Protein AF-0000000084633452 (afdb_homodimer)

Sequence (558 aa):
MSTSMELSNILFKEYIKILESGEFSDIEILVGKEPNTKIFRLHTFVLKVCSPYFRIALTNSNWVKIENNIIKFKKPNISVKVFEIITRYIYGGELKLVNDNVKTNVELMIAADELCLDELCTYAEDFLLNNRESLKSNLVLLLHVTTEFDQFTRISQFYKETYRQNPSLIFKAKDFTDIKREFLLELLIKNNHSLKPIEIWDKLSAWVIVQSDELSSNITNWTDDNVKTFGKIVNPFLSYVNFDKISREDFFQKIKPFKNIFDDKFYIKILESCCFNDFMSTSMELSNILFKEYIKILESGEFSDIEILVGKEPNTKIFRLHTFVLKVCSPYFRIALTNSNWVKIENNIIKFKKPNISVKVFEIITRYIYGGELKLVNDNVKTNVELMIAADELCLDELCTYAEDFLLNNRESLKSNLVLLLHVTTEFDQFTRISQFYKETYRQNPSLIFKAKDFTDIKREFLLELLIKNNHSLKPIEIWDKLSAWVIVQSDELSSNITNWTDDNVKTFGKIVNPFLSYVNFDKISREDFFQKIKPFKNIFDDKFYIKILESCCFNDF

Radius of gyration: 40.81 Å; Cα contacts (8 Å, |Δi|>4): 647; chains: 2; bounding box: 55×130×84 Å

Structure (mmCIF, N/CA/C/O backbone):
data_AF-0000000084633452-model_v1
#
loop_
_entity.id
_entity.type
_entity.pdbx_description
1 polymer 'BTB domain-containing protein'
#
loop_
_atom_site.group_PDB
_atom_site.id
_atom_site.type_symbol
_atom_site.label_atom_id
_atom_site.label_alt_id
_atom_site.label_comp_id
_atom_site.label_asym_id
_atom_site.label_entity_id
_atom_site.label_seq_id
_atom_site.pdbx_PDB_ins_code
_atom_site.Cartn_x
_atom_site.Cartn_y
_atom_site.Cartn_z
_atom_site.occupancy
_atom_site.B_iso_or_equiv
_atom_site.auth_seq_id
_atom_site.auth_comp_id
_atom_site.auth_asym_id
_atom_site.auth_atom_id
_atom_site.pdbx_PDB_model_num
ATOM 1 N N . MET A 1 1 ? -14.32 -8.594 -3.807 1 43.97 1 MET A N 1
ATOM 2 C CA . MET A 1 1 ? -14.078 -7.207 -3.412 1 43.97 1 MET A CA 1
ATOM 3 C C . MET A 1 1 ? -13.422 -7.137 -2.039 1 43.97 1 MET A C 1
ATOM 5 O O . MET A 1 1 ? -12.438 -6.414 -1.851 1 43.97 1 MET A O 1
ATOM 9 N N . SER A 1 2 ? -13.977 -7.914 -1.063 1 53.56 2 SER A N 1
ATOM 10 C CA . SER A 1 2 ? -13.555 -7.941 0.333 1 53.56 2 SER A CA 1
ATOM 11 C C . SER A 1 2 ? -12.156 -8.523 0.475 1 53.56 2 SER A C 1
ATOM 13 O O . SER A 1 2 ? -11.32 -7.977 1.208 1 53.56 2 SER A O 1
ATOM 15 N N . THR A 1 3 ? -11.852 -9.367 -0.521 1 62.5 3 THR A N 1
ATOM 16 C CA . THR A 1 3 ? -10.609 -10.109 -0.351 1 62.5 3 THR A CA 1
ATOM 17 C C . THR A 1 3 ? -9.422 -9.281 -0.837 1 62.5 3 THR A C 1
ATOM 19 O O . THR A 1 3 ? -8.359 -9.281 -0.208 1 62.5 3 THR A O 1
ATOM 22 N N . SER A 1 4 ? -9.766 -8.453 -1.81 1 71.06 4 SER A N 1
ATOM 23 C CA . SER A 1 4 ? -8.703 -7.594 -2.32 1 71.06 4 SER A CA 1
ATOM 24 C C . SER A 1 4 ? -8.281 -6.559 -1.28 1 71.06 4 SER A C 1
ATOM 26 O O . SER A 1 4 ? -7.09 -6.285 -1.12 1 71.06 4 SER A O 1
ATOM 28 N N . MET A 1 5 ? -9.297 -6.207 -0.511 1 76.19 5 MET A N 1
ATOM 29 C CA . MET A 1 5 ? -9.023 -5.219 0.531 1 76.19 5 MET A CA 1
ATOM 30 C C . MET A 1 5 ? -8.195 -5.832 1.654 1 76.19 5 MET A C 1
ATOM 32 O O . MET A 1 5 ? -7.273 -5.191 2.172 1 76.19 5 MET A O 1
ATOM 36 N N . GLU A 1 6 ? -8.5 -7.051 1.938 1 81.62 6 GLU A N 1
ATOM 37 C CA . GLU A 1 6 ? -7.758 -7.738 2.988 1 81.62 6 GLU A CA 1
ATOM 38 C C . GLU A 1 6 ? -6.305 -7.965 2.58 1 81.62 6 GLU A C 1
ATOM 40 O O . GLU A 1 6 ? -5.391 -7.773 3.385 1 81.62 6 GLU A O 1
ATOM 45 N N . LEU A 1 7 ? -6.141 -8.297 1.365 1 86.19 7 LEU A N 1
ATOM 46 C CA . LEU A 1 7 ? -4.793 -8.547 0.863 1 86.19 7 LEU A CA 1
ATOM 47 C C . LEU A 1 7 ? -3.98 -7.254 0.827 1 86.19 7 LEU A C 1
ATOM 49 O O . LEU A 1 7 ? -2.799 -7.254 1.177 1 86.19 7 LEU A O 1
ATOM 53 N N . SER A 1 8 ? -4.621 -6.168 0.475 1 85.31 8 SER A N 1
ATOM 54 C CA . SER A 1 8 ? -3.961 -4.867 0.479 1 85.31 8 SER A CA 1
ATOM 55 C C . SER A 1 8 ? -3.527 -4.469 1.887 1 85.31 8 SER A C 1
ATOM 57 O O . SER A 1 8 ? -2.43 -3.943 2.078 1 85.31 8 SER A O 1
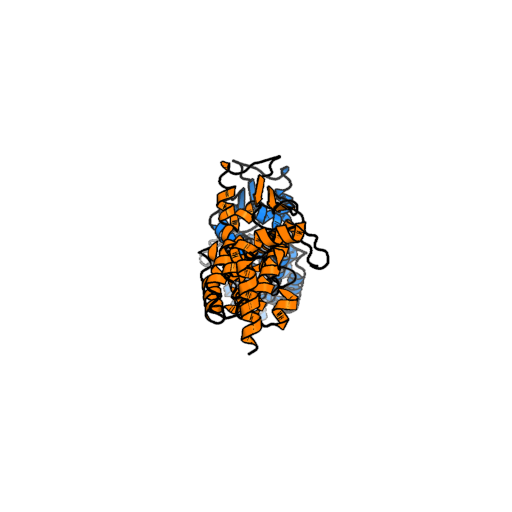ATOM 59 N N . ASN A 1 9 ? -4.418 -4.75 2.818 1 88.44 9 ASN A N 1
ATOM 60 C CA . ASN A 1 9 ? -4.117 -4.426 4.211 1 88.44 9 ASN A CA 1
ATOM 61 C C . ASN A 1 9 ? -2.902 -5.203 4.715 1 88.44 9 ASN A C 1
ATOM 63 O O . ASN A 1 9 ? -2.125 -4.691 5.523 1 88.44 9 ASN A O 1
ATOM 67 N N . ILE A 1 10 ? -2.783 -6.367 4.242 1 90.12 10 ILE A N 1
ATOM 68 C CA . ILE A 1 10 ? -1.656 -7.199 4.652 1 90.12 10 ILE A CA 1
ATOM 69 C C . ILE A 1 10 ? -0.355 -6.605 4.117 1 90.12 10 ILE A C 1
ATOM 71 O O . ILE A 1 10 ? 0.649 -6.551 4.832 1 90.12 10 ILE A O 1
ATOM 75 N N . LEU A 1 11 ? -0.404 -6.195 2.896 1 91.19 11 LEU A N 1
ATOM 76 C CA . LEU A 1 11 ? 0.775 -5.566 2.311 1 91.19 11 LEU A CA 1
ATOM 77 C C . LEU A 1 11 ? 1.163 -4.312 3.086 1 91.19 11 LEU A C 1
ATOM 79 O O . LEU A 1 11 ? 2.338 -4.113 3.404 1 91.19 11 LEU A O 1
ATOM 83 N N . PHE A 1 12 ? 0.224 -3.539 3.463 1 92.62 12 PHE A N 1
ATOM 84 C CA . PHE A 1 12 ? 0.472 -2.309 4.207 1 92.62 12 PHE A CA 1
ATOM 85 C C . PHE A 1 12 ? 1.034 -2.615 5.59 1 92.62 12 PHE A C 1
ATOM 87 O O . PHE A 1 12 ? 1.875 -1.872 6.102 1 92.62 12 PHE A O 1
ATOM 94 N N . LYS A 1 13 ? 0.545 -3.639 6.16 1 94.44 13 LYS A N 1
ATOM 95 C CA . LYS A 1 13 ? 1.059 -4.035 7.469 1 94.44 13 LYS A CA 1
ATOM 96 C C . LYS A 1 13 ? 2.551 -4.344 7.402 1 94.44 13 LYS A C 1
ATOM 98 O O . LYS A 1 13 ? 3.291 -4.062 8.352 1 94.44 13 LYS A O 1
ATOM 103 N N . GLU A 1 14 ? 2.961 -4.938 6.32 1 95.31 14 GLU A N 1
ATOM 104 C CA . GLU A 1 14 ? 4.383 -5.219 6.145 1 95.31 14 GLU A CA 1
ATOM 105 C C . GLU A 1 14 ? 5.191 -3.928 6.059 1 95.31 14 GLU A C 1
ATOM 107 O O . GLU A 1 14 ? 6.281 -3.832 6.633 1 95.31 14 GLU A O 1
ATOM 112 N N . TYR A 1 15 ? 4.648 -2.982 5.371 1 96.31 15 TYR A N 1
ATOM 113 C CA . TYR A 1 15 ? 5.336 -1.702 5.25 1 96.31 15 TYR A CA 1
ATOM 114 C C . TYR A 1 15 ? 5.434 -1.004 6.602 1 96.31 15 TYR A C 1
ATOM 116 O O . TYR A 1 15 ? 6.449 -0.377 6.914 1 96.31 15 TYR A O 1
ATOM 124 N N . ILE A 1 16 ? 4.387 -1.1 7.391 1 96.94 16 ILE A N 1
ATOM 125 C CA . ILE A 1 16 ? 4.391 -0.488 8.711 1 96.94 16 ILE A CA 1
ATOM 126 C C . ILE A 1 16 ? 5.445 -1.158 9.594 1 96.94 16 ILE A C 1
ATOM 128 O O . ILE A 1 16 ? 6.145 -0.487 10.352 1 96.94 16 ILE A O 1
ATOM 132 N N . LYS A 1 17 ? 5.531 -2.479 9.453 1 97.06 17 LYS A N 1
ATOM 133 C CA . LYS A 1 17 ? 6.551 -3.199 10.211 1 97.06 17 LYS A CA 1
ATOM 134 C C . LYS A 1 17 ? 7.949 -2.697 9.859 1 97.06 17 LYS A C 1
ATOM 136 O O . LYS A 1 17 ? 8.789 -2.525 10.75 1 97.06 17 LYS A O 1
ATOM 141 N N . ILE A 1 18 ? 8.148 -2.48 8.609 1 97.19 18 ILE A N 1
ATOM 142 C CA . ILE A 1 18 ? 9.445 -2.002 8.141 1 97.19 18 ILE A CA 1
ATOM 143 C C . ILE A 1 18 ? 9.688 -0.584 8.656 1 97.19 18 ILE A C 1
ATOM 145 O O . ILE A 1 18 ? 10.805 -0.246 9.055 1 97.19 18 ILE A O 1
ATOM 149 N N . LEU A 1 19 ? 8.672 0.256 8.617 1 97.69 19 LEU A N 1
ATOM 150 C CA . LEU A 1 19 ? 8.766 1.619 9.133 1 97.69 19 LEU A CA 1
ATOM 151 C C . LEU A 1 19 ? 9.148 1.619 10.609 1 97.69 19 LEU A C 1
ATOM 153 O O . LEU A 1 19 ? 10.047 2.355 11.023 1 97.69 19 LEU A O 1
ATOM 157 N N . GLU A 1 20 ? 8.531 0.787 11.359 1 97.5 20 GLU A N 1
ATOM 158 C CA . GLU A 1 20 ? 8.711 0.77 12.812 1 97.5 20 GLU A CA 1
ATOM 159 C C . GLU A 1 20 ? 10.062 0.161 13.195 1 97.5 20 GLU A C 1
ATOM 161 O O . GLU A 1 20 ? 10.688 0.592 14.164 1 97.5 20 GLU A O 1
ATOM 166 N N . SER A 1 21 ? 10.5 -0.828 12.438 1 96.31 21 SER A N 1
ATOM 167 C CA . SER A 1 21 ? 11.766 -1.477 12.742 1 96.31 21 SER A CA 1
ATOM 168 C C . SER A 1 21 ? 12.945 -0.643 12.25 1 96.31 21 SER A C 1
ATOM 170 O O . SER A 1 21 ? 14.047 -0.715 12.812 1 96.31 21 SER A O 1
ATOM 172 N N . GLY A 1 22 ? 12.766 0.112 11.219 1 95.88 22 GLY A N 1
ATOM 173 C CA . GLY A 1 22 ? 13.836 0.882 10.609 1 95.88 22 GLY A CA 1
ATOM 174 C C . GLY A 1 22 ? 14.766 0.039 9.758 1 95.88 22 GLY A C 1
ATOM 175 O O . GLY A 1 22 ? 15.812 0.514 9.312 1 95.88 22 GLY A O 1
ATOM 176 N N . GLU A 1 23 ? 14.281 -1.21 9.578 1 94.75 23 GLU A N 1
ATOM 177 C CA . GLU A 1 23 ? 15.102 -2.105 8.773 1 94.75 23 GLU A CA 1
ATOM 178 C C . GLU A 1 23 ? 15.242 -1.591 7.344 1 94.75 23 GLU A C 1
ATOM 180 O O . GLU A 1 23 ? 14.266 -1.123 6.75 1 94.75 23 GLU A O 1
ATOM 185 N N . PHE A 1 24 ? 16.438 -1.527 6.766 1 93.31 24 PHE A N 1
ATOM 186 C CA . PHE A 1 24 ? 16.797 -1.159 5.398 1 93.31 24 PHE A CA 1
ATOM 187 C C . PHE A 1 24 ? 16.656 0.344 5.191 1 93.31 24 PHE A C 1
ATOM 189 O O . PHE A 1 24 ? 16.547 0.812 4.059 1 93.31 24 PHE A O 1
ATOM 196 N N . SER A 1 25 ? 16.531 1.096 6.316 1 96.5 25 SER A N 1
ATOM 197 C CA . SER A 1 25 ? 16.453 2.545 6.176 1 96.5 25 SER A CA 1
ATOM 198 C C . SER A 1 25 ? 17.703 3.113 5.531 1 96.5 25 SER A C 1
ATOM 200 O O . SER A 1 25 ? 18.812 2.617 5.773 1 96.5 25 SER A O 1
ATOM 202 N N . ASP A 1 26 ? 17.531 4.102 4.691 1 95.5 26 ASP A N 1
ATOM 203 C CA . ASP A 1 26 ? 18.672 4.68 4 1 95.5 26 ASP A CA 1
ATOM 204 C C . ASP A 1 26 ? 18.641 6.207 4.051 1 95.5 26 ASP A C 1
ATOM 206 O O . ASP A 1 26 ? 19.422 6.875 3.377 1 95.5 26 ASP A O 1
ATOM 210 N N . ILE A 1 27 ? 17.766 6.742 4.84 1 96.44 27 ILE A N 1
ATOM 211 C CA . ILE A 1 27 ? 17.688 8.188 5.004 1 96.44 27 ILE A CA 1
ATOM 212 C C . ILE A 1 27 ? 17.234 8.523 6.422 1 96.44 27 ILE A C 1
ATOM 214 O O . ILE A 1 27 ? 16.391 7.828 6.988 1 96.44 27 ILE A O 1
ATOM 218 N N . GLU A 1 28 ? 17.781 9.516 6.977 1 97.31 28 GLU A N 1
ATOM 219 C CA . GLU A 1 28 ? 17.391 10.078 8.258 1 97.31 28 GLU A CA 1
ATOM 220 C C . GLU A 1 28 ? 16.891 11.508 8.102 1 97.31 28 GLU A C 1
ATOM 222 O O . GLU A 1 28 ? 17.594 12.367 7.586 1 97.31 28 GLU A O 1
ATOM 227 N N . ILE A 1 29 ? 15.703 11.773 8.562 1 96.81 29 ILE A N 1
ATOM 228 C CA . ILE A 1 29 ? 15.117 13.102 8.445 1 96.81 29 ILE A CA 1
ATOM 229 C C . ILE A 1 29 ? 14.922 13.703 9.836 1 96.81 29 ILE A C 1
ATOM 231 O O . ILE A 1 29 ? 14.195 13.141 10.664 1 96.81 29 ILE A O 1
ATOM 235 N N . LEU A 1 30 ? 15.586 14.781 10.086 1 97.31 30 LEU A N 1
ATOM 236 C CA . LEU A 1 30 ? 15.383 15.531 11.32 1 97.31 30 LEU A CA 1
ATOM 237 C C . LEU A 1 30 ? 14.164 16.438 11.219 1 97.31 30 LEU A C 1
ATOM 239 O O . LEU A 1 30 ? 14.133 17.344 10.398 1 97.31 30 LEU A O 1
ATOM 243 N N . VAL A 1 31 ? 13.172 16.125 12.055 1 98.12 31 VAL A N 1
ATOM 244 C CA . VAL A 1 31 ? 11.883 16.797 11.945 1 98.12 31 VAL A CA 1
ATOM 245 C C . VAL A 1 31 ? 11.641 17.656 13.188 1 98.12 31 VAL A C 1
ATOM 247 O O . VAL A 1 31 ? 12.016 17.266 14.297 1 98.12 31 VAL A O 1
ATOM 250 N N . GLY A 1 32 ? 10.984 18.828 12.977 1 97.19 32 GLY A N 1
ATOM 251 C CA . GLY A 1 32 ? 10.609 19.688 14.086 1 97.19 32 GLY A CA 1
ATOM 252 C C . GLY A 1 32 ? 11.641 20.766 14.375 1 97.19 32 GLY A C 1
ATOM 253 O O . GLY A 1 32 ? 12.672 20.844 13.703 1 97.19 32 GLY A O 1
ATOM 254 N N . LYS A 1 33 ? 11.344 21.578 15.352 1 94 33 LYS A N 1
ATOM 255 C CA . LYS A 1 33 ? 12.234 22.625 15.836 1 94 33 LYS A CA 1
ATOM 256 C C . LYS A 1 33 ? 12.688 22.359 17.266 1 94 33 LYS A C 1
ATOM 258 O O . LYS A 1 33 ? 11.938 21.797 18.062 1 94 33 LYS A O 1
ATOM 263 N N . GLU A 1 34 ? 13.883 22.734 17.5 1 91.69 34 GLU A N 1
ATOM 264 C CA . GLU A 1 34 ? 14.414 22.547 18.844 1 91.69 34 GLU A CA 1
ATOM 265 C C . GLU A 1 34 ? 13.516 23.203 19.891 1 91.69 34 GLU A C 1
ATOM 267 O O . GLU A 1 34 ? 12.984 24.297 19.656 1 91.69 34 GLU A O 1
ATOM 272 N N . PRO A 1 35 ? 13.148 22.734 20.984 1 92.94 35 PRO A N 1
ATOM 273 C CA . PRO A 1 35 ? 13.711 21.5 21.531 1 92.94 35 PRO A CA 1
ATOM 274 C C . PRO A 1 35 ? 12.906 20.266 21.141 1 92.94 35 PRO A C 1
ATOM 276 O O . PRO A 1 35 ? 13.273 19.141 21.516 1 92.94 35 PRO A O 1
ATOM 279 N N . ASN A 1 36 ? 11.859 20.422 20.422 1 95.31 36 ASN A N 1
ATOM 280 C CA . ASN A 1 36 ? 11 19.297 20.062 1 95.31 36 ASN A CA 1
ATOM 281 C C . ASN A 1 36 ? 11.359 18.734 18.688 1 95.31 36 ASN A C 1
ATOM 283 O O . ASN A 1 36 ? 10.68 19.031 17.703 1 95.31 36 ASN A O 1
ATOM 287 N N . THR A 1 37 ? 12.438 18.016 18.641 1 97.31 37 THR A N 1
ATOM 288 C CA . THR A 1 37 ? 12.891 17.438 17.391 1 97.31 37 THR A CA 1
ATOM 289 C C . THR A 1 37 ? 12.969 15.906 17.5 1 97.31 37 THR A C 1
ATOM 291 O O . THR A 1 37 ? 13.062 15.367 18.609 1 97.31 37 THR A O 1
ATOM 294 N N . LYS A 1 38 ? 12.844 15.234 16.391 1 98.06 38 LYS A N 1
ATOM 295 C CA . LYS A 1 38 ? 12.953 13.781 16.328 1 98.06 38 LYS A CA 1
ATOM 296 C C . LYS A 1 38 ? 13.562 13.344 14.992 1 98.06 38 LYS A C 1
ATOM 298 O O . LYS A 1 38 ? 13.312 13.953 13.953 1 98.06 38 LYS A O 1
ATOM 303 N N . ILE A 1 39 ? 14.414 12.422 15.031 1 97.88 39 ILE A N 1
ATOM 304 C CA . ILE A 1 39 ? 14.992 11.836 13.828 1 97.88 39 ILE A CA 1
ATOM 305 C C . ILE A 1 39 ? 14.125 10.664 13.367 1 97.88 39 ILE A C 1
ATOM 307 O O . ILE A 1 39 ? 13.844 9.75 14.141 1 97.88 39 ILE A O 1
ATOM 311 N N . PHE A 1 40 ? 13.688 10.711 12.117 1 98.44 40 PHE A N 1
ATOM 312 C CA . PHE A 1 40 ? 12.945 9.617 11.492 1 98.44 40 PHE A CA 1
ATOM 313 C C . PHE A 1 40 ? 13.836 8.828 10.555 1 98.44 40 PHE A C 1
ATOM 315 O O . PHE A 1 40 ? 14.438 9.391 9.633 1 98.44 40 PHE A O 1
ATOM 322 N N . ARG A 1 41 ? 14.055 7.594 10.828 1 98 41 ARG A N 1
ATOM 323 C CA . ARG A 1 41 ? 14.734 6.691 9.906 1 98 41 ARG A CA 1
ATOM 324 C C . ARG A 1 41 ? 13.758 6.121 8.875 1 98 41 ARG A C 1
ATOM 326 O O . ARG A 1 41 ? 12.859 5.355 9.227 1 98 41 ARG A O 1
ATOM 333 N N . LEU A 1 42 ? 13.914 6.465 7.578 1 98.44 42 LEU A N 1
ATOM 334 C CA . LEU A 1 42 ? 12.945 6.137 6.535 1 98.44 42 LEU A CA 1
ATOM 335 C C . LEU A 1 42 ? 13.641 5.52 5.324 1 98.44 42 LEU A C 1
ATOM 337 O O . LEU A 1 42 ? 14.805 5.141 5.402 1 98.44 42 LEU A O 1
ATOM 341 N N . HIS A 1 43 ? 12.961 5.281 4.293 1 97.69 43 HIS A N 1
ATOM 342 C CA . HIS A 1 43 ? 13.43 4.645 3.066 1 97.69 43 HIS A CA 1
ATOM 343 C C . HIS A 1 43 ? 13.219 5.551 1.858 1 97.69 43 HIS A C 1
ATOM 345 O O . HIS A 1 43 ? 12.086 5.93 1.553 1 97.69 43 HIS A O 1
ATOM 351 N N . THR A 1 44 ? 14.273 5.848 1.178 1 96.06 44 THR A N 1
ATOM 352 C CA . THR A 1 44 ? 14.219 6.789 0.063 1 96.06 44 THR A CA 1
ATOM 353 C C . THR A 1 44 ? 13.227 6.309 -0.999 1 96.06 44 THR A C 1
ATOM 355 O O . THR A 1 44 ? 12.547 7.121 -1.627 1 96.06 44 THR A O 1
ATOM 358 N N . PHE A 1 45 ? 13.164 5 -1.183 1 96.25 45 PHE A N 1
ATOM 359 C CA . PHE A 1 45 ? 12.266 4.453 -2.197 1 96.25 45 PHE A CA 1
ATOM 360 C C . PHE A 1 45 ? 10.828 4.855 -1.922 1 96.25 45 PHE A C 1
ATOM 362 O O . PHE A 1 45 ? 10.133 5.348 -2.812 1 96.25 45 PHE A O 1
ATOM 369 N N . VAL A 1 46 ? 10.32 4.66 -0.705 1 97.81 46 VAL A N 1
ATOM 370 C CA . VAL A 1 46 ? 8.945 4.965 -0.328 1 97.81 46 VAL A CA 1
ATOM 371 C C . VAL A 1 46 ? 8.688 6.461 -0.492 1 97.81 46 VAL A C 1
ATOM 373 O O . VAL A 1 46 ? 7.66 6.859 -1.051 1 97.81 46 VAL A O 1
ATOM 376 N N . LEU A 1 47 ? 9.648 7.273 -0.028 1 97.31 47 LEU A N 1
ATOM 377 C CA . LEU A 1 47 ? 9.508 8.727 -0.095 1 97.31 47 LEU A CA 1
ATOM 378 C C . LEU A 1 47 ? 9.414 9.195 -1.543 1 97.31 47 LEU A C 1
ATOM 380 O O . LEU A 1 47 ? 8.539 9.992 -1.886 1 97.31 47 LEU A O 1
ATOM 384 N N . LYS A 1 48 ? 10.273 8.656 -2.424 1 96.25 48 LYS A N 1
ATOM 385 C CA . LYS A 1 48 ? 10.297 9.062 -3.828 1 96.25 48 LYS A CA 1
ATOM 386 C C . LYS A 1 48 ? 9.016 8.625 -4.543 1 96.25 48 LYS A C 1
ATOM 388 O O . LYS A 1 48 ? 8.523 9.328 -5.426 1 96.25 48 LYS A O 1
ATOM 393 N N . VAL A 1 49 ? 8.531 7.484 -4.164 1 96.75 49 VAL A N 1
ATOM 394 C CA . VAL A 1 49 ? 7.355 6.926 -4.828 1 96.75 49 VAL A CA 1
ATOM 395 C C . VAL A 1 49 ? 6.113 7.719 -4.434 1 96.75 49 VAL A C 1
ATOM 397 O O . VAL A 1 49 ? 5.277 8.039 -5.281 1 96.75 49 VAL A O 1
ATOM 400 N N . CYS A 1 50 ? 5.992 8.07 -3.176 1 96.69 50 CYS A N 1
ATOM 401 C CA . CYS A 1 50 ? 4.73 8.578 -2.65 1 96.69 50 CYS A CA 1
ATOM 402 C C . CYS A 1 50 ? 4.715 10.102 -2.641 1 96.69 50 CYS A C 1
ATOM 404 O O . CYS A 1 50 ? 3.646 10.719 -2.654 1 96.69 50 CYS A O 1
ATOM 406 N N . SER A 1 51 ? 5.824 10.766 -2.566 1 97.19 51 SER A N 1
ATOM 407 C CA . SER A 1 51 ? 5.895 12.219 -2.443 1 97.19 51 SER A CA 1
ATOM 408 C C . SER A 1 51 ? 6.699 12.836 -3.584 1 97.19 51 SER A C 1
ATOM 410 O O . SER A 1 51 ? 7.926 12.711 -3.621 1 97.19 51 SER A O 1
ATOM 412 N N . PRO A 1 52 ? 6.055 13.547 -4.484 1 96.44 52 PRO A N 1
ATOM 413 C CA . PRO A 1 52 ? 6.789 14.227 -5.555 1 96.44 52 PRO A CA 1
ATOM 414 C C . PRO A 1 52 ? 7.848 15.188 -5.023 1 96.44 52 PRO A C 1
ATOM 416 O O . PRO A 1 52 ? 8.898 15.367 -5.652 1 96.44 52 PRO A O 1
ATOM 419 N N . TYR A 1 53 ? 7.559 15.828 -3.891 1 96.19 53 TYR A N 1
ATOM 420 C CA . TYR A 1 53 ? 8.539 16.703 -3.256 1 96.19 53 TYR A CA 1
ATOM 421 C C . TYR A 1 53 ? 9.828 15.945 -2.963 1 96.19 53 TYR A C 1
ATOM 423 O O . TYR A 1 53 ? 10.914 16.375 -3.365 1 96.19 53 TYR A O 1
ATOM 431 N N . PHE A 1 54 ? 9.734 14.836 -2.307 1 95.88 54 PHE A N 1
ATOM 432 C CA . PHE A 1 54 ? 10.906 14.047 -1.955 1 95.88 54 PHE A CA 1
ATOM 433 C C . PHE A 1 54 ? 11.531 13.43 -3.197 1 95.88 54 PHE A C 1
ATOM 435 O O . PHE A 1 54 ? 12.758 13.266 -3.271 1 95.88 54 PHE A O 1
ATOM 442 N N . ARG A 1 55 ? 10.68 13.062 -4.188 1 94.88 55 ARG A N 1
ATOM 443 C CA . ARG A 1 55 ? 11.211 12.531 -5.438 1 94.88 55 ARG A CA 1
ATOM 444 C C . ARG A 1 55 ? 12.211 13.492 -6.066 1 94.88 55 ARG A C 1
ATOM 446 O O . ARG A 1 55 ? 13.312 13.094 -6.449 1 94.88 55 ARG A O 1
ATOM 453 N N . ILE A 1 56 ? 11.852 14.742 -6.109 1 93.81 56 ILE A N 1
ATOM 454 C CA . ILE A 1 56 ? 12.703 15.766 -6.699 1 93.81 56 ILE A CA 1
ATOM 455 C C . ILE A 1 56 ? 13.891 16.047 -5.777 1 93.81 56 ILE A C 1
ATOM 457 O O . ILE A 1 56 ? 15.039 16.062 -6.223 1 93.81 56 ILE A O 1
ATOM 461 N N . ALA A 1 57 ? 13.664 16.141 -4.461 1 91.88 57 ALA A N 1
ATOM 462 C CA . ALA A 1 57 ? 14.68 16.516 -3.48 1 91.88 57 ALA A CA 1
ATOM 463 C C . ALA A 1 57 ? 15.766 15.445 -3.387 1 91.88 57 ALA A C 1
ATOM 465 O O . ALA A 1 57 ? 16.938 15.766 -3.205 1 91.88 57 ALA A O 1
ATOM 466 N N . LEU A 1 58 ? 15.414 14.156 -3.592 1 92.25 58 LEU A N 1
ATOM 467 C CA . LEU A 1 58 ? 16.344 13.07 -3.328 1 92.25 58 LEU A CA 1
ATOM 468 C C . LEU A 1 58 ? 17 12.586 -4.621 1 92.25 58 LEU A C 1
ATOM 470 O O . LEU A 1 58 ? 17.938 11.789 -4.59 1 92.25 58 LEU A O 1
ATOM 474 N N . THR A 1 59 ? 16.375 12.859 -5.723 1 87.19 59 THR A N 1
ATOM 475 C CA . THR A 1 59 ? 16.984 12.5 -6.996 1 87.19 59 THR A CA 1
ATOM 476 C C . THR A 1 59 ? 18.094 13.484 -7.359 1 87.19 59 THR A C 1
ATOM 478 O O . THR A 1 59 ? 19.078 13.109 -8.016 1 87.19 59 THR A O 1
ATOM 481 N N . ASN A 1 60 ? 17.984 14.664 -6.844 1 77.38 60 ASN A N 1
ATOM 482 C CA . ASN A 1 60 ? 19.016 15.656 -7.066 1 77.38 60 ASN A CA 1
ATOM 483 C C . ASN A 1 60 ? 20.125 15.57 -6.012 1 77.38 60 ASN A C 1
ATOM 485 O O . ASN A 1 60 ? 19.906 15.938 -4.855 1 77.38 60 ASN A O 1
ATOM 489 N N . SER A 1 61 ? 21.203 14.844 -6.258 1 65.31 61 SER A N 1
ATOM 490 C CA . SER A 1 61 ? 22.297 14.508 -5.348 1 65.31 61 SER A CA 1
ATOM 491 C C . SER A 1 61 ? 22.875 15.758 -4.703 1 65.31 61 SER A C 1
ATOM 493 O O . SER A 1 61 ? 23.344 15.711 -3.562 1 65.31 61 SER A O 1
ATOM 495 N N . ASN A 1 62 ? 22.812 16.781 -5.324 1 69.12 62 ASN A N 1
ATOM 496 C CA . ASN A 1 62 ? 23.469 18 -4.84 1 69.12 62 ASN A CA 1
ATOM 497 C C . ASN A 1 62 ? 22.797 18.531 -3.586 1 69.12 62 ASN A C 1
ATOM 499 O O . ASN A 1 62 ? 23.406 19.281 -2.814 1 69.12 62 ASN A O 1
ATOM 503 N N . TRP A 1 63 ? 21.781 18 -3.332 1 64.88 63 TRP A N 1
ATOM 504 C CA . TRP A 1 63 ? 21 18.609 -2.264 1 64.88 63 TRP A CA 1
ATOM 505 C C . TRP A 1 63 ? 21.031 17.75 -1.006 1 64.88 63 TRP A C 1
ATOM 507 O O . TRP A 1 63 ? 20.516 18.156 0.043 1 64.88 63 TRP A O 1
ATOM 517 N N . VAL A 1 64 ? 21.734 16.594 -1.205 1 74.38 64 VAL A N 1
ATOM 518 C CA . VAL A 1 64 ? 21.562 15.711 -0.053 1 74.38 64 VAL A CA 1
ATOM 519 C C . VAL A 1 64 ? 22.922 15.414 0.569 1 74.38 64 VAL A C 1
ATOM 521 O O . VAL A 1 64 ? 23.922 15.258 -0.144 1 74.38 64 VAL A O 1
ATOM 524 N N . LYS A 1 65 ? 23 15.625 1.856 1 83.25 65 LYS A N 1
ATOM 525 C CA . LYS A 1 65 ? 24.188 15.234 2.625 1 83.25 65 LYS A CA 1
ATOM 526 C C . LYS A 1 65 ? 24.172 13.742 2.924 1 83.25 65 LYS A C 1
ATOM 528 O O . LYS A 1 65 ? 23.156 13.188 3.336 1 83.25 65 LYS A O 1
ATOM 533 N N . ILE A 1 66 ? 25.219 13.094 2.574 1 84.44 66 ILE A N 1
ATOM 534 C CA . ILE A 1 66 ? 25.328 11.664 2.836 1 84.44 66 ILE A CA 1
ATOM 535 C C . ILE A 1 66 ? 26.406 11.422 3.893 1 84.44 66 ILE A C 1
ATOM 537 O O . ILE A 1 66 ? 27.531 11.93 3.773 1 84.44 66 ILE A O 1
ATOM 541 N N . GLU A 1 67 ? 26.016 10.906 5.02 1 85.94 67 GLU A N 1
ATOM 542 C CA . GLU A 1 67 ? 26.922 10.523 6.098 1 85.94 67 GLU A CA 1
ATOM 543 C C . GLU A 1 67 ? 26.828 9.023 6.383 1 85.94 67 GLU A C 1
ATOM 545 O O . GLU A 1 67 ? 25.766 8.516 6.742 1 85.94 67 GLU A O 1
ATOM 550 N N . ASN A 1 68 ? 27.922 8.266 6.285 1 89.56 68 ASN A N 1
ATOM 551 C CA . ASN A 1 68 ? 27.953 6.828 6.535 1 89.56 68 ASN A CA 1
ATOM 552 C C . ASN A 1 68 ? 26.922 6.086 5.68 1 89.56 68 ASN A C 1
ATOM 554 O O . ASN A 1 68 ? 26.156 5.266 6.188 1 89.56 68 ASN A O 1
ATOM 558 N N . ASN A 1 69 ? 26.703 6.496 4.465 1 87.5 69 ASN A N 1
ATOM 559 C CA . ASN A 1 69 ? 25.859 5.871 3.455 1 87.5 69 ASN A CA 1
ATOM 560 C C . ASN A 1 69 ? 24.375 6.086 3.758 1 87.5 69 ASN A C 1
ATOM 562 O O . ASN A 1 69 ? 23.531 5.316 3.303 1 87.5 69 ASN A O 1
ATOM 566 N N . ILE A 1 70 ? 24.203 7.039 4.637 1 93.88 70 ILE A N 1
ATOM 567 C CA . ILE A 1 70 ? 22.828 7.406 4.973 1 93.88 70 ILE A CA 1
ATOM 568 C C . ILE A 1 70 ? 22.578 8.859 4.594 1 93.88 70 ILE A C 1
ATOM 570 O O . ILE A 1 70 ? 23.391 9.734 4.887 1 93.88 70 ILE A O 1
ATOM 574 N N . ILE A 1 71 ? 21.547 9.078 3.922 1 94.44 71 ILE A N 1
ATOM 575 C CA . ILE A 1 71 ? 21.188 10.438 3.523 1 94.44 71 ILE A CA 1
ATOM 576 C C . ILE A 1 71 ? 20.641 11.195 4.73 1 94.44 71 ILE A C 1
ATOM 578 O O . ILE A 1 71 ? 19.812 10.672 5.488 1 94.44 71 ILE A O 1
ATOM 582 N N . LYS A 1 72 ? 21.125 12.383 4.941 1 94.44 72 LYS A N 1
ATOM 583 C CA . LYS A 1 72 ? 20.641 13.25 6.008 1 94.44 72 LYS A CA 1
ATOM 584 C C . LYS A 1 72 ? 19.766 14.375 5.449 1 94.44 72 LYS A C 1
ATOM 586 O O . LYS A 1 72 ? 20.156 15.055 4.496 1 94.44 72 LYS A O 1
ATOM 591 N N . PHE A 1 73 ? 18.594 14.555 5.934 1 93.44 73 PHE A N 1
ATOM 592 C CA . PHE A 1 73 ? 17.625 15.539 5.473 1 93.44 73 PHE A CA 1
ATOM 593 C C . PHE A 1 73 ? 16.969 16.25 6.652 1 93.44 73 PHE A C 1
ATOM 595 O O . PHE A 1 73 ? 16.922 15.711 7.758 1 93.44 73 PHE A O 1
ATOM 602 N N . LYS A 1 74 ? 16.547 17.531 6.461 1 94.06 74 LYS A N 1
ATOM 603 C CA . LYS A 1 74 ? 15.914 18.281 7.543 1 94.06 74 LYS A CA 1
ATOM 604 C C . LYS A 1 74 ? 14.555 18.828 7.117 1 94.06 74 LYS A C 1
ATOM 606 O O . LYS A 1 74 ? 14.391 19.281 5.977 1 94.06 74 LYS A O 1
ATOM 611 N N . LYS A 1 75 ? 13.641 18.734 7.984 1 95.69 75 LYS A N 1
ATOM 612 C CA . LYS A 1 75 ? 12.32 19.328 7.824 1 95.69 75 LYS A CA 1
ATOM 613 C C . LYS A 1 75 ? 11.867 20.016 9.109 1 95.69 75 LYS A C 1
ATOM 615 O O . LYS A 1 75 ? 10.93 19.578 9.766 1 95.69 75 LYS A O 1
ATOM 620 N N . PRO A 1 76 ? 12.453 21.141 9.398 1 95.56 76 PRO A N 1
ATOM 621 C CA . PRO A 1 76 ? 12.148 21.828 10.664 1 95.56 76 PRO A CA 1
ATOM 622 C C . PRO A 1 76 ? 10.75 22.438 10.68 1 95.56 76 PRO A C 1
ATOM 624 O O . PRO A 1 76 ? 10.203 22.703 11.758 1 95.56 76 PRO A O 1
ATOM 627 N N . ASN A 1 77 ? 10.148 22.703 9.578 1 94.88 77 ASN A N 1
ATOM 628 C CA . ASN A 1 7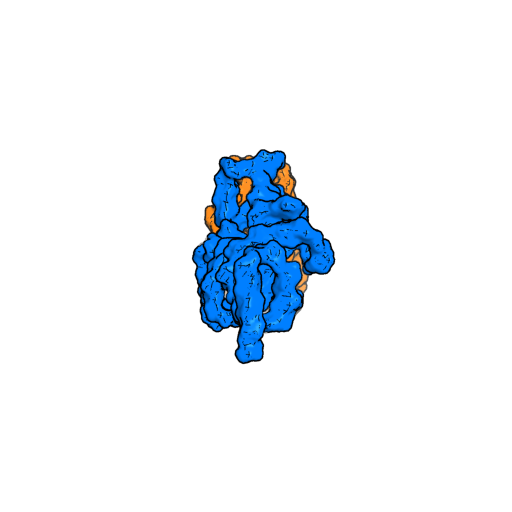7 ? 8.867 23.391 9.492 1 94.88 77 ASN A CA 1
ATOM 629 C C . ASN A 1 77 ? 7.691 22.453 9.711 1 94.88 77 ASN A C 1
ATOM 631 O O . ASN A 1 77 ? 6.535 22.875 9.719 1 94.88 77 ASN A O 1
ATOM 635 N N . ILE A 1 78 ? 7.953 21.172 9.82 1 97.88 78 ILE A N 1
ATOM 636 C CA . ILE A 1 78 ? 6.906 20.188 10.102 1 97.88 78 ILE A CA 1
ATOM 637 C C . ILE A 1 78 ? 7.09 19.625 11.508 1 97.88 78 ILE A C 1
ATOM 639 O O . ILE A 1 78 ? 8.203 19.25 11.891 1 97.88 78 ILE A O 1
ATOM 643 N N . SER A 1 79 ? 6.031 19.641 12.273 1 97.31 79 SER A N 1
ATOM 644 C CA . SER A 1 79 ? 6.121 19.125 13.633 1 97.31 79 SER A CA 1
ATOM 645 C C . SER A 1 79 ? 6.293 17.625 13.641 1 97.31 79 SER A C 1
ATOM 647 O O . SER A 1 79 ? 5.922 16.938 12.68 1 97.31 79 SER A O 1
ATOM 649 N N . VAL A 1 80 ? 6.793 17.078 14.695 1 98.06 80 VAL A N 1
ATOM 650 C CA . VAL A 1 80 ? 7.043 15.656 14.867 1 98.06 80 VAL A CA 1
ATOM 651 C C . VAL A 1 80 ? 5.73 14.883 14.766 1 98.06 80 VAL A C 1
ATOM 653 O O . VAL A 1 80 ? 5.648 13.875 14.062 1 98.06 80 VAL A O 1
ATOM 656 N N . LYS A 1 81 ? 4.707 15.422 15.406 1 97.31 81 LYS A N 1
ATOM 657 C CA . LYS A 1 81 ? 3.404 14.766 15.43 1 97.31 81 LYS A CA 1
ATOM 658 C C . LYS A 1 81 ? 2.818 14.656 14.023 1 97.31 81 LYS A C 1
ATOM 660 O O . LYS A 1 81 ? 2.338 13.594 13.625 1 97.31 81 LYS A O 1
ATOM 665 N N . VAL A 1 82 ? 2.873 15.672 13.305 1 98.12 82 VAL A N 1
ATOM 666 C CA . VAL A 1 82 ? 2.312 15.719 11.961 1 98.12 82 VAL A CA 1
ATOM 667 C C . VAL A 1 82 ? 3.111 14.805 11.031 1 98.12 82 VAL A C 1
ATOM 669 O O . VAL A 1 82 ? 2.535 14.078 10.219 1 98.12 82 VAL A O 1
ATOM 672 N N . PHE A 1 83 ? 4.422 14.82 11.188 1 98.62 83 PHE A N 1
ATOM 673 C CA . PHE A 1 83 ? 5.262 13.984 10.336 1 98.62 83 PHE A CA 1
ATOM 674 C C . PHE A 1 83 ? 5.027 12.508 10.617 1 98.62 83 PHE A C 1
ATOM 676 O O . PHE A 1 83 ? 5.086 11.672 9.711 1 98.62 83 PHE A O 1
ATOM 683 N N . GLU A 1 84 ? 4.77 12.234 11.82 1 97.88 84 GLU A N 1
ATOM 684 C CA . GLU A 1 84 ? 4.418 10.867 12.188 1 97.88 84 GLU A CA 1
ATOM 685 C C . GLU A 1 84 ? 3.141 10.422 11.477 1 97.88 84 GLU A C 1
ATOM 687 O O . GLU A 1 84 ? 3.062 9.297 10.977 1 97.88 84 GLU A O 1
ATOM 692 N N . ILE A 1 85 ? 2.137 11.234 11.445 1 97.75 85 ILE A N 1
ATOM 693 C CA . ILE A 1 85 ? 0.887 10.938 10.758 1 97.75 85 ILE A CA 1
ATOM 694 C C . ILE A 1 85 ? 1.161 10.703 9.273 1 97.75 85 ILE A C 1
ATOM 696 O O . ILE A 1 85 ? 0.663 9.734 8.688 1 97.75 85 ILE A O 1
ATOM 700 N N . ILE A 1 86 ? 2.002 11.547 8.727 1 98.19 86 ILE A N 1
ATOM 701 C CA . ILE A 1 86 ? 2.291 11.484 7.301 1 98.19 86 ILE A CA 1
ATOM 702 C C . ILE A 1 86 ? 3.035 10.188 6.977 1 98.19 86 ILE A C 1
ATOM 704 O O . ILE A 1 86 ? 2.703 9.5 6.012 1 98.19 86 ILE A O 1
ATOM 708 N N . THR A 1 87 ? 4.051 9.812 7.805 1 97.94 87 THR A N 1
ATOM 709 C CA . THR A 1 87 ? 4.84 8.617 7.539 1 97.94 87 THR A CA 1
ATOM 710 C C . THR A 1 87 ? 3.975 7.367 7.656 1 97.94 87 THR A C 1
ATOM 712 O O . THR A 1 87 ? 4.07 6.457 6.828 1 97.94 87 THR A O 1
ATOM 715 N N . ARG A 1 88 ? 3.115 7.371 8.586 1 96.62 88 ARG A N 1
ATOM 716 C CA . ARG A 1 88 ? 2.223 6.223 8.734 1 96.62 88 ARG A CA 1
ATOM 717 C C . ARG A 1 88 ? 1.236 6.145 7.578 1 96.62 88 ARG A C 1
ATOM 719 O O . ARG A 1 88 ? 0.878 5.051 7.133 1 96.62 88 ARG A O 1
ATOM 726 N N . TYR A 1 89 ? 0.85 7.227 7.07 1 96.69 89 TYR A N 1
ATOM 727 C CA . TYR A 1 89 ? -0.025 7.266 5.906 1 96.69 89 TYR A CA 1
ATOM 728 C C . TYR A 1 89 ? 0.69 6.738 4.668 1 96.69 89 TYR A C 1
ATOM 730 O O . TYR A 1 89 ? 0.185 5.844 3.984 1 96.69 89 TYR A O 1
ATOM 738 N N . ILE A 1 90 ? 1.87 7.219 4.383 1 97 90 ILE A N 1
ATOM 739 C CA . ILE A 1 90 ? 2.516 6.883 3.119 1 97 90 ILE A CA 1
ATOM 740 C C . ILE A 1 90 ? 3.021 5.445 3.162 1 97 90 ILE A C 1
ATOM 742 O O . ILE A 1 90 ? 3.096 4.773 2.129 1 97 90 ILE A O 1
ATOM 746 N N . TYR A 1 91 ? 3.289 4.875 4.395 1 96.25 91 TYR A N 1
ATOM 747 C CA . TYR A 1 91 ? 3.771 3.502 4.508 1 96.25 91 TYR A CA 1
ATOM 748 C C . TYR A 1 91 ? 2.609 2.521 4.59 1 96.25 91 TYR A C 1
ATOM 750 O O . TYR A 1 91 ? 2.676 1.423 4.031 1 96.25 91 TYR A O 1
ATOM 758 N N . GLY A 1 92 ? 1.655 2.902 5.227 1 93.12 92 GLY A N 1
ATOM 759 C CA . GLY A 1 92 ? 0.656 1.9 5.566 1 93.12 92 GLY A CA 1
ATOM 760 C C . GLY A 1 92 ? -0.758 2.328 5.219 1 93.12 92 GLY A C 1
ATOM 761 O O . GLY A 1 92 ? -1.713 1.585 5.457 1 93.12 92 GLY A O 1
ATOM 762 N N . GLY A 1 93 ? -0.902 3.504 4.758 1 91.69 93 GLY A N 1
ATOM 763 C CA . GLY A 1 93 ? -2.24 4 4.484 1 91.69 93 GLY A CA 1
ATOM 764 C C . GLY A 1 93 ? -3.033 4.305 5.742 1 91.69 93 GLY A C 1
ATOM 765 O O . GLY A 1 93 ? -4.262 4.402 5.699 1 91.69 93 GLY A O 1
ATOM 766 N N . GLU A 1 94 ? -2.342 4.422 6.828 1 90.69 94 GLU A N 1
ATOM 767 C CA . GLU A 1 94 ? -2.988 4.703 8.102 1 90.69 94 GLU A CA 1
ATOM 768 C C . GLU A 1 94 ? -3.18 6.203 8.312 1 90.69 94 GLU A C 1
ATOM 770 O O . GLU A 1 94 ? -2.236 6.98 8.156 1 90.69 94 GLU A O 1
ATOM 775 N N . LEU A 1 95 ? -4.383 6.613 8.539 1 92.38 95 LEU A N 1
ATOM 776 C CA . LEU A 1 95 ? -4.688 8.016 8.805 1 92.38 95 LEU A CA 1
ATOM 777 C C . LEU A 1 95 ? -5.668 8.148 9.969 1 92.38 95 LEU A C 1
ATOM 779 O O . LEU A 1 95 ? -6.801 7.66 9.891 1 92.38 95 LEU A O 1
ATOM 783 N N . LYS A 1 96 ? -5.215 8.617 11.086 1 88.44 96 LYS A N 1
ATOM 784 C CA . LYS A 1 96 ? -6.039 8.844 12.273 1 88.44 96 LYS A CA 1
ATOM 785 C C . LYS A 1 96 ? -6.062 10.32 12.656 1 88.44 96 LYS A C 1
ATOM 787 O O . LYS A 1 96 ? -5.098 10.828 13.227 1 88.44 96 LYS A O 1
ATOM 792 N N . LEU A 1 97 ? -7.141 10.953 12.352 1 92.69 97 LEU A N 1
ATOM 793 C CA . LEU A 1 97 ? -7.305 12.352 12.711 1 92.69 97 LEU A CA 1
ATOM 794 C C . LEU A 1 97 ? -8.312 12.508 13.852 1 92.69 97 LEU A C 1
ATOM 796 O O . LEU A 1 97 ? -9.219 11.688 14 1 92.69 97 LEU A O 1
ATOM 800 N N . VAL A 1 98 ? -8.047 13.391 14.641 1 89.06 98 VAL A N 1
ATOM 801 C CA . VAL A 1 98 ? -8.93 13.695 15.766 1 89.06 98 VAL A CA 1
ATOM 802 C C . VAL A 1 98 ? -9.633 15.023 15.531 1 89.06 98 VAL A C 1
ATOM 804 O O . VAL A 1 98 ? -8.992 16.047 15.289 1 89.06 98 VAL A O 1
ATOM 807 N N . ASN A 1 99 ? -10.906 15.07 15.672 1 86.62 99 ASN A N 1
ATOM 808 C CA . ASN A 1 99 ? -11.734 16.219 15.336 1 86.62 99 ASN A CA 1
ATOM 809 C C . ASN A 1 99 ? -11.359 17.438 16.188 1 86.62 99 ASN A C 1
ATOM 811 O O . ASN A 1 99 ? -11.297 18.562 15.672 1 86.62 99 ASN A O 1
ATOM 815 N N . ASP A 1 100 ? -11.078 17.188 17.359 1 86.12 100 ASP A N 1
ATOM 816 C CA . ASP A 1 100 ? -10.914 18.312 18.281 1 86.12 100 ASP A CA 1
ATOM 817 C C . ASP A 1 100 ? -9.492 18.875 18.219 1 86.12 100 ASP A C 1
ATOM 819 O O . ASP A 1 100 ? -9.195 19.891 18.844 1 86.12 100 ASP A O 1
ATOM 823 N N . ASN A 1 101 ? -8.742 18.328 17.422 1 92.94 101 ASN A N 1
ATOM 824 C CA . ASN A 1 101 ? -7.371 18.812 17.266 1 92.94 101 ASN A CA 1
ATOM 825 C C . ASN A 1 101 ? -7.191 19.594 15.969 1 92.94 101 ASN A C 1
ATOM 827 O O . ASN A 1 101 ? -6.43 19.188 15.094 1 92.94 101 ASN A O 1
ATOM 831 N N . VAL A 1 102 ? -7.738 20.734 15.938 1 95.38 102 VAL A N 1
ATOM 832 C CA . VAL A 1 102 ? -7.793 21.562 14.734 1 95.38 102 VAL A CA 1
ATOM 833 C C . VAL A 1 102 ? -6.383 21.969 14.328 1 95.38 102 VAL A C 1
ATOM 835 O O . VAL A 1 102 ? -6.035 21.953 13.141 1 95.38 102 VAL A O 1
ATOM 838 N N . LYS A 1 103 ? -5.59 22.328 15.297 1 95.06 103 LYS A N 1
ATOM 839 C CA . LYS A 1 103 ? -4.23 22.781 15.016 1 95.06 103 LYS A CA 1
ATOM 840 C C . LYS A 1 103 ? -3.438 21.703 14.266 1 95.06 103 LYS A C 1
ATOM 842 O O . LYS A 1 103 ? -2.848 21.984 13.219 1 95.06 103 LYS A O 1
ATOM 847 N N . THR A 1 104 ? -3.49 20.516 14.758 1 96.69 104 THR A N 1
ATOM 848 C CA . THR A 1 104 ? -2.764 19.406 14.141 1 96.69 104 THR A CA 1
ATOM 849 C C . THR A 1 104 ? -3.301 19.125 12.742 1 96.69 104 THR A C 1
ATOM 851 O O . THR A 1 104 ? -2.529 18.859 11.812 1 96.69 104 THR A O 1
ATOM 854 N N . ASN A 1 105 ? -4.629 19.156 12.617 1 97.5 105 ASN A N 1
ATOM 855 C CA . ASN A 1 105 ? -5.242 18.891 11.32 1 97.5 105 ASN A CA 1
ATOM 856 C C . ASN A 1 105 ? -4.867 19.953 10.289 1 97.5 105 ASN A C 1
ATOM 858 O O . ASN A 1 105 ? -4.652 19.641 9.117 1 97.5 105 ASN A O 1
ATOM 862 N N . VAL A 1 106 ? -4.742 21.172 10.742 1 97.5 106 VAL A N 1
ATOM 863 C CA . VAL A 1 106 ? -4.336 22.25 9.859 1 97.5 106 VAL A CA 1
ATOM 864 C C . VAL A 1 106 ? -2.867 22.094 9.477 1 97.5 106 VAL A C 1
ATOM 866 O O . VAL A 1 106 ? -2.504 22.234 8.305 1 97.5 106 VAL A O 1
ATOM 869 N N . GLU A 1 107 ? -2.084 21.766 10.453 1 97.69 107 GLU A N 1
ATOM 870 C CA . GLU A 1 107 ? -0.669 21.531 10.18 1 97.69 107 GLU A CA 1
ATOM 871 C C . GLU A 1 107 ? -0.478 20.391 9.195 1 97.69 107 GLU A C 1
ATOM 873 O O . GLU A 1 107 ? 0.42 20.422 8.352 1 97.69 107 GLU A O 1
ATOM 878 N N . LEU A 1 108 ? -1.271 19.391 9.328 1 98.19 108 LEU A N 1
ATOM 879 C CA . LEU A 1 108 ? -1.219 18.25 8.422 1 98.19 108 LEU A CA 1
ATOM 880 C C . LEU A 1 108 ? -1.537 18.688 6.992 1 98.19 108 LEU A C 1
ATOM 882 O O . LEU A 1 108 ? -0.853 18.281 6.047 1 98.19 108 LEU A O 1
ATOM 886 N N . MET A 1 109 ? -2.596 19.5 6.887 1 98.12 109 MET A N 1
ATOM 887 C CA . MET A 1 109 ? -2.982 20 5.574 1 98.12 109 MET A CA 1
ATOM 888 C C . MET A 1 109 ? -1.834 20.766 4.93 1 98.12 109 MET A C 1
ATOM 890 O O . MET A 1 109 ? -1.501 20.547 3.766 1 98.12 109 MET A O 1
ATOM 894 N N . ILE A 1 110 ? -1.178 21.578 5.68 1 98.44 110 ILE A N 1
ATOM 895 C CA . ILE A 1 110 ? -0.088 22.422 5.191 1 98.44 110 ILE A CA 1
ATOM 896 C C . ILE A 1 110 ? 1.101 21.547 4.797 1 98.44 110 ILE A C 1
ATOM 898 O O . ILE A 1 110 ? 1.676 21.719 3.721 1 98.44 110 ILE A O 1
ATOM 902 N N . ALA A 1 111 ? 1.426 20.656 5.648 1 98.56 111 ALA A N 1
ATOM 903 C CA . ALA A 1 111 ? 2.553 19.766 5.391 1 98.56 111 ALA A CA 1
ATOM 904 C C . ALA A 1 111 ? 2.299 18.891 4.164 1 98.56 111 ALA A C 1
ATOM 906 O O . ALA A 1 111 ? 3.205 18.672 3.359 1 98.56 111 ALA A O 1
ATOM 907 N N . ALA A 1 112 ? 1.089 18.359 4.066 1 98.31 112 ALA A N 1
ATOM 908 C CA . ALA A 1 112 ? 0.722 17.547 2.908 1 98.31 112 ALA A CA 1
ATOM 909 C C . ALA A 1 112 ? 0.891 18.344 1.613 1 98.31 112 ALA A C 1
ATOM 911 O O . ALA A 1 112 ? 1.389 17.812 0.616 1 98.31 112 ALA A O 1
ATOM 912 N N . ASP A 1 113 ? 0.458 19.594 1.68 1 98.31 113 ASP A N 1
ATOM 913 C CA . ASP A 1 113 ? 0.622 20.453 0.518 1 98.31 113 ASP A CA 1
ATOM 914 C C . ASP A 1 113 ? 2.1 20.656 0.189 1 98.31 113 ASP A C 1
ATOM 916 O O . ASP A 1 113 ? 2.498 20.578 -0.975 1 98.31 113 ASP A O 1
ATOM 920 N N . GLU A 1 114 ? 2.879 20.922 1.166 1 97.69 114 GLU A N 1
ATOM 921 C CA . GLU A 1 114 ? 4.312 21.141 0.988 1 97.69 114 GLU A CA 1
ATOM 922 C C . GLU A 1 114 ? 4.98 19.922 0.362 1 97.69 114 GLU A C 1
ATOM 924 O O . GLU A 1 114 ? 5.836 20.047 -0.516 1 97.69 114 GLU A O 1
ATOM 929 N N . LEU A 1 115 ? 4.609 18.75 0.81 1 98.12 115 LEU A N 1
ATOM 930 C CA . LEU A 1 115 ? 5.23 17.5 0.357 1 98.12 115 LEU A CA 1
ATOM 931 C C . LEU A 1 115 ? 4.555 16.984 -0.909 1 98.12 115 LEU A C 1
ATOM 933 O O . LEU A 1 115 ? 4.848 15.883 -1.368 1 98.12 115 LEU A O 1
ATOM 937 N N . CYS A 1 116 ? 3.609 17.75 -1.402 1 97.81 116 CYS A N 1
ATOM 938 C CA . CYS A 1 116 ? 2.898 17.469 -2.646 1 97.81 116 CYS A CA 1
ATOM 939 C C . CYS A 1 116 ? 2.1 16.188 -2.541 1 97.81 116 CYS A C 1
ATOM 941 O O . CYS A 1 116 ? 2.096 15.375 -3.473 1 97.81 116 CYS A O 1
ATOM 943 N N . LEU A 1 117 ? 1.569 15.898 -1.37 1 97.44 117 LEU A N 1
ATOM 944 C CA . LEU A 1 117 ? 0.612 14.82 -1.16 1 97.44 117 LEU A CA 1
ATOM 945 C C . LEU A 1 117 ? -0.816 15.312 -1.369 1 97.44 117 LEU A C 1
ATOM 947 O O . LEU A 1 117 ? -1.557 15.508 -0.403 1 97.44 117 LEU A O 1
ATOM 951 N N . ASP A 1 118 ? -1.255 15.375 -2.555 1 96.12 118 ASP A N 1
ATOM 952 C CA . ASP A 1 118 ? -2.467 16.078 -2.945 1 96.12 118 ASP A CA 1
ATOM 953 C C . ASP A 1 118 ? -3.707 15.438 -2.326 1 96.12 118 ASP A C 1
ATOM 955 O O . ASP A 1 118 ? -4.59 16.141 -1.824 1 96.12 118 ASP A O 1
ATOM 959 N N . GLU A 1 119 ? -3.76 14.188 -2.432 1 94.75 119 GLU A N 1
ATOM 960 C CA . GLU A 1 119 ? -4.945 13.508 -1.912 1 94.75 119 GLU A CA 1
ATOM 961 C C . GLU A 1 119 ? -5.039 13.641 -0.395 1 94.75 119 GLU A C 1
ATOM 963 O O . GLU A 1 119 ? -6.129 13.82 0.154 1 94.75 119 GLU A O 1
ATOM 968 N N . LEU A 1 120 ? -3.92 13.516 0.265 1 96.38 120 LEU A N 1
ATOM 969 C CA . LEU A 1 120 ? -3.902 13.695 1.713 1 96.38 120 LEU A CA 1
ATOM 970 C C . LEU A 1 120 ? -4.289 15.117 2.09 1 96.38 120 LEU A C 1
ATOM 972 O O . LEU A 1 120 ? -5.02 15.328 3.059 1 96.38 120 LEU A O 1
ATOM 976 N N . CYS A 1 121 ? -3.766 16.078 1.354 1 97.38 121 CYS A N 1
ATOM 977 C CA . CYS A 1 121 ? -4.098 17.484 1.584 1 97.38 121 CYS A CA 1
ATOM 978 C C . CYS A 1 121 ? -5.598 17.719 1.457 1 97.38 121 CYS A C 1
ATOM 980 O O . CYS A 1 121 ? -6.215 18.312 2.344 1 97.38 121 CYS A O 1
ATOM 982 N N . THR A 1 122 ? -6.156 17.219 0.406 1 96.25 122 THR A N 1
ATOM 983 C CA . THR A 1 122 ? -7.59 17.375 0.168 1 96.25 122 THR A CA 1
ATOM 984 C C . THR A 1 122 ? -8.391 16.703 1.278 1 96.25 122 THR A C 1
ATOM 986 O O . THR A 1 122 ? -9.391 17.25 1.747 1 96.25 122 THR A O 1
ATOM 989 N N . TYR A 1 123 ? -7.93 15.547 1.648 1 95.56 123 TYR A N 1
ATOM 990 C CA . TYR A 1 123 ? -8.609 14.828 2.721 1 95.56 123 TYR A CA 1
ATOM 991 C C . TYR A 1 123 ? -8.578 15.633 4.016 1 95.56 123 TYR A C 1
ATOM 993 O O . TYR A 1 123 ? -9.594 15.727 4.719 1 95.56 123 TYR A O 1
ATOM 1001 N N . ALA A 1 124 ? -7.418 16.141 4.367 1 96.62 124 ALA A N 1
ATOM 1002 C CA . ALA A 1 124 ? -7.281 16.922 5.586 1 96.62 124 ALA A CA 1
ATOM 1003 C C . ALA A 1 124 ? -8.18 18.156 5.543 1 96.62 124 ALA A C 1
ATOM 1005 O O . ALA A 1 124 ? -8.828 18.5 6.535 1 96.62 124 ALA A O 1
ATOM 1006 N N . GLU A 1 125 ? -8.227 18.781 4.406 1 96.75 125 GLU A N 1
ATOM 1007 C CA . GLU A 1 125 ? -9.07 19.953 4.238 1 96.75 125 GLU A CA 1
ATOM 1008 C C . GLU A 1 125 ? -10.547 19.594 4.398 1 96.75 125 GLU A C 1
ATOM 1010 O O . GLU A 1 125 ? -11.289 20.297 5.082 1 96.75 125 GLU A O 1
ATOM 1015 N N . ASP A 1 126 ? -10.93 18.516 3.729 1 96.12 126 ASP A N 1
ATOM 1016 C CA . ASP A 1 126 ? -12.305 18.047 3.859 1 96.12 126 ASP A CA 1
ATOM 1017 C C . ASP A 1 126 ? -12.641 17.734 5.316 1 96.12 126 ASP A C 1
ATOM 1019 O O . ASP A 1 126 ? -13.742 18.031 5.785 1 96.12 126 ASP A O 1
ATOM 1023 N N . PHE A 1 127 ? -11.719 17.125 5.938 1 95.81 127 PHE A N 1
ATOM 1024 C CA . PHE A 1 127 ? -11.898 16.766 7.336 1 95.81 127 PHE A CA 1
ATOM 1025 C C . PHE A 1 127 ? -12.148 18 8.195 1 95.81 127 PHE A C 1
ATOM 1027 O O . PHE A 1 127 ? -13.039 18 9.047 1 95.81 127 PHE A O 1
ATOM 1034 N N . LEU A 1 128 ? -11.422 19.016 7.988 1 96.62 128 LEU A N 1
ATOM 1035 C CA . LEU A 1 128 ? -11.555 20.281 8.711 1 96.62 128 LEU A CA 1
ATOM 1036 C C . LEU A 1 128 ? -12.906 20.922 8.422 1 96.62 128 LEU A C 1
ATOM 1038 O O . LEU A 1 128 ? -13.609 21.328 9.352 1 96.62 128 LEU A O 1
ATOM 1042 N N . LEU A 1 129 ? -13.336 20.922 7.191 1 96.81 129 LEU A N 1
ATOM 1043 C CA . LEU A 1 129 ? -14.539 21.625 6.77 1 96.81 129 LEU A CA 1
ATOM 1044 C C . LEU A 1 129 ? -15.789 20.859 7.184 1 96.81 129 LEU A C 1
ATOM 1046 O O . LEU A 1 129 ? -16.875 21.438 7.258 1 96.81 129 LEU A O 1
ATOM 1050 N N . ASN A 1 130 ? -15.539 19.609 7.434 1 95.44 130 ASN A N 1
ATOM 1051 C CA . ASN A 1 130 ? -16.672 18.812 7.918 1 95.44 130 ASN A CA 1
ATOM 1052 C C . ASN A 1 130 ? -16.906 19.031 9.414 1 95.44 130 ASN A C 1
ATOM 1054 O O . ASN A 1 130 ? -17.938 18.641 9.945 1 95.44 130 ASN A O 1
ATOM 1058 N N . ASN A 1 131 ? -16 19.672 10.062 1 92.5 131 ASN A N 1
ATOM 1059 C CA . ASN A 1 131 ? -16.109 20.031 11.469 1 92.5 131 ASN A CA 1
ATOM 1060 C C . ASN A 1 131 ? -16.109 21.547 11.664 1 92.5 131 ASN A C 1
ATOM 1062 O O . ASN A 1 131 ? -15.227 22.078 12.328 1 92.5 131 ASN A O 1
ATOM 1066 N N . ARG A 1 132 ? -17.172 22.188 11.312 1 92.25 132 ARG A N 1
ATOM 1067 C CA . ARG A 1 132 ? -17.219 23.641 11.211 1 92.25 132 ARG A CA 1
ATOM 1068 C C . ARG A 1 132 ? -17.188 24.297 12.594 1 92.25 132 ARG A C 1
ATOM 1070 O O . ARG A 1 132 ? -16.594 25.359 12.766 1 92.25 132 ARG A O 1
ATOM 1077 N N . GLU A 1 133 ? -17.828 23.625 13.547 1 92 133 GLU A N 1
ATOM 1078 C CA . GLU A 1 133 ? -17.875 24.203 14.883 1 92 133 GLU A CA 1
ATOM 1079 C C . GLU A 1 133 ? -16.484 24.312 15.484 1 92 133 GLU A C 1
ATOM 1081 O O . GLU A 1 133 ? -16.141 25.328 16.094 1 92 133 GLU A O 1
ATOM 1086 N N . SER A 1 134 ? -15.719 23.281 15.289 1 92.56 134 SER A N 1
ATOM 1087 C CA . SER A 1 134 ? -14.344 23.312 15.781 1 92.56 134 SER A CA 1
ATOM 1088 C C . SER A 1 134 ? -13.516 24.375 15.07 1 92.56 134 SER A C 1
ATOM 1090 O O . SER A 1 134 ? -12.656 25.016 15.68 1 92.56 134 SER A O 1
ATOM 1092 N N . LEU A 1 135 ? -13.797 24.625 13.828 1 94.12 135 LEU A N 1
ATOM 1093 C CA . LEU A 1 135 ? -13.086 25.625 13.047 1 94.12 135 LEU A CA 1
ATOM 1094 C C . LEU A 1 135 ? -13.438 27.031 13.531 1 94.12 135 LEU A C 1
ATOM 1096 O O . LEU A 1 135 ? -12.562 27.891 13.625 1 94.12 135 LEU A O 1
ATOM 1100 N N . LYS A 1 136 ? -14.672 27.172 13.828 1 93.44 136 LYS A N 1
ATOM 1101 C CA . LYS A 1 136 ? -15.133 28.484 14.297 1 93.44 136 LYS A CA 1
ATOM 1102 C C . LYS A 1 136 ? -14.469 28.859 15.617 1 93.44 136 LYS A C 1
ATOM 1104 O O . LYS A 1 136 ? -14.25 30.047 15.883 1 93.44 136 LYS A O 1
ATOM 1109 N N . SER A 1 137 ? -14.133 27.875 16.344 1 92.81 137 SER A N 1
ATOM 1110 C CA . SER A 1 137 ? -13.5 28.125 17.641 1 92.81 137 SER A CA 1
ATOM 1111 C C . SER A 1 137 ? -12.008 28.406 17.484 1 92.81 137 SER A C 1
ATOM 1113 O O . SER A 1 137 ? -11.328 28.734 18.453 1 92.81 137 SER A O 1
ATOM 1115 N N . ASN A 1 138 ? -11.477 28.281 16.25 1 94.81 138 ASN A N 1
ATOM 1116 C CA . ASN A 1 138 ? -10.062 28.5 15.961 1 94.81 138 ASN A CA 1
ATOM 1117 C C . ASN A 1 138 ? -9.867 29.453 14.797 1 94.81 138 ASN A C 1
ATOM 1119 O O . ASN A 1 138 ? -9.078 29.188 13.891 1 94.81 138 ASN A O 1
ATOM 1123 N N . LEU A 1 139 ? -10.539 30.531 14.852 1 94.38 139 LEU A N 1
ATOM 1124 C CA . LEU A 1 139 ? -10.602 31.453 13.727 1 94.38 139 LEU A CA 1
ATOM 1125 C C . LEU A 1 139 ? -9.273 32.188 13.547 1 94.38 139 LEU A C 1
ATOM 1127 O O . LEU A 1 139 ? -8.906 32.531 12.43 1 94.38 139 LEU A O 1
ATOM 1131 N N . VAL A 1 140 ? -8.539 32.375 14.672 1 94.75 140 VAL A N 1
ATOM 1132 C CA . VAL A 1 140 ? -7.258 33.094 14.562 1 94.75 140 VAL A CA 1
ATOM 1133 C C . VAL A 1 140 ? -6.27 32.219 13.773 1 94.75 140 VAL A C 1
ATOM 1135 O O . VAL A 1 140 ? -5.527 32.75 12.938 1 94.75 140 VAL A O 1
ATOM 1138 N N . LEU A 1 141 ? -6.309 30.969 14.062 1 96.06 141 LEU A N 1
ATOM 1139 C CA . LEU A 1 141 ? -5.477 30.031 13.305 1 96.06 141 LEU A CA 1
ATOM 1140 C C . LEU A 1 141 ? -5.809 30.109 11.812 1 96.06 141 LEU A C 1
ATOM 1142 O O . LEU A 1 141 ? -4.906 30.156 10.977 1 96.06 141 LEU A O 1
ATOM 1146 N N . LEU A 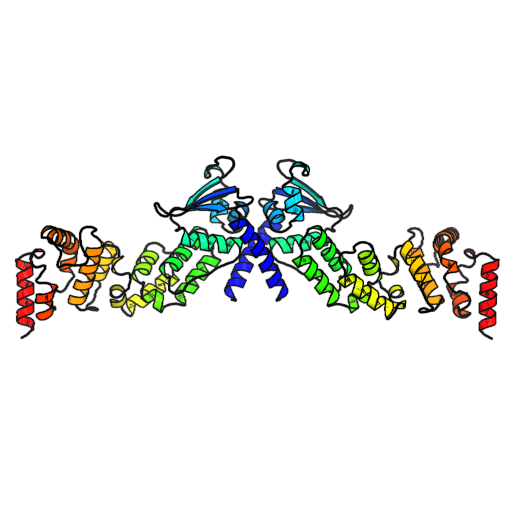1 142 ? -7.059 30.109 11.508 1 96.19 142 LEU A N 1
ATOM 1147 C CA . LEU A 1 142 ? -7.496 30.172 10.117 1 96.19 142 LEU A CA 1
ATOM 1148 C C . LEU A 1 142 ? -7.059 31.484 9.469 1 96.19 142 LEU A C 1
ATOM 1150 O O . LEU A 1 142 ? -6.645 31.5 8.305 1 96.19 142 LEU A O 1
ATOM 1154 N N . LEU A 1 143 ? -7.172 32.531 10.266 1 95 143 LEU A N 1
ATOM 1155 C CA . LEU A 1 143 ? -6.719 33.844 9.781 1 95 143 LEU A CA 1
ATOM 1156 C C . LEU A 1 143 ? -5.246 33.781 9.391 1 95 143 LEU A C 1
ATOM 1158 O O . LEU A 1 143 ? -4.875 34.219 8.297 1 95 143 LEU A O 1
ATOM 1162 N N . HIS A 1 144 ? -4.465 33.188 10.227 1 95.81 144 HIS A N 1
ATOM 1163 C CA . HIS A 1 144 ? -3.037 33.094 9.953 1 95.81 144 HIS A CA 1
ATOM 1164 C C . HIS A 1 144 ? -2.77 32.219 8.719 1 95.81 144 HIS A C 1
ATOM 1166 O O . HIS A 1 144 ? -1.973 32.594 7.859 1 95.81 144 HIS A O 1
ATOM 1172 N N . VAL A 1 145 ? -3.416 31.141 8.602 1 96 145 VAL A N 1
ATOM 1173 C CA . VAL A 1 145 ? -3.201 30.172 7.535 1 96 145 VAL A CA 1
ATOM 1174 C C . VAL A 1 145 ? -3.617 30.781 6.195 1 96 145 VAL A C 1
ATOM 1176 O O . VAL A 1 145 ? -2.891 30.672 5.207 1 96 145 VAL A O 1
ATOM 1179 N N . THR A 1 146 ? -4.77 31.438 6.141 1 94.81 146 THR A N 1
ATOM 1180 C CA . THR A 1 146 ? -5.309 31.953 4.887 1 94.81 146 THR A CA 1
ATOM 1181 C C . THR A 1 146 ? -4.52 33.156 4.418 1 94.81 146 THR A C 1
ATOM 1183 O O . THR A 1 146 ? -4.512 33.5 3.229 1 94.81 146 THR A O 1
ATOM 1186 N N . THR A 1 147 ? -3.84 33.844 5.324 1 94.31 147 THR A N 1
ATOM 1187 C CA . THR A 1 147 ? -3 34.969 4.957 1 94.31 147 THR A CA 1
ATOM 1188 C C . THR A 1 147 ? -1.646 34.5 4.438 1 94.31 147 THR A C 1
ATOM 1190 O O . THR A 1 147 ? -1.073 35.125 3.533 1 94.31 147 THR A O 1
ATOM 1193 N N . GLU A 1 148 ? -1.204 33.438 5.004 1 94.88 148 GLU A N 1
ATOM 1194 C CA . GLU A 1 148 ? 0.124 32.969 4.652 1 94.88 148 GLU A CA 1
ATOM 1195 C C . GLU A 1 148 ? 0.071 32.062 3.414 1 94.88 148 GLU A C 1
ATOM 1197 O O . GLU A 1 148 ? 1.021 32.031 2.629 1 94.88 148 GLU A O 1
ATOM 1202 N N . PHE A 1 149 ? -1.021 31.344 3.297 1 95.75 149 PHE A N 1
ATOM 1203 C CA . PHE A 1 149 ? -1.143 30.359 2.221 1 95.75 149 PHE A CA 1
ATOM 1204 C C . PHE A 1 149 ? -2.354 30.672 1.347 1 95.75 149 PHE A C 1
ATOM 1206 O O . PHE A 1 149 ? -3.49 30.375 1.729 1 95.75 149 PHE A O 1
ATOM 1213 N N . ASP A 1 150 ? -2.129 31.062 0.165 1 94.19 150 ASP A N 1
ATOM 1214 C CA . ASP A 1 150 ? -3.203 31.484 -0.735 1 94.19 150 ASP A CA 1
ATOM 1215 C C . ASP A 1 150 ? -3.855 30.266 -1.398 1 94.19 150 ASP A C 1
ATOM 1217 O O . ASP A 1 150 ? -4.973 30.359 -1.913 1 94.19 150 ASP A O 1
ATOM 1221 N N . GLN A 1 151 ? -3.191 29.141 -1.335 1 94.25 151 GLN A N 1
ATOM 1222 C CA . GLN A 1 151 ? -3.654 27.969 -2.084 1 94.25 151 GLN A CA 1
ATOM 1223 C C . GLN A 1 151 ? -4.852 27.312 -1.4 1 94.25 151 GLN A C 1
ATOM 1225 O O . GLN A 1 151 ? -5.594 26.562 -2.029 1 94.25 151 GLN A O 1
ATOM 1230 N N . PHE A 1 152 ? -5.043 27.547 -0.13 1 97.19 152 PHE A N 1
ATOM 1231 C CA . PHE A 1 152 ? -6.156 26.938 0.583 1 97.19 152 PHE A CA 1
ATOM 1232 C C . PHE A 1 152 ? -7.414 27.781 0.45 1 97.19 152 PHE A C 1
ATOM 1234 O O . PHE A 1 152 ? -7.918 28.312 1.441 1 97.19 152 PHE A O 1
ATOM 1241 N N . THR A 1 153 ? -8.016 27.797 -0.675 1 96.94 153 THR A N 1
ATOM 1242 C CA . THR A 1 153 ? -9.117 28.688 -1.042 1 96.94 153 THR A CA 1
ATOM 1243 C C . THR A 1 153 ? -10.391 28.297 -0.293 1 96.94 153 THR A C 1
ATOM 1245 O O . THR A 1 153 ? -11.18 29.172 0.091 1 96.94 153 THR A O 1
ATOM 1248 N N . ARG A 1 154 ? -10.594 27.078 -0.108 1 97.31 154 ARG A N 1
ATOM 1249 C CA . ARG A 1 154 ? -11.812 26.625 0.558 1 97.31 154 ARG A CA 1
ATOM 1250 C C . ARG A 1 154 ? -11.812 27.031 2.027 1 97.31 154 ARG A C 1
ATOM 1252 O O . ARG A 1 154 ? -12.844 27.453 2.557 1 97.31 154 ARG A O 1
ATOM 1259 N N . ILE A 1 155 ? -10.672 26.891 2.648 1 97.5 155 ILE A N 1
ATOM 1260 C CA . ILE A 1 155 ? -10.531 27.328 4.035 1 97.5 155 ILE A CA 1
ATOM 1261 C C . ILE A 1 155 ? -10.703 28.828 4.125 1 97.5 155 ILE A C 1
ATOM 1263 O O . ILE A 1 155 ? -11.352 29.344 5.043 1 97.5 155 ILE A O 1
ATOM 1267 N N . SER A 1 156 ? -10.133 29.5 3.17 1 97.12 156 SER A N 1
ATOM 1268 C CA . SER A 1 156 ? -10.242 30.953 3.104 1 97.12 156 SER A CA 1
ATOM 1269 C C . SER A 1 156 ? -11.695 31.391 2.953 1 97.12 156 SER A C 1
ATOM 1271 O O . SER A 1 156 ? -12.141 32.344 3.615 1 97.12 156 SER A O 1
ATOM 1273 N N . GLN A 1 157 ? -12.359 30.781 2.096 1 97.12 157 GLN A N 1
ATOM 1274 C CA . GLN A 1 157 ? -13.773 31.094 1.902 1 97.12 157 GLN A CA 1
ATOM 1275 C C . GLN A 1 157 ? -14.562 30.859 3.186 1 97.12 157 GLN A C 1
ATOM 1277 O O . GLN A 1 157 ? -15.414 31.672 3.549 1 97.12 157 GLN A O 1
ATOM 1282 N N . PHE A 1 158 ? -14.32 29.781 3.805 1 97.31 158 PHE A N 1
ATOM 1283 C CA . PHE A 1 158 ? -14.984 29.5 5.066 1 97.31 158 PHE A CA 1
ATOM 1284 C C . PHE A 1 158 ? -14.719 30.594 6.09 1 97.31 158 PHE A C 1
ATOM 1286 O O . PHE A 1 158 ? -15.641 31.062 6.758 1 97.31 158 PHE A O 1
ATOM 1293 N N . TYR A 1 159 ? -13.469 30.922 6.246 1 95.75 159 TYR A N 1
ATOM 1294 C CA . TYR A 1 159 ? -13.094 31.969 7.191 1 95.75 159 TYR A CA 1
ATOM 1295 C C . TYR A 1 159 ? -13.82 33.281 6.887 1 95.75 159 TYR A C 1
ATOM 1297 O O . TYR A 1 159 ? -14.414 33.875 7.777 1 95.75 159 TYR A O 1
ATOM 1305 N N . LYS A 1 160 ? -13.812 33.688 5.629 1 94.06 160 LYS A N 1
ATOM 1306 C CA . LYS A 1 160 ? -14.414 34.938 5.211 1 94.06 160 LYS A CA 1
ATOM 1307 C C . LYS A 1 160 ? -15.922 34.938 5.453 1 94.06 160 LYS A C 1
ATOM 1309 O O . LYS A 1 160 ? -16.484 35.938 5.922 1 94.06 160 LYS A O 1
ATOM 1314 N N . GLU A 1 161 ? -16.453 33.906 5.129 1 95.19 161 GLU A N 1
ATOM 1315 C CA . GLU A 1 161 ? -17.906 33.781 5.336 1 95.19 161 GLU A CA 1
ATOM 1316 C C . GLU A 1 161 ? -18.25 33.812 6.82 1 95.19 161 GLU A C 1
ATOM 1318 O O . GLU A 1 161 ? -19.203 34.5 7.223 1 95.19 161 GLU A O 1
ATOM 1323 N N . THR A 1 162 ? -17.547 33.094 7.586 1 94.19 162 THR A N 1
ATOM 1324 C CA . THR A 1 162 ? -17.781 33.062 9.023 1 94.19 162 THR A CA 1
ATOM 1325 C C . THR A 1 162 ? -17.578 34.438 9.648 1 94.19 162 THR A C 1
ATOM 1327 O O . THR A 1 162 ? -18.359 34.875 10.484 1 94.19 162 THR A O 1
ATOM 1330 N N . TYR A 1 163 ? -16.531 35.031 9.234 1 89.38 163 TYR A N 1
ATOM 1331 C CA . TYR A 1 163 ? -16.203 36.344 9.758 1 89.38 163 TYR A CA 1
ATOM 1332 C C . TYR A 1 163 ? -17.25 37.375 9.352 1 89.38 163 TYR A C 1
ATOM 1334 O O . TYR A 1 163 ? -17.594 38.281 10.125 1 89.38 163 TYR A O 1
ATOM 1342 N N . ARG A 1 164 ? -17.719 37.344 8.133 1 88.62 164 ARG A N 1
ATOM 1343 C CA . ARG A 1 164 ? -18.75 38.25 7.641 1 88.62 164 ARG A CA 1
ATOM 1344 C C . ARG A 1 164 ? -20.062 38.062 8.406 1 88.62 164 ARG A C 1
ATOM 1346 O O . ARG A 1 164 ? -20.734 39.062 8.719 1 88.62 164 ARG A O 1
ATOM 1353 N N . GLN A 1 165 ? -20.391 36.938 8.695 1 89.94 165 GLN A N 1
ATOM 1354 C CA . GLN A 1 165 ? -21.641 36.625 9.383 1 89.94 165 GLN A CA 1
ATOM 1355 C C . GLN A 1 165 ? -21.594 37.062 10.844 1 89.94 165 GLN A C 1
ATOM 1357 O O . GLN A 1 165 ? -22.562 37.562 11.383 1 89.94 165 GLN A O 1
ATOM 1362 N N . ASN A 1 166 ? -20.484 36.812 11.461 1 88.31 166 ASN A N 1
ATOM 1363 C CA . ASN A 1 166 ? -20.328 37.125 12.875 1 88.31 166 ASN A CA 1
ATOM 1364 C C . ASN A 1 166 ? -18.906 37.594 13.188 1 88.31 166 ASN A C 1
ATOM 1366 O O . ASN A 1 166 ? -18.125 36.844 13.773 1 88.31 166 ASN A O 1
ATOM 1370 N N . PRO A 1 167 ? -18.656 38.812 13.023 1 84.5 167 PRO A N 1
ATOM 1371 C CA . PRO A 1 167 ? -17.297 39.312 13.211 1 84.5 167 PRO A CA 1
ATOM 1372 C C . PRO A 1 167 ? -16.812 39.188 14.648 1 84.5 167 PRO A C 1
ATOM 1374 O O . PRO A 1 167 ? -15.609 39.125 14.898 1 84.5 167 PRO A O 1
ATOM 1377 N N . SER A 1 168 ? -17.719 39.125 15.625 1 86.5 168 SER A N 1
ATOM 1378 C CA . SER A 1 168 ? -17.344 39.031 17.031 1 86.5 168 SER A CA 1
ATOM 1379 C C . SER A 1 168 ? -16.766 37.656 17.375 1 86.5 168 SER A C 1
ATOM 1381 O O . SER A 1 168 ? -16.094 37.5 18.406 1 86.5 168 SER A O 1
ATOM 1383 N N . LEU A 1 169 ? -16.922 36.781 16.484 1 89.81 169 LEU A N 1
ATOM 1384 C CA . LEU A 1 169 ? -16.516 35.406 16.75 1 89.81 169 LEU A CA 1
ATOM 1385 C C . LEU A 1 169 ? -15 35.281 16.844 1 89.81 169 LEU A C 1
ATOM 1387 O O . LEU A 1 169 ? -14.477 34.469 17.594 1 89.81 169 LEU A O 1
ATOM 1391 N N . ILE A 1 170 ? -14.328 36.094 16.094 1 91.44 170 ILE A N 1
ATOM 1392 C CA . ILE A 1 170 ? -12.867 36.031 16.094 1 91.44 170 ILE A CA 1
ATOM 1393 C C . ILE A 1 170 ? -12.336 36.438 17.469 1 91.44 170 ILE A C 1
ATOM 1395 O O . ILE A 1 170 ? -11.336 35.906 17.938 1 91.44 170 ILE A O 1
ATOM 1399 N N . PHE A 1 171 ? -13.055 37.312 18.203 1 89.75 171 PHE A N 1
ATOM 1400 C CA . PHE A 1 171 ? -12.664 37.719 19.547 1 89.75 171 PHE A CA 1
ATOM 1401 C C . PHE A 1 171 ? -12.992 36.656 20.578 1 89.75 171 PHE A C 1
ATOM 1403 O O . PHE A 1 171 ? -12.359 36.594 21.641 1 89.75 171 PHE A O 1
ATOM 1410 N N . LYS A 1 172 ? -13.938 35.844 20.234 1 88.94 172 LYS A N 1
ATOM 1411 C CA . LYS A 1 172 ? -14.391 34.812 21.156 1 88.94 172 LYS A CA 1
ATOM 1412 C C . LYS A 1 172 ? -13.664 33.5 20.906 1 88.94 172 LYS A C 1
ATOM 1414 O O . LYS A 1 172 ? -13.875 32.531 21.625 1 88.94 172 LYS A O 1
ATOM 1419 N N . ALA A 1 173 ? -12.836 33.5 19.922 1 91.31 173 ALA A N 1
ATOM 1420 C CA . ALA A 1 173 ? -12.094 32.312 19.562 1 91.31 173 ALA A CA 1
ATOM 1421 C C . ALA A 1 173 ? -11.188 31.859 20.703 1 91.31 173 ALA A C 1
ATOM 1423 O O . ALA A 1 173 ? -10.648 32.688 21.438 1 91.31 173 ALA A O 1
ATOM 1424 N N . LYS A 1 174 ? -10.992 30.594 20.828 1 90.31 174 LYS A N 1
ATOM 1425 C CA . LYS A 1 174 ? -10.156 30 21.875 1 90.31 174 LYS A CA 1
ATOM 1426 C C . LYS A 1 174 ? -8.695 30.422 21.703 1 90.31 174 LYS A C 1
ATOM 1428 O O . LYS A 1 174 ? -7.965 30.531 22.688 1 90.31 174 LYS A O 1
ATOM 1433 N N . ASP A 1 175 ? -8.344 30.672 20.484 1 91.75 175 ASP A N 1
ATOM 1434 C CA . ASP A 1 175 ? -6.945 30.953 20.188 1 91.75 175 ASP A CA 1
ATOM 1435 C C . ASP A 1 175 ? -6.719 32.438 19.953 1 91.75 175 ASP A C 1
ATOM 1437 O O . ASP A 1 175 ? -5.77 32.812 19.266 1 91.75 175 ASP A O 1
ATOM 1441 N N . PHE A 1 176 ? -7.523 33.312 20.516 1 94.06 176 PHE A N 1
ATOM 1442 C CA . PHE A 1 176 ? -7.453 34.75 20.25 1 94.06 176 PHE A CA 1
ATOM 1443 C C . PHE A 1 176 ? -6.098 35.312 20.656 1 94.06 176 PHE A C 1
ATOM 1445 O O . PHE A 1 176 ? -5.539 36.156 19.953 1 94.06 176 PHE A O 1
ATOM 1452 N N . THR A 1 177 ? -5.59 34.812 21.734 1 93.38 177 THR A N 1
ATOM 1453 C CA . THR A 1 177 ? -4.367 35.406 22.281 1 93.38 177 THR A CA 1
ATOM 1454 C C . THR A 1 177 ? -3.17 35.094 21.391 1 93.38 177 THR A C 1
ATOM 1456 O O . THR A 1 177 ? -2.102 35.688 21.547 1 93.38 177 THR A O 1
ATOM 1459 N N . ASP A 1 178 ? -3.408 34.25 20.406 1 93.38 178 ASP A N 1
ATOM 1460 C CA . ASP A 1 178 ? -2.32 33.875 19.516 1 93.38 178 ASP A CA 1
ATOM 1461 C C . ASP A 1 178 ? -2.26 34.812 18.297 1 93.38 178 ASP A C 1
ATOM 1463 O O . ASP A 1 178 ? -1.364 34.688 17.469 1 93.38 178 ASP A O 1
ATOM 1467 N N . ILE A 1 179 ? -3.125 35.75 18.25 1 94.5 179 ILE A N 1
ATOM 1468 C CA . ILE A 1 179 ? -3.225 36.594 17.078 1 94.5 179 ILE A CA 1
ATOM 1469 C C . ILE A 1 179 ? -1.967 37.438 16.953 1 94.5 179 ILE A C 1
ATOM 1471 O O . ILE A 1 179 ? -1.44 37.938 17.953 1 94.5 179 ILE A O 1
ATOM 1475 N N . LYS A 1 180 ? -1.498 37.531 15.75 1 93.69 180 LYS A N 1
ATOM 1476 C CA . LYS A 1 180 ? -0.342 38.375 15.492 1 93.69 180 LYS A CA 1
ATOM 1477 C C . LYS A 1 180 ? -0.716 39.844 15.594 1 93.69 180 LYS A C 1
ATOM 1479 O O . LYS A 1 180 ? -1.851 40.219 15.289 1 93.69 180 LYS A O 1
ATOM 1484 N N . ARG A 1 181 ? 0.222 40.625 15.953 1 91 181 ARG A N 1
ATOM 1485 C CA . ARG A 1 181 ? 0.037 42.062 16.234 1 91 181 ARG A CA 1
ATOM 1486 C C . ARG A 1 181 ? -0.571 42.781 15.031 1 91 181 ARG A C 1
ATOM 1488 O O . ARG A 1 181 ? -1.476 43.594 15.188 1 91 181 ARG A O 1
ATOM 1495 N N . GLU A 1 182 ? -0.127 42.406 13.844 1 89.69 182 GLU A N 1
ATOM 1496 C CA . GLU A 1 182 ? -0.585 43.094 12.633 1 89.69 182 GLU A CA 1
ATOM 1497 C C . GLU A 1 182 ? -2.07 42.844 12.391 1 89.69 182 GLU A C 1
ATOM 1499 O O . GLU A 1 182 ? -2.795 43.75 11.961 1 89.69 182 GLU A O 1
ATOM 1504 N N . PHE A 1 183 ? -2.475 41.719 12.781 1 91.62 183 PHE A N 1
ATOM 1505 C CA . PHE A 1 183 ? -3.869 41.375 12.539 1 91.62 183 PHE A CA 1
ATOM 1506 C C . PHE A 1 183 ? -4.766 41.938 13.641 1 91.62 183 PHE A C 1
ATOM 1508 O O . PHE A 1 183 ? -5.918 42.281 13.391 1 91.62 183 PHE A O 1
ATOM 1515 N N . LEU A 1 184 ? -4.184 41.969 14.812 1 91.25 184 LEU A N 1
ATOM 1516 C CA . LEU A 1 184 ? -4.953 42.5 15.93 1 91.25 184 LEU A CA 1
ATOM 1517 C C . LEU A 1 184 ? -5.383 43.938 15.664 1 91.25 184 LEU A C 1
ATOM 1519 O O . LEU A 1 184 ? -6.539 44.312 15.891 1 91.25 184 LEU A O 1
ATOM 1523 N N . LEU A 1 185 ? -4.48 44.75 15.195 1 88.19 185 LEU A N 1
ATOM 1524 C CA . LEU A 1 185 ? -4.785 46.125 14.891 1 88.19 185 LEU A CA 1
ATOM 1525 C C . LEU A 1 185 ? -5.887 46.219 13.844 1 88.19 185 LEU A C 1
ATOM 1527 O O . LEU A 1 185 ? -6.828 47 14 1 88.19 185 LEU A O 1
ATOM 1531 N N . GLU A 1 186 ? -5.762 45.438 12.859 1 87.69 186 GLU A N 1
ATOM 1532 C CA . GLU A 1 186 ? -6.75 45.438 11.781 1 87.69 186 GLU A CA 1
ATOM 1533 C C . GLU A 1 186 ? -8.125 45.031 12.297 1 87.69 186 GLU A C 1
ATOM 1535 O O . GLU A 1 186 ? -9.141 45.594 11.883 1 87.69 186 GLU A O 1
ATOM 1540 N N . LEU A 1 187 ? -8.133 44.094 13.141 1 88.62 187 LEU A N 1
ATOM 1541 C CA . LEU A 1 187 ? -9.383 43.594 13.703 1 88.62 187 LEU A CA 1
ATOM 1542 C C . LEU A 1 187 ? -10.062 44.656 14.555 1 88.62 187 LEU A C 1
ATOM 1544 O O . LEU A 1 187 ? -11.281 44.781 14.523 1 88.62 187 LEU A O 1
ATOM 1548 N N . LEU A 1 188 ? -9.305 45.375 15.352 1 87.69 188 LEU A N 1
ATOM 1549 C CA . LEU A 1 188 ? -9.844 46.406 16.234 1 87.69 188 LEU A CA 1
ATOM 1550 C C . LEU A 1 188 ? -10.398 47.562 15.438 1 87.69 188 LEU A C 1
ATOM 1552 O O . LEU A 1 188 ? -11.422 48.156 15.805 1 87.69 188 LEU A O 1
ATOM 1556 N N . ILE A 1 189 ? -9.766 47.812 14.367 1 83.25 189 ILE A N 1
ATOM 1557 C CA . ILE A 1 189 ? -10.203 48.906 13.508 1 83.25 189 ILE A CA 1
ATOM 1558 C C . ILE A 1 189 ? -11.523 48.531 12.844 1 83.25 189 ILE A C 1
ATOM 1560 O O . ILE A 1 189 ? -12.43 49.375 12.742 1 83.25 189 ILE A O 1
ATOM 1564 N N . LYS A 1 190 ? -11.578 47.281 12.484 1 77.31 190 LYS A N 1
ATOM 1565 C CA . LYS A 1 190 ? -12.75 46.812 11.734 1 77.31 190 LYS A CA 1
ATOM 1566 C C . LYS A 1 190 ? -13.898 46.469 12.68 1 77.31 190 LYS A C 1
ATOM 1568 O O . LYS A 1 190 ? -15.023 46.25 12.234 1 77.31 190 LYS A O 1
ATOM 1573 N N . ASN A 1 191 ? -13.445 46.469 13.945 1 70.81 191 ASN A N 1
ATOM 1574 C CA . ASN A 1 191 ? -14.484 46.062 14.891 1 70.81 191 ASN A CA 1
ATOM 1575 C C . ASN A 1 191 ? -15.656 47.062 14.883 1 70.81 191 ASN A C 1
ATOM 1577 O O . ASN A 1 191 ? -15.523 48.188 15.344 1 70.81 191 ASN A O 1
ATOM 1581 N N . ASN A 1 192 ? -16.578 46.875 14.117 1 61.75 192 ASN A N 1
ATOM 1582 C CA . ASN A 1 192 ? -17.734 47.75 13.922 1 61.75 192 ASN A CA 1
ATOM 1583 C C . ASN A 1 192 ? -18.75 47.562 15.055 1 61.75 192 ASN A C 1
ATOM 1585 O O . ASN A 1 192 ? -19.938 47.344 14.797 1 61.75 192 ASN A O 1
ATOM 1589 N N . HIS A 1 193 ? -18.359 47.594 16.25 1 64 193 HIS A N 1
ATOM 1590 C CA . HIS A 1 193 ? -19.234 47.625 17.406 1 64 193 HIS A CA 1
ATOM 1591 C C . HIS A 1 193 ? -19.859 46.281 17.656 1 64 193 HIS A C 1
ATOM 1593 O O . HIS A 1 193 ? -20.984 46.188 18.172 1 64 193 HIS A O 1
ATOM 1599 N N . SER A 1 194 ? -19.234 45.25 17.25 1 73.88 194 SER A N 1
ATOM 1600 C CA . SER A 1 194 ? -19.766 43.938 17.453 1 73.88 194 SER A CA 1
ATOM 1601 C C . SER A 1 194 ? -19.578 43.469 18.906 1 73.88 194 SER A C 1
ATOM 1603 O O . SER A 1 194 ? -20.391 42.688 19.438 1 73.88 194 SER A O 1
ATOM 1605 N N . LEU A 1 195 ? -18.625 43.969 19.578 1 84.12 195 LEU A N 1
ATOM 1606 C CA . LEU A 1 195 ? -18.344 43.625 20.969 1 84.12 195 LEU A CA 1
ATOM 1607 C C . LEU A 1 195 ? -18.391 44.875 21.844 1 84.12 195 LEU A C 1
ATOM 1609 O O . LEU A 1 195 ? -18.047 45.969 21.375 1 84.12 195 LEU A O 1
ATOM 1613 N N . LYS A 1 196 ? -18.828 44.656 23.078 1 88.25 196 LYS A N 1
ATOM 1614 C CA . LYS A 1 196 ? -18.781 45.75 24.047 1 88.25 196 LYS A CA 1
ATOM 1615 C C . LYS A 1 196 ? -17.328 46.156 24.328 1 88.25 196 LYS A C 1
ATOM 1617 O O . LYS A 1 196 ? -16.438 45.312 24.344 1 88.25 196 LYS A O 1
ATOM 1622 N N . PRO A 1 197 ? -17.156 47.438 24.453 1 88.56 197 PRO A N 1
ATOM 1623 C CA . PRO A 1 197 ? -15.805 47.938 24.672 1 88.56 197 PRO A CA 1
ATOM 1624 C C . PRO A 1 197 ? -15.102 47.25 25.828 1 88.56 197 PRO A C 1
ATOM 1626 O O . PRO A 1 197 ? -13.891 47.031 25.766 1 88.56 197 PRO A O 1
ATOM 1629 N N . ILE A 1 198 ? -15.859 46.875 26.828 1 89.69 198 ILE A N 1
ATOM 1630 C CA . ILE A 1 198 ? -15.25 46.25 28 1 89.69 198 ILE A CA 1
ATOM 1631 C C . ILE A 1 198 ? -14.758 44.844 27.625 1 89.69 198 ILE A C 1
ATOM 1633 O O . ILE A 1 198 ? -13.742 44.406 28.141 1 89.69 198 ILE A O 1
ATOM 1637 N N . GLU A 1 199 ? -15.492 44.188 26.766 1 90.88 199 GLU A N 1
ATOM 1638 C CA . GLU A 1 199 ? -15.094 42.875 26.281 1 90.88 199 GLU A CA 1
ATOM 1639 C C . GLU A 1 199 ? -13.812 42.969 25.453 1 90.88 199 GLU A C 1
ATOM 1641 O O . GLU A 1 199 ? -12.945 42.094 25.562 1 90.88 199 GLU A O 1
ATOM 1646 N N . ILE A 1 200 ? -13.773 44 24.688 1 91.12 200 ILE A N 1
ATOM 1647 C CA . ILE A 1 200 ? -12.578 44.219 23.875 1 91.12 200 ILE A CA 1
ATOM 1648 C C . ILE A 1 200 ? -11.375 44.469 24.781 1 91.12 200 ILE A C 1
ATOM 1650 O O . ILE A 1 200 ? -10.297 43.906 24.547 1 91.12 200 ILE A O 1
ATOM 1654 N N . TRP A 1 201 ? -11.586 45.25 25.828 1 91.25 201 TRP A N 1
ATOM 1655 C CA . TRP A 1 201 ? -10.523 45.531 26.781 1 91.25 201 TRP A CA 1
ATOM 1656 C C . TRP A 1 201 ? -10.039 44.25 27.438 1 91.25 201 TRP A C 1
ATOM 1658 O O . TRP A 1 201 ? -8.828 44.031 27.578 1 91.25 201 TRP A O 1
ATOM 1668 N N . ASP A 1 202 ? -10.961 43.406 27.766 1 92.38 202 ASP A N 1
ATOM 1669 C CA . ASP A 1 202 ? -10.617 42.125 28.406 1 92.38 202 ASP A CA 1
ATOM 1670 C C . ASP A 1 202 ? -9.766 41.281 27.484 1 92.38 202 ASP A C 1
ATOM 1672 O O . ASP A 1 202 ? -8.773 40.688 27.922 1 92.38 202 ASP A O 1
ATOM 1676 N N . LYS A 1 203 ? -10.172 41.219 26.234 1 92.44 203 LYS A N 1
ATOM 1677 C CA . LYS A 1 203 ? -9.453 40.406 25.25 1 92.44 203 LYS A CA 1
ATOM 1678 C C . LYS A 1 203 ? -8.07 41 24.969 1 92.44 203 LYS A C 1
ATOM 1680 O O . LYS A 1 203 ? -7.086 40.25 24.875 1 92.44 203 LYS A O 1
ATOM 1685 N N . LEU A 1 204 ? -8.047 42.281 24.875 1 92.25 204 LEU A N 1
ATOM 1686 C CA . LEU A 1 204 ? -6.785 42.969 24.641 1 92.25 204 LEU A CA 1
ATOM 1687 C C . LEU A 1 204 ? -5.824 42.781 25.797 1 92.25 204 LEU A C 1
ATOM 1689 O O . LEU A 1 204 ? -4.633 42.531 25.594 1 92.25 204 LEU A O 1
ATOM 1693 N N . SER A 1 205 ? -6.332 42.906 26.953 1 91.88 205 SER A N 1
ATOM 1694 C CA . SER A 1 205 ? -5.508 42.719 28.141 1 91.88 205 SER A CA 1
ATOM 1695 C C . SER A 1 205 ? -4.949 41.312 28.203 1 91.88 205 SER A C 1
ATOM 1697 O O . SER A 1 205 ? -3.771 41.125 28.516 1 91.88 205 SER A O 1
ATOM 1699 N N . ALA A 1 206 ? -5.84 40.375 27.938 1 92.75 206 ALA A N 1
ATOM 1700 C CA . ALA A 1 206 ? -5.406 39 27.922 1 92.75 206 ALA A CA 1
ATOM 1701 C C . ALA A 1 206 ? -4.32 38.781 26.859 1 92.75 206 ALA A C 1
ATOM 1703 O O . ALA A 1 206 ? -3.369 38.031 27.094 1 92.75 206 ALA A O 1
ATOM 1704 N N . TRP A 1 207 ? -4.48 39.312 25.719 1 94.44 207 TRP A N 1
ATOM 1705 C CA . TRP A 1 207 ? -3.51 39.188 24.641 1 94.44 207 TRP A CA 1
ATOM 1706 C C . TRP A 1 207 ? -2.16 39.781 25.047 1 94.44 207 TRP A C 1
ATOM 1708 O O . TRP A 1 207 ? -1.115 39.188 24.797 1 94.44 207 TRP A O 1
ATOM 1718 N N . VAL A 1 208 ? -2.119 40.906 25.75 1 93.44 208 VAL A N 1
ATOM 1719 C CA . VAL A 1 208 ? -0.893 41.594 26.172 1 93.44 208 VAL A CA 1
ATOM 1720 C C . VAL A 1 208 ? -0.157 40.719 27.203 1 93.44 208 VAL A C 1
ATOM 1722 O O . VAL A 1 208 ? 1.071 40.625 27.172 1 93.44 208 VAL A O 1
ATOM 1725 N N . ILE A 1 209 ? -0.9 40.094 28.031 1 92.38 209 ILE A N 1
ATOM 1726 C CA . ILE A 1 209 ? -0.325 39.281 29.094 1 92.38 209 ILE A CA 1
ATOM 1727 C C . ILE A 1 209 ? 0.44 38.125 28.484 1 92.38 209 ILE A C 1
ATOM 1729 O O . ILE A 1 209 ? 1.522 37.75 28.969 1 92.38 209 ILE A O 1
ATOM 1733 N N . VAL A 1 210 ? -0.138 37.562 27.406 1 91.94 210 VAL A N 1
ATOM 1734 C CA . VAL A 1 210 ? 0.459 36.406 26.781 1 91.94 210 VAL A CA 1
ATOM 1735 C C . VAL A 1 210 ? 1.684 36.812 25.969 1 91.94 210 VAL A C 1
ATOM 1737 O O . VAL A 1 210 ? 2.635 36.031 25.828 1 91.94 210 VAL A O 1
ATOM 1740 N N . GLN A 1 211 ? 1.729 38.031 25.484 1 89.38 211 GLN A N 1
ATOM 1741 C CA . GLN A 1 211 ? 2.83 38.5 24.656 1 89.38 211 GLN A CA 1
ATOM 1742 C C . GLN A 1 211 ? 4.086 38.75 25.5 1 89.38 211 GLN A C 1
ATOM 1744 O O . GLN A 1 211 ? 5.195 38.781 24.953 1 89.38 211 GLN A O 1
ATOM 1749 N N . SER A 1 212 ? 3.871 38.906 26.781 1 88.06 212 SER A N 1
ATOM 1750 C CA . SER A 1 212 ? 5.016 39.219 27.641 1 88.06 212 SER A CA 1
ATOM 1751 C C . SER A 1 212 ? 5.258 38.094 28.641 1 88.06 212 SER A C 1
ATOM 1753 O O . SER A 1 212 ? 4.312 37.594 29.25 1 88.06 212 SER A O 1
ATOM 1755 N N . ASP A 1 213 ? 6.5 37.656 28.766 1 86.06 213 ASP A N 1
ATOM 1756 C CA . ASP A 1 213 ? 6.875 36.625 29.734 1 86.06 213 ASP A CA 1
ATOM 1757 C C . ASP A 1 213 ? 6.938 37.219 31.141 1 86.06 213 ASP A C 1
ATOM 1759 O O . ASP A 1 213 ? 6.93 36.469 32.125 1 86.06 213 ASP A O 1
ATOM 1763 N N . GLU A 1 214 ? 6.848 38.531 31.281 1 86.88 214 GLU A N 1
ATOM 1764 C CA . GLU A 1 214 ? 7.035 39.188 32.562 1 86.88 214 GLU A CA 1
ATOM 1765 C C . GLU A 1 214 ? 5.703 39.375 33.281 1 86.88 214 GLU A C 1
ATOM 1767 O O . GLU A 1 214 ? 5.676 39.562 34.5 1 86.88 214 GLU A O 1
ATOM 1772 N N . LEU A 1 215 ? 4.699 39.25 32.531 1 88.19 215 LEU A N 1
ATOM 1773 C CA . LEU A 1 215 ? 3.393 39.531 33.125 1 88.19 215 LEU A CA 1
ATOM 1774 C C . LEU A 1 215 ? 2.699 38.25 33.562 1 88.19 215 LEU A C 1
ATOM 1776 O O . LEU A 1 215 ? 2.623 37.281 32.812 1 88.19 215 LEU A O 1
ATOM 1780 N N . SER A 1 216 ? 2.359 38.312 34.844 1 86.69 216 SER A N 1
ATOM 1781 C CA . SER A 1 216 ? 1.595 37.188 35.375 1 86.69 216 SER A CA 1
ATOM 1782 C C . SER A 1 216 ? 0.131 37.281 34.938 1 86.69 216 SER A C 1
ATOM 1784 O O . SER A 1 216 ? -0.377 38.344 34.656 1 86.69 216 SER A O 1
ATOM 1786 N N . SER A 1 217 ? -0.559 36.125 34.938 1 84.12 217 SER A N 1
ATOM 1787 C CA . SER A 1 217 ? -1.98 36.094 34.594 1 84.12 217 SER A CA 1
ATOM 1788 C C . SER A 1 217 ? -2.814 36.75 35.719 1 84.12 217 SER A C 1
ATOM 1790 O O . SER A 1 217 ? -3.928 37.219 35.469 1 84.12 217 SER A O 1
ATOM 1792 N N . ASN A 1 218 ? -2.139 36.812 36.812 1 83.94 218 ASN A N 1
ATOM 1793 C CA . ASN A 1 218 ? -2.811 37.438 37.969 1 83.94 218 ASN A CA 1
ATOM 1794 C C . ASN A 1 218 ? -2.363 38.906 38.156 1 83.94 218 ASN A C 1
ATOM 1796 O O . ASN A 1 218 ? -1.277 39.15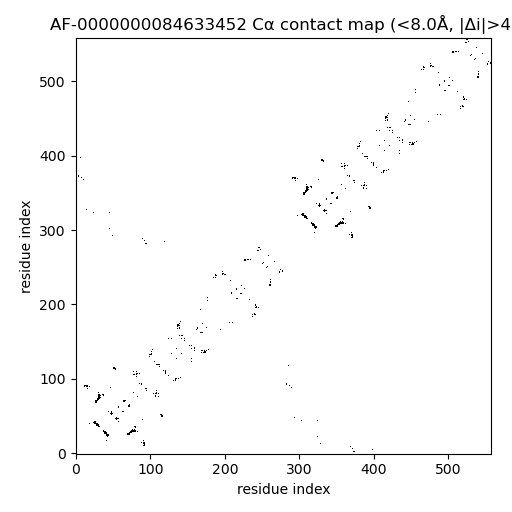6 38.656 1 83.94 218 ASN A O 1
ATOM 1800 N N . ILE A 1 219 ? -3.27 39.75 37.969 1 81.75 219 ILE A N 1
ATOM 1801 C CA . ILE A 1 219 ? -2.99 41.188 37.938 1 81.75 219 ILE A CA 1
ATOM 1802 C C . ILE A 1 219 ? -2.646 41.656 39.344 1 81.75 219 ILE A C 1
ATOM 1804 O O . ILE A 1 219 ? -1.874 42.594 39.531 1 81.75 219 ILE A O 1
ATOM 1808 N N . THR A 1 220 ? -3.184 40.938 40.344 1 82.75 220 THR A N 1
ATOM 1809 C CA . THR A 1 220 ? -2.975 41.344 41.75 1 82.75 220 THR A CA 1
ATOM 1810 C C . THR A 1 220 ? -1.499 41.25 42.125 1 82.75 220 THR A C 1
ATOM 1812 O O . THR A 1 220 ? -1.048 41.875 43.062 1 82.75 220 THR A O 1
ATOM 1815 N N . ASN A 1 221 ? -0.727 40.562 41.344 1 86.38 221 ASN A N 1
ATOM 1816 C CA . ASN A 1 221 ? 0.687 40.344 41.625 1 86.38 221 ASN A CA 1
ATOM 1817 C C . ASN A 1 221 ? 1.574 41.312 40.844 1 86.38 221 ASN A C 1
ATOM 1819 O O . ASN A 1 221 ? 2.801 41.219 40.906 1 86.38 221 ASN A O 1
ATOM 1823 N N . TRP A 1 222 ? 0.948 42.219 40.219 1 89 222 TRP A N 1
ATOM 1824 C CA . TRP A 1 222 ? 1.718 43.062 39.312 1 89 222 TRP A CA 1
ATOM 1825 C C . TRP A 1 222 ? 2.445 44.156 40.094 1 89 222 TRP A C 1
ATOM 1827 O O . TRP A 1 222 ? 1.885 44.75 41.031 1 89 222 TRP A O 1
ATOM 1837 N N . THR A 1 223 ? 3.664 44.344 39.781 1 87.75 223 THR A N 1
ATOM 1838 C CA . THR A 1 223 ? 4.438 45.469 40.281 1 87.75 223 THR A CA 1
ATOM 1839 C C . THR A 1 223 ? 4.27 46.688 39.375 1 87.75 223 THR A C 1
ATOM 1841 O O . THR A 1 223 ? 3.635 46.594 38.312 1 87.75 223 THR A O 1
ATOM 1844 N N . ASP A 1 224 ? 4.793 47.812 39.781 1 86.69 224 ASP A N 1
ATOM 1845 C CA . ASP A 1 224 ? 4.746 49.031 38.969 1 86.69 224 ASP A CA 1
ATOM 1846 C C . ASP A 1 224 ? 5.453 48.812 37.625 1 86.69 224 ASP A C 1
ATOM 1848 O O . ASP A 1 224 ? 5.047 49.375 36.625 1 86.69 224 ASP A O 1
ATOM 1852 N N . ASP A 1 225 ? 6.395 48 37.688 1 89.81 225 ASP A N 1
ATOM 1853 C CA . ASP A 1 225 ? 7.137 47.719 36.469 1 89.81 225 ASP A CA 1
ATOM 1854 C C . ASP A 1 225 ? 6.301 46.906 35.5 1 89.81 225 ASP A C 1
ATOM 1856 O O . ASP A 1 225 ? 6.383 47.062 34.281 1 89.81 225 ASP A O 1
ATOM 1860 N N . ASN A 1 226 ? 5.531 46 36.031 1 91.31 226 ASN A N 1
ATOM 1861 C CA . ASN A 1 226 ? 4.641 45.188 35.219 1 91.31 226 ASN A CA 1
ATOM 1862 C C . ASN A 1 226 ? 3.59 46.031 34.5 1 91.31 226 ASN A C 1
ATOM 1864 O O . ASN A 1 226 ? 3.281 45.812 33.344 1 91.31 226 ASN A O 1
ATOM 1868 N N . VAL A 1 227 ? 3.139 47 35.281 1 88.88 227 VAL A N 1
ATOM 1869 C CA . VAL A 1 227 ? 2.115 47.875 34.719 1 88.88 227 VAL A CA 1
ATOM 1870 C C . VAL A 1 227 ? 2.707 48.75 33.594 1 88.88 227 VAL A C 1
ATOM 1872 O O . VAL A 1 227 ? 2.057 48.969 32.594 1 88.88 227 VAL A O 1
ATOM 1875 N N . LYS A 1 228 ? 3.904 49.125 33.781 1 89.25 228 LYS A N 1
ATOM 1876 C CA . LYS A 1 228 ? 4.586 49.938 32.75 1 89.25 228 LYS A CA 1
ATOM 1877 C C . LYS A 1 228 ? 4.805 49.094 31.5 1 89.25 228 LYS A C 1
ATOM 1879 O O . LYS A 1 228 ? 4.625 49.625 30.391 1 89.25 228 LYS A O 1
ATOM 1884 N N . THR A 1 229 ? 5.176 47.906 31.75 1 91.94 229 THR A N 1
ATOM 1885 C CA . THR A 1 229 ? 5.383 47 30.609 1 91.94 229 THR A CA 1
ATOM 1886 C C . THR A 1 229 ? 4.078 46.781 29.859 1 91.94 229 THR A C 1
ATOM 1888 O O . THR A 1 229 ? 4.051 46.844 28.625 1 91.94 229 THR A O 1
ATOM 1891 N N . PHE A 1 230 ? 3.076 46.469 30.609 1 93.25 230 PHE A N 1
ATOM 1892 C CA . PHE A 1 230 ? 1.748 46.312 30.047 1 93.25 230 PHE A CA 1
ATOM 1893 C C . PHE A 1 230 ? 1.354 47.531 29.234 1 93.25 230 PHE A C 1
ATOM 1895 O O . PHE A 1 230 ? 0.868 47.406 28.094 1 93.25 230 PHE A O 1
ATOM 1902 N N . GLY A 1 231 ? 1.56 48.719 29.781 1 91.44 231 GLY A N 1
ATOM 1903 C CA . GLY A 1 231 ? 1.217 49.969 29.125 1 91.44 231 GLY A CA 1
ATOM 1904 C C . GLY A 1 231 ? 1.958 50.188 27.828 1 91.44 231 GLY A C 1
ATOM 1905 O O . GLY A 1 231 ? 1.376 50.656 26.844 1 91.44 231 GLY A O 1
ATOM 1906 N N . LYS A 1 232 ? 3.164 49.812 27.781 1 92.25 232 LYS A N 1
ATOM 1907 C CA . LYS A 1 232 ? 3.982 49.969 26.578 1 92.25 232 LYS A CA 1
ATOM 1908 C C . LYS A 1 232 ? 3.447 49.125 25.438 1 92.25 232 LYS A C 1
ATOM 1910 O O . LYS A 1 232 ? 3.467 49.562 24.281 1 92.25 232 LYS A O 1
ATOM 1915 N N . ILE A 1 233 ? 2.953 47.906 25.766 1 92.44 233 ILE A N 1
ATOM 1916 C CA . ILE A 1 233 ? 2.494 46.969 24.75 1 92.44 233 ILE A CA 1
ATOM 1917 C C . ILE A 1 233 ? 1.094 47.375 24.281 1 92.44 233 ILE A C 1
ATOM 1919 O O . ILE A 1 233 ? 0.786 47.281 23.094 1 92.44 233 ILE A O 1
ATOM 1923 N N . VAL A 1 234 ? 0.265 47.844 25.25 1 92.81 234 VAL A N 1
ATOM 1924 C CA . VAL A 1 234 ? -1.148 48.031 24.938 1 92.81 234 VAL A CA 1
ATOM 1925 C C . VAL A 1 234 ? -1.368 49.406 24.344 1 92.81 234 VAL A C 1
ATOM 1927 O O . VAL A 1 234 ? -2.357 49.656 23.641 1 92.81 234 VAL A O 1
ATOM 1930 N N . ASN A 1 235 ? -0.487 50.344 24.516 1 91.88 235 ASN A N 1
ATOM 1931 C CA . ASN A 1 235 ? -0.649 51.75 24.188 1 91.88 235 ASN A CA 1
ATOM 1932 C C . ASN A 1 235 ? -1.071 51.969 22.734 1 91.88 235 ASN A C 1
ATOM 1934 O O . ASN A 1 235 ? -1.988 52.75 22.453 1 91.88 235 ASN A O 1
ATOM 1938 N N . PRO A 1 236 ? -0.455 51.25 21.844 1 90.62 236 PRO A N 1
ATOM 1939 C CA . PRO A 1 236 ? -0.806 51.469 20.438 1 90.62 236 PRO A CA 1
ATOM 1940 C C . PRO A 1 236 ? -2.246 51.062 20.125 1 90.62 236 PRO A C 1
ATOM 1942 O O . PRO A 1 236 ? -2.793 51.469 19.094 1 90.62 236 PRO A O 1
ATOM 1945 N N . PHE A 1 237 ? -2.846 50.312 20.969 1 91.5 237 PHE A N 1
ATOM 1946 C CA . PHE A 1 237 ? -4.164 49.781 20.672 1 91.5 237 PHE A CA 1
ATOM 1947 C C . PHE A 1 237 ? -5.254 50.531 21.391 1 91.5 237 PHE A C 1
ATOM 1949 O O . PHE A 1 237 ? -6.438 50.375 21.109 1 91.5 237 PHE A O 1
ATOM 1956 N N . LEU A 1 238 ? -4.961 51.406 22.281 1 88.62 238 LEU A N 1
ATOM 1957 C CA . LEU A 1 238 ? -5.906 52.062 23.188 1 88.62 238 LEU A CA 1
ATOM 1958 C C . LEU A 1 238 ? -6.879 52.938 22.406 1 88.62 238 LEU A C 1
ATOM 1960 O O . LEU A 1 238 ? -8.047 53.062 22.766 1 88.62 238 LEU A O 1
ATOM 1964 N N . SER A 1 239 ? -6.41 53.469 21.359 1 85.62 239 SER A N 1
ATOM 1965 C CA . SER A 1 239 ? -7.223 54.406 20.578 1 85.62 239 SER A CA 1
ATOM 1966 C C . SER A 1 239 ? -8.359 53.688 19.859 1 85.62 239 SER A C 1
ATOM 1968 O O . SER A 1 239 ? -9.328 54.312 19.422 1 85.62 239 SER A O 1
ATOM 1970 N N . TYR A 1 240 ? -8.25 52.406 19.875 1 87.38 240 TYR A N 1
ATOM 1971 C CA . TYR A 1 240 ? -9.234 51.656 19.109 1 87.38 240 TYR A CA 1
ATOM 1972 C C . TYR A 1 240 ? -10.273 51.031 20.031 1 87.38 240 TYR A C 1
ATOM 1974 O O . TYR A 1 240 ? -11.203 50.375 19.562 1 87.38 240 TYR A O 1
ATOM 1982 N N . VAL A 1 241 ? -10.086 51.25 21.25 1 88.38 241 VAL A N 1
ATOM 1983 C CA . VAL A 1 241 ? -11.078 50.812 22.219 1 88.38 241 VAL A CA 1
ATOM 1984 C C . VAL A 1 241 ? -11.977 52 22.609 1 88.38 241 VAL A C 1
ATOM 1986 O O . VAL A 1 241 ? -11.484 53.062 23 1 88.38 241 VAL A O 1
ATOM 1989 N N . ASN A 1 242 ? -13.227 51.875 22.391 1 86.44 242 ASN A N 1
ATOM 1990 C CA . ASN A 1 242 ? -14.164 52.938 22.766 1 86.44 242 ASN A CA 1
ATOM 1991 C C . ASN A 1 242 ? -14.43 52.938 24.266 1 86.44 242 ASN A C 1
ATOM 1993 O O . ASN A 1 242 ? -15.5 52.531 24.703 1 86.44 242 ASN A O 1
ATOM 1997 N N . PHE A 1 243 ? -13.602 53.594 24.969 1 86.5 243 PHE A N 1
ATOM 1998 C CA . PHE A 1 243 ? -13.672 53.594 26.438 1 86.5 243 PHE A CA 1
ATOM 1999 C C . PHE A 1 243 ? -14.852 54.438 26.922 1 86.5 243 PHE A C 1
ATOM 2001 O O . PHE A 1 243 ? -15.297 54.281 28.062 1 86.5 243 PHE A O 1
ATOM 2008 N N . ASP A 1 244 ? -15.406 55.25 26.062 1 82.19 244 ASP A N 1
ATOM 2009 C CA . ASP A 1 244 ? -16.484 56.156 26.438 1 82.19 244 ASP A CA 1
ATOM 2010 C C . ASP A 1 244 ? -17.797 55.406 26.656 1 82.19 244 ASP A C 1
ATOM 2012 O O . ASP A 1 244 ? -18.703 55.906 27.328 1 82.19 244 ASP A O 1
ATOM 2016 N N . LYS A 1 245 ? -17.828 54.25 26.219 1 83.94 245 LYS A N 1
ATOM 2017 C CA . LYS A 1 245 ? -19.078 53.469 26.281 1 83.94 245 LYS A CA 1
ATOM 2018 C C . LYS A 1 245 ? -19 52.406 27.359 1 83.94 245 LYS A C 1
ATOM 2020 O O . LYS A 1 245 ? -19.859 51.531 27.438 1 83.94 245 LYS A O 1
ATOM 2025 N N . ILE A 1 246 ? -18.031 52.562 28.203 1 87.69 246 ILE A N 1
ATOM 2026 C CA . ILE A 1 246 ? -17.875 51.562 29.281 1 87.69 246 ILE A CA 1
ATOM 2027 C C . ILE A 1 246 ? -18.703 52 30.484 1 87.69 246 ILE A C 1
ATOM 2029 O O . ILE A 1 246 ? -18.781 53.188 30.812 1 87.69 246 ILE A O 1
ATOM 2033 N N . SER A 1 247 ? -19.344 51.062 31.094 1 86.06 247 SER A N 1
ATOM 2034 C CA . SER A 1 247 ? -20.156 51.344 32.281 1 86.06 247 SER A CA 1
ATOM 2035 C C . SER A 1 247 ? -19.281 51.781 33.438 1 86.06 247 SER A C 1
ATOM 2037 O O . SER A 1 247 ? -18.094 51.469 33.5 1 86.06 247 SER A O 1
ATOM 2039 N N . ARG A 1 248 ? -19.922 52.469 34.406 1 86.88 248 ARG A N 1
ATOM 2040 C CA . ARG A 1 248 ? -19.219 52.938 35.594 1 86.88 248 ARG A CA 1
ATOM 2041 C C . ARG A 1 248 ? -18.656 51.781 36.406 1 86.88 248 ARG A C 1
ATOM 2043 O O . ARG A 1 248 ? -17.531 51.812 36.875 1 86.88 248 ARG A O 1
ATOM 2050 N N . GLU A 1 249 ? -19.453 50.781 36.5 1 87.75 249 GLU A N 1
ATOM 2051 C CA . GLU A 1 249 ? -19.031 49.625 37.281 1 87.75 249 GLU A CA 1
ATOM 2052 C C . GLU A 1 249 ? -17.781 48.969 36.688 1 87.75 249 GLU A C 1
ATOM 2054 O O . GLU A 1 249 ? -16.828 48.656 37.375 1 87.75 249 GLU A O 1
ATOM 2059 N N . ASP A 1 250 ? -17.828 48.812 35.375 1 89.88 250 ASP A N 1
ATOM 2060 C CA . ASP A 1 250 ? -16.703 48.188 34.656 1 89.88 250 ASP A CA 1
ATOM 2061 C C . ASP A 1 250 ? -15.461 49.062 34.719 1 89.88 250 ASP A C 1
ATOM 2063 O O . ASP A 1 250 ? -14.344 48.562 34.781 1 89.88 250 ASP A O 1
ATOM 2067 N N . PHE A 1 251 ? -15.672 50.344 34.625 1 88 251 PHE A N 1
ATOM 2068 C CA . PHE A 1 251 ? -14.562 51.281 34.656 1 88 251 PHE A CA 1
ATOM 2069 C C . PHE A 1 251 ? -13.797 51.188 36 1 88 251 PHE A C 1
ATOM 2071 O O . PHE A 1 251 ? -12.578 51.031 36 1 88 251 PHE A O 1
ATOM 2078 N N . PHE A 1 252 ? -14.508 51.125 37.062 1 86.69 252 PHE A N 1
ATOM 2079 C CA . PHE A 1 252 ? -13.883 51.125 38.375 1 86.69 252 PHE A CA 1
ATOM 2080 C C . PHE A 1 252 ? -13.234 49.781 38.688 1 86.69 252 PHE A C 1
ATOM 2082 O O . PHE A 1 252 ? -12.195 49.719 39.344 1 86.69 252 PHE A O 1
ATOM 2089 N N . GLN A 1 253 ? -13.742 48.781 38.125 1 87.5 253 GLN A N 1
ATOM 2090 C CA . GLN A 1 253 ? -13.258 47.438 38.469 1 87.5 253 GLN A CA 1
ATOM 2091 C C . GLN A 1 253 ? -12.102 47.031 37.531 1 87.5 253 GLN A C 1
ATOM 2093 O O . GLN A 1 253 ? -11.148 46.406 37.969 1 87.5 253 GLN A O 1
ATOM 2098 N N . LYS A 1 254 ? -12.195 47.5 36.281 1 88.31 254 LYS A N 1
ATOM 2099 C CA . LYS A 1 254 ? -11.305 46.875 35.312 1 88.31 254 LYS A CA 1
ATOM 2100 C C . LYS A 1 254 ? -10.359 47.906 34.688 1 88.31 254 LYS A C 1
ATOM 2102 O O . LYS A 1 254 ? -9.297 47.562 34.188 1 88.31 254 LYS A O 1
ATOM 2107 N N . ILE A 1 255 ? -10.734 49.156 34.656 1 87.44 255 ILE A N 1
ATOM 2108 C CA . ILE A 1 255 ? -9.922 50.156 33.969 1 87.44 255 ILE A CA 1
ATOM 2109 C C . ILE A 1 255 ? -9.117 50.969 34.969 1 87.44 255 ILE A C 1
ATOM 2111 O O . ILE A 1 255 ? -7.93 51.219 34.781 1 87.44 255 ILE A O 1
ATOM 2115 N N . LYS A 1 256 ? -9.734 51.188 36.062 1 86.69 256 LYS A N 1
ATOM 2116 C CA . LYS A 1 256 ? -9.133 52.062 37.062 1 86.69 256 LYS A CA 1
ATOM 2117 C C . LYS A 1 256 ? -7.801 51.5 37.562 1 86.69 256 LYS A C 1
ATOM 2119 O O . LYS A 1 256 ? -6.84 52.25 37.75 1 86.69 256 LYS A O 1
ATOM 2124 N N . PRO A 1 257 ? -7.691 50.25 37.75 1 84.69 257 PRO A N 1
ATOM 2125 C CA . PRO A 1 257 ? -6.41 49.688 38.188 1 84.69 257 PRO A CA 1
ATOM 2126 C C . PRO A 1 257 ? -5.266 50 37.219 1 84.69 257 PRO A C 1
ATOM 2128 O O . PRO A 1 257 ? -4.098 49.969 37.625 1 84.69 257 PRO A O 1
ATOM 2131 N N . PHE A 1 258 ? -5.656 50.344 36.031 1 86.94 258 PHE A N 1
ATOM 2132 C CA . PHE A 1 258 ? -4.641 50.625 35 1 86.94 258 PHE A CA 1
ATOM 2133 C C . PHE A 1 258 ? -4.547 52.125 34.719 1 86.94 258 PHE A C 1
ATOM 2135 O O . PHE A 1 258 ? -4.148 52.531 33.625 1 86.94 258 PHE A O 1
ATOM 2142 N N . LYS A 1 259 ? -4.902 52.844 35.594 1 86.06 259 LYS A N 1
ATOM 2143 C CA . LYS A 1 259 ? -4.977 54.312 35.438 1 86.06 259 LYS A CA 1
ATOM 2144 C C . LYS A 1 259 ? -3.627 54.875 35 1 86.06 259 LYS A C 1
ATOM 2146 O O . LYS A 1 259 ? -3.57 55.812 34.219 1 86.06 259 LYS A O 1
ATOM 2151 N N . ASN A 1 260 ? -2.559 54.281 35.375 1 85.06 260 ASN A N 1
ATOM 2152 C CA . ASN A 1 260 ? -1.225 54.812 35.125 1 85.06 260 ASN A CA 1
ATOM 2153 C C . ASN A 1 260 ? -0.771 54.594 33.688 1 85.06 260 ASN A C 1
ATOM 2155 O O . ASN A 1 260 ? 0.228 55.188 33.281 1 85.06 260 ASN A O 1
ATOM 2159 N N . ILE A 1 261 ? -1.532 53.781 32.969 1 87.44 261 ILE A N 1
ATOM 2160 C CA . ILE A 1 261 ? -1.138 53.5 31.609 1 87.44 261 ILE A CA 1
ATOM 2161 C C . ILE A 1 261 ? -1.694 54.594 30.672 1 87.44 261 ILE A C 1
ATOM 2163 O O . ILE A 1 261 ? -1.188 54.781 29.562 1 87.44 261 ILE A O 1
ATOM 2167 N N . PHE A 1 262 ? -2.701 55.281 31.141 1 87.06 262 PHE A N 1
ATOM 2168 C CA . PHE A 1 262 ? -3.379 56.281 30.328 1 87.06 262 PHE A CA 1
ATOM 2169 C C . PHE A 1 262 ? -2.771 57.656 30.562 1 87.06 262 PHE A C 1
ATOM 2171 O O . PHE A 1 262 ? -2.291 57.969 31.656 1 87.06 262 PHE A O 1
ATOM 2178 N N . ASP A 1 263 ? -2.727 58.375 29.5 1 86.75 263 ASP A N 1
ATOM 2179 C CA . ASP A 1 263 ? -2.438 59.812 29.688 1 86.75 263 ASP A CA 1
ATOM 2180 C C . ASP A 1 263 ? -3.521 60.469 30.516 1 86.75 263 ASP A C 1
ATOM 2182 O O . ASP A 1 263 ? -4.703 60.156 30.406 1 86.75 263 ASP A O 1
ATOM 2186 N N . ASP A 1 264 ? -3.094 61.469 31.312 1 86 264 ASP A N 1
ATOM 2187 C CA . ASP A 1 264 ? -4 62.125 32.25 1 86 264 ASP A CA 1
ATOM 2188 C C . ASP A 1 264 ? -5.211 62.719 31.531 1 86 264 ASP A C 1
ATOM 2190 O O . ASP A 1 264 ? -6.344 62.562 32 1 86 264 ASP A O 1
ATOM 2194 N N . LYS A 1 265 ? -4.906 63.312 30.469 1 89.31 265 LYS A N 1
ATOM 2195 C CA . LYS A 1 265 ? -6 63.938 29.734 1 89.31 265 LYS A CA 1
ATOM 2196 C C . LYS A 1 265 ? -6.988 62.906 29.234 1 89.31 265 LYS A C 1
ATOM 2198 O O . LYS A 1 265 ? -8.203 63.094 29.312 1 89.31 265 LYS A O 1
ATOM 2203 N N . PHE A 1 266 ? -6.414 61.844 28.766 1 86.38 266 PHE A N 1
ATOM 2204 C CA . PHE A 1 266 ? -7.234 60.781 28.219 1 86.38 266 PHE A CA 1
ATOM 2205 C C . PHE A 1 266 ? -8.008 60.062 29.312 1 86.38 266 PHE A C 1
ATOM 2207 O O . PHE A 1 266 ? -9.195 59.75 29.156 1 86.38 266 PHE A O 1
ATOM 2214 N N . TYR A 1 267 ? -7.402 59.906 30.375 1 86.38 267 TYR A N 1
ATOM 2215 C CA . TYR A 1 267 ? -8.031 59.219 31.516 1 86.38 267 TYR A CA 1
ATOM 2216 C C . TYR A 1 267 ? -9.203 60.031 32.062 1 86.38 267 TYR A C 1
ATOM 2218 O O . TYR A 1 267 ? -10.258 59.469 32.375 1 86.38 267 TYR A O 1
ATOM 2226 N N . ILE A 1 268 ? -8.938 61.281 32.125 1 85.38 268 ILE A N 1
ATOM 2227 C CA . ILE A 1 268 ? -9.984 62.188 32.625 1 85.38 268 ILE A CA 1
ATOM 2228 C C . ILE A 1 268 ? -11.18 62.156 31.672 1 85.38 268 ILE A C 1
ATOM 2230 O O . ILE A 1 268 ? -12.336 62.125 32.125 1 85.38 268 ILE A O 1
ATOM 2234 N N . LYS A 1 269 ? -10.891 62.125 30.484 1 85.31 269 LYS A N 1
ATOM 2235 C CA . LYS A 1 269 ? -11.961 62.062 29.5 1 85.31 269 LYS A CA 1
ATOM 2236 C C . LYS A 1 269 ? -12.797 60.812 29.656 1 85.31 269 LYS A C 1
ATOM 2238 O O . LYS A 1 269 ? -14.023 60.844 29.547 1 85.31 269 LYS A O 1
ATOM 2243 N N . ILE A 1 270 ? -12.148 59.719 29.891 1 84.62 270 ILE A N 1
ATOM 2244 C CA . ILE A 1 270 ? -12.852 58.438 30.094 1 84.62 270 ILE A CA 1
ATOM 2245 C C . ILE A 1 270 ? -13.703 58.531 31.344 1 84.62 270 ILE A C 1
ATOM 2247 O O . ILE A 1 270 ? -14.867 58.125 31.344 1 84.62 270 ILE A O 1
ATOM 2251 N N . LEU A 1 271 ? -13.117 59.094 32.312 1 84.31 271 LEU A N 1
ATOM 2252 C CA . LEU A 1 271 ? -13.805 59.219 33.594 1 84.31 271 LEU A CA 1
ATOM 2253 C C . LEU A 1 271 ? -15.039 60.094 33.469 1 84.31 271 LEU A C 1
ATOM 2255 O O . LEU A 1 271 ? -16.094 59.781 34.031 1 84.31 271 LEU A O 1
ATOM 2259 N N . GLU A 1 272 ? -14.82 61.125 32.781 1 84.75 272 GLU A N 1
ATOM 2260 C CA . GLU A 1 272 ? -15.93 62.031 32.562 1 84.75 272 GLU A CA 1
ATOM 2261 C C . GLU A 1 272 ? -17.062 61.375 31.797 1 84.75 272 GLU A C 1
ATOM 2263 O O . GLU A 1 272 ? -18.234 61.562 32.125 1 84.75 272 GLU A O 1
ATOM 2268 N N . SER A 1 273 ? -16.719 60.719 30.844 1 83.31 273 SER A N 1
ATOM 2269 C CA . SER A 1 273 ? -17.719 60.062 30.016 1 83.31 273 SER A CA 1
ATOM 2270 C C . SER A 1 273 ? -18.484 59 30.797 1 83.31 273 SER A C 1
ATOM 2272 O O . SER A 1 273 ? -19.672 58.812 30.594 1 83.31 273 SER A O 1
ATOM 2274 N N . CYS A 1 274 ? -17.844 58.281 31.594 1 78.75 274 CYS A N 1
ATOM 2275 C CA . CYS A 1 274 ? -18.453 57.219 32.406 1 78.75 274 CYS A CA 1
ATOM 2276 C C . CYS A 1 274 ? -19.406 57.781 33.438 1 78.75 274 CYS A C 1
ATOM 2278 O O . CYS A 1 274 ? -20.422 57.188 33.781 1 78.75 274 CYS A O 1
ATOM 2280 N N . CYS A 1 275 ? -19 58.844 34.031 1 72.69 275 CYS A N 1
ATOM 2281 C CA . CYS A 1 275 ? -19.812 59.5 35.062 1 72.69 275 CYS A CA 1
ATOM 2282 C C . CYS A 1 275 ? -21.062 60.094 34.438 1 72.69 275 CYS A C 1
ATOM 2284 O O . CYS A 1 275 ? -22.125 60.094 35.062 1 72.69 275 CYS A O 1
ATOM 2286 N N . PHE A 1 276 ? -20.953 60.531 33.281 1 67.5 276 PHE A N 1
ATOM 2287 C CA . PHE A 1 276 ? -22.094 61.219 32.688 1 67.5 276 PHE A CA 1
ATOM 2288 C C . PHE A 1 276 ? -23 60.219 31.969 1 67.5 276 PHE A C 1
ATOM 2290 O O . PHE A 1 276 ? -24.188 60.5 31.766 1 67.5 276 PHE A O 1
ATOM 2297 N N . ASN A 1 277 ? -22.594 59.188 31.484 1 61.44 277 ASN A N 1
ATOM 2298 C CA . ASN A 1 277 ? -23.453 58.219 30.797 1 61.44 277 ASN A CA 1
ATOM 2299 C C . ASN A 1 277 ? -24.438 57.562 31.75 1 61.44 277 ASN A C 1
ATOM 2301 O O . ASN A 1 277 ? -25.469 57.031 31.328 1 61.44 277 ASN A O 1
ATOM 2305 N N . ASP A 1 278 ? -24.234 57.344 32.969 1 51.03 278 ASP A N 1
ATOM 2306 C CA . ASP A 1 278 ? -25.266 56.875 33.875 1 51.03 278 ASP A CA 1
ATOM 2307 C C . ASP A 1 278 ? -26.359 57.906 34.062 1 51.03 278 ASP A C 1
ATOM 2309 O O . ASP A 1 278 ? -27.391 57.625 34.688 1 51.03 278 ASP A O 1
ATOM 2313 N N . PHE A 1 279 ? -26.25 59.156 33.625 1 40.12 279 PHE A N 1
ATOM 2314 C CA . PHE A 1 279 ? -27.484 59.938 33.625 1 40.12 279 PHE A CA 1
ATOM 2315 C C . PHE A 1 279 ? -28.25 59.75 32.312 1 40.12 279 PHE A C 1
ATOM 2317 O O . PHE A 1 279 ? -27.641 59.562 31.266 1 40.12 279 PHE A O 1
ATOM 2324 N N . MET B 1 1 ? -14.289 5.363 6.879 1 44.22 1 MET B N 1
ATOM 2325 C CA . MET B 1 1 ? -13.867 4.047 6.418 1 44.22 1 MET B CA 1
ATOM 2326 C C . MET B 1 1 ? -13.57 4.062 4.922 1 44.22 1 MET B C 1
ATOM 2328 O O . MET B 1 1 ? -12.539 3.547 4.484 1 44.22 1 MET B O 1
ATOM 2332 N N . SER B 1 2 ? -14.492 4.688 4.168 1 55.06 2 SER B N 1
ATOM 2333 C CA . SER B 1 2 ? -14.438 4.758 2.713 1 55.06 2 SER B CA 1
ATOM 2334 C C . SER B 1 2 ? -13.242 5.582 2.244 1 55.06 2 SER B C 1
ATOM 2336 O O . SER B 1 2 ? -12.531 5.18 1.323 1 55.06 2 SER B O 1
ATOM 2338 N N . THR B 1 3 ? -12.883 6.504 3.137 1 62.09 3 THR B N 1
ATOM 2339 C CA . THR B 1 3 ? -11.867 7.453 2.686 1 62.09 3 THR B CA 1
ATOM 2340 C C . THR B 1 3 ? -10.469 6.867 2.863 1 62.09 3 THR B C 1
ATOM 2342 O O . THR B 1 3 ? -9.602 7.039 1.999 1 62.09 3 THR B O 1
ATOM 2345 N N . SER B 1 4 ? -10.406 6.012 3.873 1 71.25 4 SER B N 1
ATOM 2346 C CA . SER B 1 4 ? -9.117 5.371 4.098 1 71.25 4 SER B CA 1
ATOM 2347 C C . SER B 1 4 ? -8.773 4.402 2.973 1 71.25 4 SER B C 1
ATOM 2349 O O . SER B 1 4 ? -7.629 4.34 2.527 1 71.25 4 SER B O 1
ATOM 2351 N N . MET B 1 5 ? -9.859 3.859 2.461 1 76.25 5 MET B N 1
ATOM 2352 C CA . MET B 1 5 ? -9.672 2.91 1.367 1 76.25 5 MET B CA 1
ATOM 2353 C C . MET B 1 5 ? -9.258 3.631 0.088 1 76.25 5 MET B C 1
ATOM 2355 O O . MET B 1 5 ? -8.398 3.154 -0.649 1 76.25 5 MET B O 1
ATOM 2359 N N . GLU B 1 6 ? -9.852 4.762 -0.097 1 81.94 6 GLU B N 1
ATOM 2360 C CA . GLU B 1 6 ? -9.516 5.547 -1.281 1 81.94 6 GLU B CA 1
ATOM 2361 C C . GLU B 1 6 ? -8.078 6.039 -1.23 1 81.94 6 GLU B C 1
ATOM 2363 O O . GLU B 1 6 ? -7.363 5.996 -2.234 1 81.94 6 GLU B O 1
ATOM 2368 N N . LEU B 1 7 ? -7.684 6.422 -0.084 1 86.44 7 LEU B N 1
ATOM 2369 C CA . LEU B 1 7 ? -6.324 6.922 0.084 1 86.44 7 LEU B CA 1
ATOM 2370 C C . LEU B 1 7 ? -5.305 5.805 -0.103 1 86.44 7 LEU B C 1
ATOM 2372 O O . LEU B 1 7 ? -4.262 6.008 -0.723 1 86.44 7 LEU B O 1
ATOM 2376 N N . SER B 1 8 ? -5.625 4.629 0.364 1 85.56 8 SER B N 1
ATOM 2377 C CA . SER B 1 8 ? -4.758 3.473 0.176 1 85.56 8 SER B CA 1
ATOM 2378 C C . SER B 1 8 ? -4.613 3.123 -1.302 1 85.56 8 SER B C 1
ATOM 2380 O O . SER B 1 8 ? -3.518 2.795 -1.763 1 85.56 8 SER B O 1
ATOM 2382 N N . ASN B 1 9 ? -5.75 3.219 -1.979 1 88.69 9 ASN B N 1
ATOM 2383 C CA . ASN B 1 9 ? -5.738 2.92 -3.406 1 88.69 9 ASN B CA 1
ATOM 2384 C C . ASN B 1 9 ? -4.844 3.891 -4.176 1 88.69 9 ASN B C 1
ATOM 2386 O O . ASN B 1 9 ? -4.203 3.508 -5.156 1 88.69 9 ASN B O 1
ATOM 2390 N N . ILE B 1 10 ? -4.816 5.066 -3.717 1 90.25 10 ILE B N 1
ATOM 2391 C CA . ILE B 1 10 ? -3.99 6.078 -4.367 1 90.25 10 ILE B CA 1
ATOM 2392 C C . ILE B 1 10 ? -2.514 5.738 -4.18 1 90.25 10 ILE B C 1
ATOM 2394 O O . ILE B 1 10 ? -1.718 5.855 -5.113 1 90.25 10 ILE B O 1
ATOM 2398 N N . LEU B 1 11 ? -2.191 5.352 -2.996 1 91.19 11 LEU B N 1
ATOM 2399 C CA . LEU B 1 11 ? -0.812 4.961 -2.725 1 91.19 11 LEU B CA 1
ATOM 2400 C C . LEU B 1 11 ? -0.403 3.779 -3.6 1 91.19 11 LEU B C 1
ATOM 2402 O O . LEU B 1 11 ? 0.676 3.789 -4.199 1 91.19 11 LEU B O 1
ATOM 2406 N N . PHE B 1 12 ? -1.249 2.846 -3.756 1 92.69 12 PHE B N 1
ATOM 2407 C CA . PHE B 1 12 ? -0.969 1.664 -4.562 1 92.69 12 PHE B CA 1
ATOM 2408 C C . PHE B 1 12 ? -0.818 2.039 -6.035 1 92.69 12 PHE B C 1
ATOM 2410 O O . PHE B 1 12 ? -0.003 1.45 -6.75 1 92.69 12 PHE B O 1
ATOM 2417 N N . LYS B 1 13 ? -1.611 2.943 -6.457 1 94.44 13 LYS B N 1
ATOM 2418 C CA . LYS B 1 13 ? -1.506 3.4 -7.84 1 94.44 13 LYS B CA 1
ATOM 2419 C C . LYS B 1 13 ? -0.122 3.977 -8.125 1 94.44 13 LYS B C 1
ATOM 2421 O O . LYS B 1 13 ? 0.408 3.816 -9.227 1 94.44 13 LYS B O 1
ATOM 2426 N N . GLU B 1 14 ? 0.415 4.656 -7.156 1 95.25 14 GLU B N 1
ATOM 2427 C CA . GLU B 1 14 ? 1.762 5.195 -7.32 1 95.25 14 GLU B CA 1
ATOM 2428 C C . GLU B 1 14 ? 2.791 4.074 -7.457 1 95.25 14 GLU B C 1
ATOM 2430 O O . GLU B 1 14 ? 3.707 4.164 -8.273 1 95.25 14 GLU B O 1
ATOM 2435 N N . TYR B 1 15 ? 2.607 3.062 -6.688 1 96.31 15 TYR B N 1
ATOM 2436 C CA . TYR B 1 15 ? 3.527 1.933 -6.762 1 96.31 15 TYR B CA 1
ATOM 2437 C C . TYR B 1 15 ? 3.42 1.232 -8.109 1 96.31 15 TYR B C 1
ATOM 2439 O O . TYR B 1 15 ? 4.426 0.791 -8.672 1 96.31 15 TYR B O 1
ATOM 2447 N N . ILE B 1 16 ? 2.215 1.114 -8.625 1 96.94 16 ILE B N 1
ATOM 2448 C CA . ILE B 1 16 ? 2.008 0.484 -9.922 1 96.94 16 ILE B CA 1
ATOM 2449 C C . ILE B 1 16 ? 2.682 1.314 -11.016 1 96.94 16 ILE B C 1
ATOM 2451 O O . ILE B 1 16 ? 3.291 0.765 -11.93 1 96.94 16 ILE B O 1
ATOM 2455 N N . LYS B 1 17 ? 2.562 2.637 -10.859 1 97.06 17 LYS B N 1
ATOM 2456 C CA . LYS B 1 17 ? 3.223 3.514 -11.828 1 97.06 17 LYS B CA 1
ATOM 2457 C C . LYS B 1 17 ? 4.73 3.281 -11.836 1 97.06 17 LYS B C 1
ATOM 2459 O O . LYS B 1 17 ? 5.348 3.24 -12.898 1 97.06 17 LYS B O 1
ATOM 2464 N N . ILE B 1 18 ? 5.254 3.137 -10.672 1 97.25 18 ILE B N 1
ATOM 2465 C CA . ILE B 1 18 ? 6.691 2.912 -10.539 1 97.25 18 ILE B CA 1
ATOM 2466 C C . ILE B 1 18 ? 7.055 1.552 -11.133 1 97.25 18 ILE B C 1
ATOM 2468 O O . ILE B 1 18 ? 8.086 1.412 -11.797 1 97.25 18 ILE B O 1
ATOM 2472 N N . LEU B 1 19 ? 6.262 0.543 -10.875 1 97.69 19 LEU B N 1
ATOM 2473 C CA . LEU B 1 19 ? 6.469 -0.792 -11.43 1 97.69 19 LEU B CA 1
ATOM 2474 C C . LEU B 1 19 ? 6.477 -0.755 -12.953 1 97.69 19 LEU B C 1
ATOM 2476 O O . LEU B 1 19 ? 7.363 -1.327 -13.586 1 97.69 19 LEU B O 1
ATOM 2480 N N . GLU B 1 20 ? 5.555 -0.059 -13.516 1 97.5 20 GLU B N 1
ATOM 2481 C CA . GLU B 1 20 ? 5.375 -0.04 -14.961 1 97.5 20 GLU B CA 1
ATOM 2482 C C . GLU B 1 20 ? 6.453 0.792 -15.648 1 97.5 20 GLU B C 1
ATOM 2484 O O . GLU B 1 20 ? 6.898 0.462 -16.75 1 97.5 20 GLU B O 1
ATOM 2489 N N . SER B 1 21 ? 6.875 1.854 -15 1 96.31 21 SER B N 1
ATOM 2490 C CA . SER B 1 21 ? 7.895 2.713 -15.594 1 96.31 21 SER B CA 1
ATOM 2491 C C . SER B 1 21 ? 9.289 2.119 -15.414 1 96.31 21 SER B C 1
ATOM 2493 O O . SER B 1 21 ? 10.188 2.373 -16.219 1 96.31 21 SER B O 1
ATOM 2495 N N . GLY B 1 22 ? 9.5 1.369 -14.383 1 95.88 22 GLY B N 1
ATOM 2496 C CA . GLY B 1 22 ? 10.805 0.818 -14.062 1 95.88 22 GLY B CA 1
ATOM 2497 C C . GLY B 1 22 ? 11.742 1.833 -13.438 1 95.88 22 GLY B C 1
ATOM 2498 O O . GLY B 1 22 ? 12.938 1.565 -13.273 1 95.88 22 GLY B O 1
ATOM 2499 N N . GLU B 1 23 ? 11.102 2.98 -13.125 1 94.69 23 GLU B N 1
ATOM 2500 C CA . GLU B 1 23 ? 11.922 4.027 -12.516 1 94.69 23 GLU B CA 1
ATOM 2501 C C . GLU B 1 23 ? 12.484 3.572 -11.172 1 94.69 23 GLU B C 1
ATOM 2503 O O . GLU B 1 23 ? 11.773 2.949 -10.375 1 94.69 2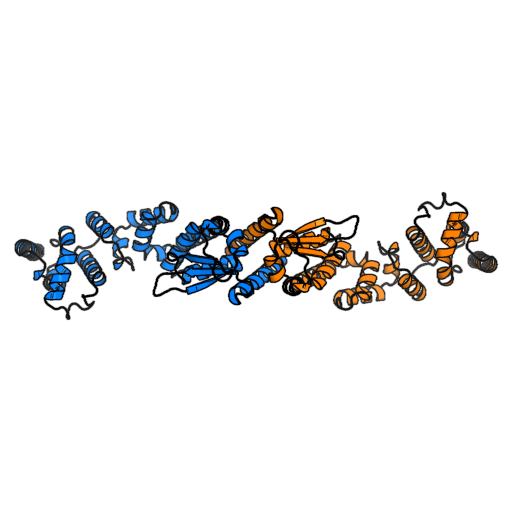3 GLU B O 1
ATOM 2508 N N . PHE B 1 24 ? 13.781 3.746 -10.906 1 93.38 24 PHE B N 1
ATOM 2509 C CA . PHE B 1 24 ? 14.508 3.475 -9.672 1 93.38 24 PHE B CA 1
ATOM 2510 C C . PHE B 1 24 ? 14.695 1.977 -9.477 1 93.38 24 PHE B C 1
ATOM 2512 O O . PHE B 1 24 ? 14.945 1.519 -8.359 1 93.38 24 PHE B O 1
ATOM 2519 N N . SER B 1 25 ? 14.445 1.191 -10.555 1 96.56 25 SER B N 1
ATOM 2520 C CA . SER B 1 25 ? 14.664 -0.246 -10.43 1 96.56 25 SER B CA 1
ATOM 2521 C C . SER B 1 25 ? 16.125 -0.56 -10.117 1 96.56 25 SER B C 1
ATOM 2523 O O . SER B 1 25 ? 17.031 0.124 -10.602 1 96.56 25 SER B O 1
ATOM 2525 N N . ASP B 1 26 ? 16.328 -1.557 -9.281 1 95.56 26 ASP B N 1
ATOM 2526 C CA . ASP B 1 26 ? 17.688 -1.898 -8.898 1 95.56 26 ASP B CA 1
ATOM 2527 C C . ASP B 1 26 ? 17.922 -3.406 -8.969 1 95.56 26 ASP B C 1
ATOM 2529 O O . ASP B 1 26 ? 18.953 -3.906 -8.516 1 95.56 26 ASP B O 1
ATOM 2533 N N . ILE B 1 27 ? 17 -4.109 -9.539 1 96.38 27 ILE B N 1
ATOM 2534 C CA . ILE B 1 27 ? 17.141 -5.551 -9.711 1 96.38 27 ILE B CA 1
ATOM 2535 C C . ILE B 1 27 ? 16.438 -5.992 -10.984 1 96.38 27 ILE B C 1
ATOM 2537 O O . ILE B 1 27 ? 15.359 -5.48 -11.312 1 96.38 27 ILE B O 1
ATOM 2541 N N . GLU B 1 28 ? 17.016 -6.879 -11.68 1 97.31 28 GLU B N 1
ATOM 2542 C CA . GLU B 1 28 ? 16.422 -7.535 -12.844 1 97.31 28 GLU B CA 1
ATOM 2543 C C . GLU B 1 28 ? 16.234 -9.031 -12.602 1 97.31 28 GLU B C 1
ATOM 2545 O O . GLU B 1 28 ? 17.203 -9.734 -12.289 1 97.31 28 GLU B O 1
ATOM 2550 N N . ILE B 1 29 ? 15.047 -9.508 -12.773 1 96.75 29 ILE B N 1
ATOM 2551 C CA . ILE B 1 29 ? 14.766 -10.922 -12.547 1 96.75 29 ILE B CA 1
ATOM 2552 C C . ILE B 1 29 ? 14.352 -11.578 -13.859 1 96.75 29 ILE B C 1
ATOM 2554 O O . ILE B 1 29 ? 13.359 -11.18 -14.477 1 96.75 29 ILE B O 1
ATOM 2558 N N . LEU B 1 30 ? 15.109 -12.523 -14.289 1 97.31 30 LEU B N 1
ATOM 2559 C CA . LEU B 1 30 ? 14.758 -13.32 -15.453 1 97.31 30 LEU B CA 1
ATOM 2560 C C . LEU B 1 30 ? 13.781 -14.43 -15.078 1 97.31 30 LEU B C 1
ATOM 2562 O O . LEU B 1 30 ? 14.117 -15.32 -14.289 1 97.31 30 LEU B O 1
ATOM 2566 N N . VAL B 1 31 ? 12.586 -14.328 -15.648 1 98.12 31 VAL B N 1
ATOM 2567 C CA . VAL B 1 31 ? 11.508 -15.227 -15.25 1 98.12 31 VAL B CA 1
ATOM 2568 C C . VAL B 1 31 ? 11.133 -16.141 -16.422 1 98.12 31 VAL B C 1
ATOM 2570 O O . VAL B 1 31 ? 11.141 -15.711 -17.578 1 98.12 31 VAL B O 1
ATOM 2573 N N . GLY B 1 32 ? 10.766 -17.406 -16.078 1 97.19 32 GLY B N 1
ATOM 2574 C CA . GLY B 1 32 ? 10.305 -18.344 -17.094 1 97.19 32 GLY B CA 1
ATOM 2575 C C . GLY B 1 32 ? 11.406 -19.219 -17.641 1 97.19 32 GLY B C 1
ATOM 2576 O O . GLY B 1 32 ? 12.57 -19.094 -17.25 1 97.19 32 GLY B O 1
ATOM 2577 N N . LYS B 1 33 ? 11.039 -20.094 -18.531 1 94 33 LYS B N 1
ATOM 2578 C CA . LYS B 1 33 ? 11.961 -20.984 -19.234 1 94 33 LYS B CA 1
ATOM 2579 C C . LYS B 1 33 ? 12 -20.672 -20.734 1 94 33 LYS B C 1
ATOM 2581 O O . LYS B 1 33 ? 10.977 -20.281 -21.312 1 94 33 LYS B O 1
ATOM 2586 N N . GLU B 1 34 ? 13.141 -20.812 -21.25 1 91.69 34 GLU B N 1
ATOM 2587 C CA . GLU B 1 34 ? 13.289 -20.562 -22.688 1 91.69 34 GLU B CA 1
ATOM 2588 C C . GLU B 1 34 ? 12.305 -21.391 -23.5 1 91.69 34 GLU B C 1
ATOM 2590 O O . GLU B 1 34 ? 12.062 -22.562 -23.172 1 91.69 34 GLU B O 1
ATOM 2595 N N . PRO B 1 35 ? 11.594 -21.016 -24.484 1 93 35 PRO B N 1
ATOM 2596 C CA . PRO B 1 35 ? 11.773 -19.719 -25.109 1 93 35 PRO B CA 1
ATOM 2597 C C . PRO B 1 35 ? 10.875 -18.641 -24.5 1 93 35 PRO B C 1
ATOM 2599 O O . PRO B 1 35 ? 10.93 -17.484 -24.922 1 93 35 PRO B O 1
ATOM 2602 N N . ASN B 1 36 ? 10.086 -18.969 -23.562 1 95.31 36 ASN B N 1
ATOM 2603 C CA . ASN B 1 36 ? 9.148 -18.016 -22.969 1 95.31 36 ASN B CA 1
ATOM 2604 C C . ASN B 1 36 ? 9.727 -17.375 -21.703 1 95.31 36 ASN B C 1
ATOM 2606 O O . ASN B 1 36 ? 9.375 -17.766 -20.594 1 95.31 36 ASN B O 1
ATOM 2610 N N . THR B 1 37 ? 10.625 -16.453 -21.922 1 97.31 37 THR B N 1
ATOM 2611 C CA . THR B 1 37 ? 11.258 -15.766 -20.797 1 97.31 37 THR B CA 1
ATOM 2612 C C . THR B 1 37 ? 11.031 -14.258 -20.891 1 97.31 37 THR B C 1
ATOM 2614 O O . THR B 1 37 ? 10.758 -13.734 -21.969 1 97.31 37 THR B O 1
ATOM 2617 N N . LYS B 1 38 ? 11.062 -13.602 -19.766 1 98.06 38 LYS B N 1
ATOM 2618 C CA . LYS B 1 38 ? 10.922 -12.148 -19.688 1 98.06 38 LYS B CA 1
ATOM 2619 C C . LYS B 1 38 ? 11.742 -11.578 -18.547 1 98.06 38 LYS B C 1
ATOM 2621 O O . LYS B 1 38 ? 11.859 -12.203 -17.484 1 98.06 38 LYS B O 1
ATOM 2626 N N . ILE B 1 39 ? 12.367 -10.523 -18.766 1 97.88 39 ILE B N 1
ATOM 2627 C CA . ILE B 1 39 ? 13.102 -9.82 -17.719 1 97.88 39 ILE B CA 1
ATOM 2628 C C . ILE B 1 39 ? 12.188 -8.805 -17.031 1 97.88 39 ILE B C 1
ATOM 2630 O O . ILE B 1 39 ? 11.562 -7.973 -17.688 1 97.88 39 ILE B O 1
ATOM 2634 N N . PHE B 1 40 ? 12.078 -8.906 -15.719 1 98.44 40 PHE B N 1
ATOM 2635 C CA . PHE B 1 40 ? 11.32 -7.957 -14.906 1 98.44 40 PHE B CA 1
ATOM 2636 C C . PHE B 1 40 ? 12.258 -6.992 -14.195 1 98.44 40 PHE B C 1
ATOM 2638 O O . PHE B 1 40 ? 13.156 -7.418 -13.461 1 98.44 40 PHE B O 1
ATOM 2645 N N . ARG B 1 41 ? 12.164 -5.746 -14.477 1 98 41 ARG B N 1
ATOM 2646 C CA . ARG B 1 41 ? 12.875 -4.719 -13.727 1 98 41 ARG B CA 1
ATOM 2647 C C . ARG B 1 41 ? 12.094 -4.309 -12.477 1 98 41 ARG B C 1
ATOM 2649 O O . ARG B 1 41 ? 11.016 -3.719 -12.578 1 98 41 ARG B O 1
ATOM 2656 N N . LEU B 1 42 ? 12.625 -4.605 -11.273 1 98.44 42 LEU B N 1
ATOM 2657 C CA . LEU B 1 42 ? 11.891 -4.438 -10.023 1 98.44 42 LEU B CA 1
ATOM 2658 C C . LEU B 1 42 ? 12.734 -3.676 -9 1 98.44 42 LEU B C 1
ATOM 2660 O O . LEU B 1 42 ? 13.766 -3.098 -9.344 1 98.44 42 LEU B O 1
ATOM 2664 N N . HIS B 1 43 ? 12.289 -3.533 -7.828 1 97.69 43 HIS B N 1
ATOM 2665 C CA . HIS B 1 43 ? 12.914 -2.795 -6.734 1 97.69 43 HIS B CA 1
ATOM 2666 C C . HIS B 1 43 ? 13.172 -3.699 -5.535 1 97.69 43 HIS B C 1
ATOM 2668 O O . HIS B 1 43 ? 12.234 -4.277 -4.977 1 97.69 43 HIS B O 1
ATOM 2674 N N . THR B 1 44 ? 14.391 -3.785 -5.133 1 96.06 44 THR B N 1
ATOM 2675 C CA . THR B 1 44 ? 14.773 -4.691 -4.059 1 96.06 44 THR B CA 1
ATOM 2676 C C . THR B 1 44 ? 14 -4.379 -2.781 1 96.06 44 THR B C 1
ATOM 2678 O O . THR B 1 44 ? 13.648 -5.289 -2.025 1 96.06 44 THR B O 1
ATOM 2681 N N . PHE B 1 45 ? 13.742 -3.1 -2.555 1 96.25 45 PHE B N 1
ATOM 2682 C CA . PHE B 1 45 ? 13.039 -2.701 -1.343 1 96.25 45 PHE B CA 1
ATOM 2683 C C . PHE B 1 45 ? 11.664 -3.367 -1.272 1 96.25 45 PHE B C 1
ATOM 2685 O O . PHE B 1 45 ? 11.312 -3.961 -0.253 1 96.25 45 PHE B O 1
ATOM 2692 N N . VAL B 1 46 ? 10.859 -3.299 -2.332 1 97.88 46 VAL B N 1
ATOM 2693 C CA . VAL B 1 46 ? 9.508 -3.857 -2.373 1 97.88 46 VAL B CA 1
ATOM 2694 C C . VAL B 1 46 ? 9.57 -5.371 -2.186 1 97.88 46 VAL B C 1
ATOM 2696 O O . VAL B 1 46 ? 8.805 -5.941 -1.406 1 97.88 46 VAL B O 1
ATOM 2699 N N . LEU B 1 47 ? 10.523 -5.996 -2.885 1 97.31 47 LEU B N 1
ATOM 2700 C CA . LEU B 1 47 ? 10.68 -7.445 -2.818 1 97.31 47 LEU B CA 1
ATOM 2701 C C . LEU B 1 47 ? 11.016 -7.895 -1.402 1 97.31 47 LEU B C 1
ATOM 2703 O O . LEU B 1 47 ? 10.406 -8.828 -0.876 1 97.31 47 LEU B O 1
ATOM 2707 N N . LYS B 1 48 ? 11.953 -7.195 -0.741 1 96.25 48 LYS B N 1
ATOM 2708 C CA . LYS B 1 48 ? 12.383 -7.559 0.607 1 96.25 48 LYS B CA 1
ATOM 2709 C C . LYS B 1 48 ? 11.258 -7.34 1.619 1 96.25 48 LYS B C 1
ATOM 2711 O O . LYS B 1 48 ? 11.125 -8.102 2.578 1 96.25 48 LYS B O 1
ATOM 2716 N N . VAL B 1 49 ? 10.5 -6.32 1.403 1 96.75 49 VAL B N 1
ATOM 2717 C CA . VAL B 1 49 ? 9.438 -5.969 2.344 1 96.75 49 VAL B CA 1
ATOM 2718 C C . VAL B 1 49 ? 8.297 -6.98 2.242 1 96.75 49 VAL B C 1
ATOM 2720 O O . VAL B 1 49 ? 7.762 -7.426 3.258 1 96.75 49 VAL B O 1
ATOM 2723 N N . CYS B 1 50 ? 7.949 -7.379 1.04 1 96.69 50 CYS B N 1
ATOM 2724 C CA . CYS B 1 50 ? 6.707 -8.117 0.822 1 96.69 50 CYS B CA 1
ATOM 2725 C C . CYS B 1 50 ? 6.969 -9.617 0.778 1 96.69 50 CYS B C 1
ATOM 2727 O O . CYS B 1 50 ? 6.066 -10.414 1.038 1 96.69 50 CYS B O 1
ATOM 2729 N N . SER B 1 51 ? 8.125 -10.078 0.427 1 97.19 51 SER B N 1
ATOM 2730 C CA . SER B 1 51 ? 8.43 -11.492 0.256 1 97.19 51 SER B CA 1
ATOM 2731 C C . SER B 1 51 ? 9.578 -11.922 1.155 1 97.19 51 SER B C 1
ATOM 2733 O O . SER B 1 51 ? 10.734 -11.586 0.898 1 97.19 51 SER B O 1
ATOM 2735 N N . PRO B 1 52 ? 9.32 -12.719 2.16 1 96.44 52 PRO B N 1
ATOM 2736 C CA . PRO B 1 52 ? 10.398 -13.234 3.006 1 96.44 52 PRO B CA 1
ATOM 2737 C C . PRO B 1 52 ? 11.453 -14 2.215 1 96.44 52 PRO B C 1
ATOM 2739 O O . PRO B 1 52 ? 12.633 -13.969 2.564 1 96.44 52 PRO B O 1
ATOM 2742 N N . TYR B 1 53 ? 11.023 -14.711 1.171 1 96.25 53 TYR B N 1
ATOM 2743 C CA . TYR B 1 53 ? 11.961 -15.398 0.298 1 96.25 53 TYR B CA 1
ATOM 2744 C C . TYR B 1 53 ? 12.984 -14.43 -0.279 1 96.25 53 TYR B C 1
ATOM 2746 O O . TYR B 1 53 ? 14.195 -14.641 -0.155 1 96.25 53 TYR B O 1
ATOM 2754 N N . PHE B 1 54 ? 12.523 -13.367 -0.862 1 95.88 54 PHE B N 1
ATOM 2755 C CA . PHE B 1 54 ? 13.422 -12.391 -1.468 1 95.88 54 PHE B CA 1
ATOM 2756 C C . PHE B 1 54 ? 14.203 -11.633 -0.399 1 95.88 54 PHE B C 1
ATOM 2758 O O . PHE B 1 54 ? 15.359 -11.258 -0.618 1 95.88 54 PHE B O 1
ATOM 2765 N N . ARG B 1 55 ? 13.562 -11.414 0.779 1 94.88 55 ARG B N 1
ATOM 2766 C CA . ARG B 1 55 ? 14.273 -10.766 1.878 1 94.88 55 ARG B CA 1
ATOM 2767 C C . ARG B 1 55 ? 15.555 -11.516 2.225 1 94.88 55 ARG B C 1
ATOM 2769 O O . ARG B 1 55 ? 16.625 -10.914 2.338 1 94.88 55 ARG B O 1
ATOM 2776 N N . ILE B 1 56 ? 15.445 -12.805 2.326 1 93.81 56 ILE B N 1
ATOM 2777 C CA . ILE B 1 56 ? 16.578 -13.648 2.666 1 93.81 56 ILE B CA 1
ATOM 2778 C C . ILE B 1 56 ? 17.547 -13.727 1.479 1 93.81 56 ILE B C 1
ATOM 2780 O O . ILE B 1 56 ? 18.75 -13.531 1.636 1 93.81 56 ILE B O 1
ATOM 2784 N N . ALA B 1 57 ? 17.031 -13.883 0.255 1 91.94 57 ALA B N 1
ATOM 2785 C CA . ALA B 1 57 ? 17.828 -14.086 -0.951 1 91.94 57 ALA B CA 1
ATOM 2786 C C . ALA B 1 57 ? 18.656 -12.852 -1.28 1 91.94 57 ALA B C 1
ATOM 2788 O O . ALA B 1 57 ? 19.781 -12.961 -1.747 1 91.94 57 ALA B O 1
ATOM 2789 N N . LEU B 1 58 ? 18.125 -11.633 -0.968 1 92.31 58 LEU B N 1
ATOM 2790 C CA . LEU B 1 58 ? 18.766 -10.406 -1.423 1 92.31 58 LEU B CA 1
ATOM 2791 C C . LEU B 1 58 ? 19.594 -9.781 -0.311 1 92.31 58 LEU B C 1
ATOM 2793 O O . LEU B 1 58 ? 20.344 -8.828 -0.548 1 92.31 58 LEU B O 1
ATOM 2797 N N . THR B 1 59 ? 19.328 -10.148 0.906 1 87.12 59 THR B N 1
ATOM 2798 C CA . THR B 1 59 ? 20.156 -9.656 2.002 1 87.12 59 THR B CA 1
ATOM 2799 C C . THR B 1 59 ? 21.484 -10.414 2.068 1 87.12 59 THR B C 1
ATOM 2801 O O . THR B 1 59 ? 22.5 -9.859 2.48 1 87.12 59 THR B O 1
ATOM 2804 N N . ASN B 1 60 ? 21.453 -11.594 1.567 1 77.06 60 ASN B N 1
ATOM 2805 C CA . ASN B 1 60 ? 22.672 -12.383 1.514 1 77.06 60 ASN B CA 1
ATOM 2806 C C . ASN B 1 60 ? 23.453 -12.133 0.223 1 77.06 60 ASN B C 1
ATOM 2808 O O . ASN B 1 60 ? 23.016 -12.555 -0.854 1 77.06 60 ASN B O 1
ATOM 2812 N N . SER B 1 61 ? 24.406 -11.211 0.227 1 65 61 SER B N 1
ATOM 2813 C CA . SER B 1 61 ? 25.156 -10.711 -0.914 1 65 61 SER B CA 1
ATOM 2814 C C . SER B 1 61 ? 25.797 -11.852 -1.709 1 65 61 SER B C 1
ATOM 2816 O O . SER B 1 61 ? 25.938 -11.758 -2.93 1 65 61 SER B O 1
ATOM 2818 N N . ASN B 1 62 ? 26.062 -12.852 -1.116 1 68.88 62 ASN B N 1
ATOM 2819 C CA . ASN B 1 62 ? 26.781 -13.938 -1.769 1 68.88 62 ASN B CA 1
ATOM 2820 C C . ASN B 1 62 ? 25.922 -14.617 -2.832 1 68.88 62 ASN B C 1
ATOM 2822 O O . ASN B 1 62 ? 26.453 -15.258 -3.746 1 68.88 62 ASN B O 1
ATOM 2826 N N . TRP B 1 63 ? 24.812 -14.297 -2.82 1 64.69 63 TRP B N 1
ATOM 2827 C CA . TRP B 1 63 ? 23.906 -15.062 -3.682 1 64.69 63 TRP B CA 1
ATOM 2828 C C . TRP B 1 63 ? 23.484 -14.234 -4.895 1 64.69 63 TRP B C 1
ATOM 2830 O O . TRP B 1 63 ? 22.828 -14.742 -5.797 1 64.69 63 TRP B O 1
ATOM 2840 N N . VAL B 1 64 ? 24.016 -12.945 -4.855 1 74.44 64 VAL B N 1
ATOM 2841 C CA . VAL B 1 64 ? 23.422 -12.133 -5.914 1 74.44 64 VAL B CA 1
ATOM 2842 C C . VAL B 1 64 ? 24.531 -11.609 -6.84 1 74.44 64 VAL B C 1
ATOM 2844 O O . VAL B 1 64 ? 25.625 -11.258 -6.383 1 74.44 64 VAL B O 1
ATOM 2847 N N . LYS B 1 65 ? 24.328 -11.828 -8.117 1 83.44 65 LYS B N 1
ATOM 2848 C CA . LYS B 1 65 ? 25.203 -11.25 -9.141 1 83.44 65 LYS B CA 1
ATOM 2849 C C . LYS B 1 65 ? 24.844 -9.789 -9.391 1 83.44 65 LYS B C 1
ATOM 2851 O O . LYS B 1 65 ? 23.672 -9.438 -9.539 1 83.44 65 LYS B O 1
ATOM 2856 N N . ILE B 1 66 ? 25.812 -8.961 -9.273 1 84.56 66 ILE B N 1
ATOM 2857 C CA . ILE B 1 66 ? 25.594 -7.535 -9.523 1 84.56 66 ILE B CA 1
ATOM 2858 C C . ILE B 1 66 ? 26.328 -7.125 -10.805 1 84.56 66 ILE B C 1
ATOM 2860 O O . ILE B 1 66 ? 27.516 -7.418 -10.977 1 84.56 66 ILE B O 1
ATOM 2864 N N . GLU B 1 67 ? 25.578 -6.703 -11.797 1 86.12 67 GLU B N 1
ATOM 2865 C CA . GLU B 1 67 ? 26.109 -6.184 -13.055 1 86.12 67 GLU B CA 1
ATOM 2866 C C . GLU B 1 67 ? 25.672 -4.734 -13.273 1 86.12 67 GLU B C 1
ATOM 2868 O O . GLU B 1 67 ? 24.484 -4.441 -13.352 1 86.12 67 GLU B O 1
ATOM 2873 N N . ASN B 1 68 ? 26.594 -3.797 -13.43 1 89.62 68 ASN B N 1
ATOM 2874 C CA . ASN B 1 68 ? 26.312 -2.385 -13.648 1 89.62 68 ASN B CA 1
ATOM 2875 C C . ASN B 1 68 ? 25.406 -1.823 -12.555 1 89.62 68 ASN B C 1
ATOM 2877 O O . ASN B 1 68 ? 24.406 -1.169 -12.844 1 89.62 68 ASN B O 1
ATOM 2881 N N . ASN B 1 69 ? 25.562 -2.236 -11.32 1 87.62 69 ASN B N 1
ATOM 2882 C CA . ASN B 1 69 ? 24.891 -1.755 -10.125 1 87.62 69 ASN B CA 1
ATOM 2883 C C . ASN B 1 69 ? 23.438 -2.238 -10.062 1 87.62 69 ASN B C 1
ATOM 2885 O O . ASN B 1 69 ? 22.609 -1.622 -9.406 1 87.62 69 ASN B O 1
ATOM 2889 N N . ILE B 1 70 ? 23.234 -3.229 -10.906 1 93.94 70 ILE B N 1
ATOM 2890 C CA . ILE B 1 70 ? 21.922 -3.844 -10.906 1 93.94 70 ILE B CA 1
ATOM 2891 C C . ILE B 1 70 ? 22.031 -5.316 -10.508 1 93.94 70 ILE B C 1
ATOM 2893 O O . ILE B 1 70 ? 22.891 -6.035 -11.016 1 93.94 70 ILE B O 1
ATOM 2897 N N . ILE B 1 71 ? 21.25 -5.699 -9.609 1 94.5 71 ILE B N 1
ATOM 2898 C CA . ILE B 1 71 ? 21.234 -7.09 -9.172 1 94.5 71 ILE B CA 1
ATOM 2899 C C . ILE B 1 71 ? 20.562 -7.961 -10.227 1 94.5 71 ILE B C 1
ATOM 2901 O O . ILE B 1 71 ? 19.5 -7.605 -10.75 1 94.5 71 ILE B O 1
ATOM 2905 N N . LYS B 1 72 ? 21.203 -9.047 -10.578 1 94.5 72 LYS B N 1
ATOM 2906 C CA . LYS B 1 72 ? 20.641 -10.016 -11.516 1 94.5 72 LYS B CA 1
ATOM 2907 C C . LYS B 1 72 ? 20.141 -11.266 -10.789 1 94.5 72 LYS B C 1
ATOM 2909 O O . LYS B 1 72 ? 20.875 -11.836 -9.969 1 94.5 72 LYS B O 1
ATOM 2914 N N . PHE B 1 73 ? 18.938 -11.672 -10.977 1 93.5 73 PHE B N 1
ATOM 2915 C CA . PHE B 1 73 ? 18.297 -12.805 -10.32 1 93.5 73 PHE B CA 1
ATOM 2916 C C . PHE B 1 73 ? 17.531 -13.648 -11.328 1 93.5 73 PHE B C 1
ATOM 2918 O O . PHE B 1 73 ? 17.109 -13.148 -12.367 1 93.5 73 PHE B O 1
ATOM 2925 N N . LYS B 1 74 ? 17.391 -14.977 -11.07 1 94.06 74 LYS B N 1
ATOM 2926 C CA . LYS B 1 74 ? 16.672 -15.859 -11.984 1 94.06 74 LYS B CA 1
ATOM 2927 C C . LYS B 1 74 ? 15.586 -16.641 -11.258 1 94.06 74 LYS B C 1
ATOM 2929 O O . LYS B 1 74 ? 15.781 -17.078 -10.125 1 94.06 74 LYS B O 1
ATOM 2934 N N . LYS B 1 75 ? 14.484 -16.734 -11.891 1 95.62 75 LYS B N 1
ATOM 2935 C CA . LYS B 1 75 ? 13.367 -17.547 -11.43 1 95.62 75 LYS B CA 1
ATOM 2936 C C . LYS B 1 75 ? 12.758 -18.344 -12.578 1 95.62 75 LYS B C 1
ATOM 2938 O O . LYS B 1 75 ? 11.617 -18.094 -12.977 1 95.62 75 LYS B O 1
ATOM 2943 N N . PRO B 1 76 ? 13.438 -19.344 -13.023 1 95.5 76 PRO B N 1
ATOM 2944 C CA . PRO B 1 76 ? 12.969 -20.094 -14.188 1 95.5 76 PRO B CA 1
ATOM 2945 C C . PRO B 1 76 ? 11.742 -20.953 -13.883 1 95.5 76 PRO B C 1
ATOM 2947 O O . PRO B 1 76 ? 11.016 -21.328 -14.797 1 95.5 76 PRO B O 1
ATOM 2950 N N . ASN B 1 77 ? 11.477 -21.297 -12.68 1 94.81 77 ASN B N 1
ATOM 2951 C CA . ASN B 1 77 ? 10.406 -22.203 -12.297 1 94.81 77 ASN B CA 1
ATOM 2952 C C . ASN B 1 77 ? 9.062 -21.484 -12.203 1 94.81 77 ASN B C 1
ATOM 2954 O O . ASN B 1 77 ? 8.031 -22.109 -11.93 1 94.81 77 ASN B O 1
ATOM 2958 N N . ILE B 1 78 ? 9.062 -20.188 -12.352 1 97.88 78 ILE B N 1
ATOM 2959 C CA . ILE B 1 78 ? 7.824 -19.422 -12.344 1 97.88 78 ILE B CA 1
ATOM 2960 C C . ILE B 1 78 ? 7.555 -18.859 -13.742 1 97.88 78 ILE B C 1
ATOM 2962 O O . ILE B 1 78 ? 8.453 -18.297 -14.367 1 97.88 78 ILE B O 1
ATOM 2966 N N . SER B 1 79 ? 6.352 -19.094 -14.234 1 97.31 79 SER B N 1
ATOM 2967 C CA . SER B 1 79 ? 6.016 -18.594 -15.562 1 97.31 79 SER B CA 1
ATOM 2968 C C . SER B 1 79 ? 5.902 -17.078 -15.578 1 97.31 79 SER B C 1
ATOM 2970 O O . SER B 1 79 ? 5.66 -16.453 -14.539 1 97.31 79 SER B O 1
ATOM 2972 N N . VAL B 1 80 ? 6.031 -16.484 -16.703 1 98.06 80 VAL B N 1
ATOM 2973 C CA . VAL B 1 80 ? 5.973 -15.039 -16.891 1 98.06 80 VAL B CA 1
ATOM 2974 C C . VAL B 1 80 ? 4.605 -14.516 -16.469 1 98.06 80 VAL B C 1
ATOM 2976 O O . VAL B 1 80 ? 4.512 -13.523 -15.742 1 98.06 80 VAL B O 1
ATOM 2979 N N . LYS B 1 81 ? 3.576 -15.242 -16.844 1 97.38 81 LYS B N 1
ATOM 2980 C CA . LYS B 1 81 ? 2.209 -14.828 -16.547 1 97.38 81 LYS B CA 1
ATOM 2981 C C . LYS B 1 81 ? 1.97 -14.805 -15.039 1 97.38 81 LYS B C 1
ATOM 2983 O O . LYS B 1 81 ? 1.417 -13.836 -14.508 1 97.38 81 LYS B O 1
ATOM 2988 N N . VAL B 1 82 ? 2.377 -15.773 -14.375 1 98.12 82 VAL B N 1
ATOM 2989 C CA . VAL B 1 82 ? 2.178 -15.898 -12.93 1 98.12 82 VAL B CA 1
ATOM 2990 C C . VAL B 1 82 ? 2.994 -14.828 -12.211 1 98.12 82 VAL B C 1
ATOM 2992 O O . VAL B 1 82 ? 2.51 -14.203 -11.266 1 98.12 82 VAL B O 1
ATOM 2995 N N . PHE B 1 83 ? 4.211 -14.609 -12.664 1 98.62 83 PHE B N 1
ATOM 2996 C CA . PHE B 1 83 ? 5.066 -13.625 -12.023 1 98.62 83 PHE B CA 1
ATOM 2997 C C . PHE B 1 83 ? 4.504 -12.219 -12.211 1 98.62 83 PHE B C 1
ATOM 2999 O O . PHE B 1 83 ? 4.629 -11.367 -11.32 1 98.62 83 PHE B O 1
ATOM 3006 N N . GLU B 1 84 ? 3.922 -12.023 -13.32 1 97.88 84 GLU B N 1
ATOM 3007 C CA . GLU B 1 84 ? 3.25 -10.75 -13.555 1 97.88 84 GLU B CA 1
ATOM 3008 C C . GLU B 1 84 ? 2.121 -10.523 -12.555 1 97.88 84 GLU B C 1
ATOM 3010 O O . GLU B 1 84 ? 1.964 -9.422 -12.016 1 97.88 84 GLU B O 1
ATOM 3015 N N . ILE B 1 85 ? 1.322 -11.516 -12.297 1 97.75 85 ILE B N 1
ATOM 3016 C CA . ILE B 1 85 ? 0.243 -11.438 -11.32 1 97.75 85 ILE B CA 1
ATOM 3017 C C . ILE B 1 85 ? 0.818 -11.117 -9.938 1 97.75 85 ILE B C 1
ATOM 3019 O O . ILE B 1 85 ? 0.31 -10.242 -9.234 1 97.75 85 ILE B O 1
ATOM 3023 N N . ILE B 1 86 ? 1.903 -11.781 -9.625 1 98.19 86 ILE B N 1
ATOM 3024 C CA . ILE B 1 86 ? 2.514 -11.641 -8.312 1 98.19 86 ILE B CA 1
ATOM 3025 C C . ILE B 1 86 ? 3.064 -10.227 -8.148 1 98.19 86 ILE B C 1
ATOM 3027 O O . ILE B 1 86 ? 2.855 -9.586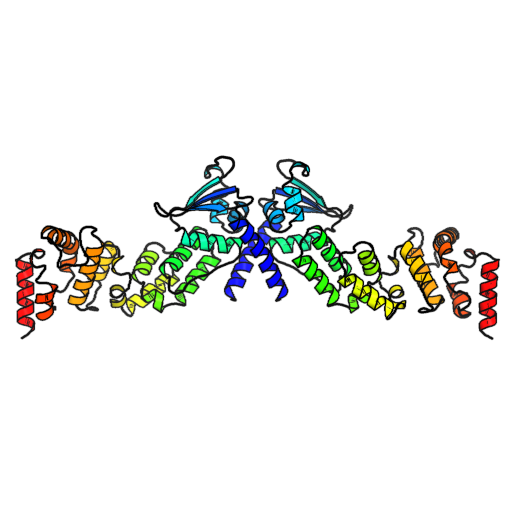 -7.113 1 98.19 86 ILE B O 1
ATOM 3031 N N . THR B 1 87 ? 3.764 -9.688 -9.188 1 97.94 87 THR B N 1
ATOM 3032 C CA . THR B 1 87 ? 4.359 -8.359 -9.094 1 97.94 87 THR B CA 1
ATOM 3033 C C . THR B 1 87 ? 3.279 -7.293 -8.969 1 97.94 87 THR B C 1
ATOM 3035 O O . THR B 1 87 ? 3.406 -6.367 -8.164 1 97.94 87 THR B O 1
ATOM 3038 N N . ARG B 1 88 ? 2.236 -7.461 -9.672 1 96.69 88 ARG B N 1
ATOM 3039 C CA . ARG B 1 88 ? 1.143 -6.5 -9.57 1 96.69 88 ARG B CA 1
ATOM 3040 C C . ARG B 1 88 ? 0.463 -6.578 -8.211 1 96.69 88 ARG B C 1
ATOM 3042 O O . ARG B 1 88 ? 0.025 -5.559 -7.668 1 96.69 88 ARG B O 1
ATOM 3049 N N . TYR B 1 89 ? 0.423 -7.703 -7.648 1 96.62 89 TYR B N 1
ATOM 3050 C CA . TYR B 1 89 ? -0.123 -7.875 -6.309 1 96.62 89 TYR B CA 1
ATOM 3051 C C . TYR B 1 89 ? 0.762 -7.203 -5.266 1 96.62 89 TYR B C 1
ATOM 3053 O O . TYR B 1 89 ? 0.284 -6.402 -4.457 1 96.62 89 TYR B O 1
ATOM 3061 N N . ILE B 1 90 ? 2.039 -7.453 -5.289 1 97 90 ILE B N 1
ATOM 3062 C CA . ILE B 1 90 ? 2.898 -6.984 -4.207 1 97 90 ILE B CA 1
ATOM 3063 C C . ILE B 1 90 ? 3.111 -5.477 -4.336 1 97 90 ILE B C 1
ATOM 3065 O O . ILE B 1 90 ? 3.307 -4.785 -3.336 1 97 90 ILE B O 1
ATOM 3069 N N . TYR B 1 91 ? 2.969 -4.895 -5.578 1 96.25 91 TYR B N 1
ATOM 3070 C CA . TYR B 1 91 ? 3.152 -3.459 -5.77 1 96.25 91 TYR B CA 1
ATOM 3071 C C . TYR B 1 91 ? 1.846 -2.707 -5.547 1 96.25 91 TYR B C 1
ATOM 3073 O O . TYR B 1 91 ? 1.843 -1.609 -4.984 1 96.25 91 TYR B O 1
ATOM 3081 N N . GLY B 1 92 ? 0.85 -3.266 -5.957 1 93.12 92 GLY B N 1
ATOM 3082 C CA . GLY B 1 92 ? -0.364 -2.467 -6.02 1 93.12 92 GLY B CA 1
ATOM 3083 C C . GLY B 1 92 ? -1.553 -3.137 -5.355 1 93.12 92 GLY B C 1
ATOM 3084 O O . GLY B 1 92 ? -2.654 -2.584 -5.344 1 93.12 92 GLY B O 1
ATOM 3085 N N . GLY B 1 93 ? -1.366 -4.312 -4.902 1 91.75 93 GLY B N 1
ATOM 3086 C CA . GLY B 1 93 ? -2.486 -5.039 -4.324 1 91.75 93 GLY B CA 1
ATOM 3087 C C . GLY B 1 93 ? -3.49 -5.512 -5.359 1 91.75 93 GLY B C 1
ATOM 3088 O O . GLY B 1 93 ? -4.633 -5.824 -5.023 1 91.75 93 GLY B O 1
ATOM 3089 N N . GLU B 1 94 ? -3.07 -5.523 -6.582 1 90.81 94 GLU B N 1
ATOM 3090 C CA . GLU B 1 94 ? -3.945 -5.941 -7.672 1 90.81 94 GLU B CA 1
ATOM 3091 C C . GLU B 1 94 ? -3.91 -7.457 -7.855 1 90.81 94 GLU B C 1
ATOM 3093 O O . GLU B 1 94 ? -2.834 -8.047 -7.957 1 90.81 94 GLU B O 1
ATOM 3098 N N . LEU B 1 95 ? -5.043 -8.078 -7.809 1 92.5 95 LEU B N 1
ATOM 3099 C CA . LEU B 1 95 ? -5.145 -9.523 -8.023 1 92.5 95 LEU B CA 1
ATOM 3100 C C . LEU B 1 95 ? -6.336 -9.852 -8.914 1 92.5 95 LEU B C 1
ATOM 3102 O O . LEU B 1 95 ? -7.484 -9.57 -8.555 1 92.5 95 LEU B O 1
ATOM 3106 N N . LYS B 1 96 ? -6.082 -10.258 -10.117 1 88.69 96 LYS B N 1
ATOM 3107 C CA . LYS B 1 96 ? -7.113 -10.648 -11.07 1 88.69 96 LYS B CA 1
ATOM 3108 C C . LYS B 1 96 ? -6.961 -12.117 -11.477 1 88.69 96 LYS B C 1
ATOM 3110 O O . LYS B 1 96 ? -6.094 -12.453 -12.281 1 88.69 96 LYS B O 1
ATOM 3115 N N . LEU B 1 97 ? -7.805 -12.93 -10.93 1 92.88 97 LEU B N 1
ATOM 3116 C CA . LEU B 1 97 ? -7.789 -14.344 -11.273 1 92.88 97 LEU B CA 1
ATOM 3117 C C . LEU B 1 97 ? -8.992 -14.711 -12.141 1 92.88 97 LEU B C 1
ATOM 3119 O O . LEU B 1 97 ? -10.047 -14.062 -12.047 1 92.88 97 LEU B O 1
ATOM 3123 N N . VAL B 1 98 ? -8.773 -15.555 -12.992 1 89.31 98 VAL B N 1
ATOM 3124 C CA . VAL B 1 98 ? -9.828 -16.031 -13.883 1 89.31 98 VAL B CA 1
ATOM 3125 C C . VAL B 1 98 ? -10.203 -17.469 -13.508 1 89.31 98 VAL B C 1
ATOM 3127 O O . VAL B 1 98 ? -9.344 -18.344 -13.461 1 89.31 98 VAL B O 1
ATOM 3130 N N . ASN B 1 99 ? -11.445 -17.75 -13.344 1 86.88 99 ASN B N 1
ATOM 3131 C CA . ASN B 1 99 ? -11.938 -19.016 -12.852 1 86.88 99 ASN B CA 1
ATOM 3132 C C . ASN B 1 99 ? -11.57 -20.172 -13.789 1 86.88 99 ASN B C 1
ATOM 3134 O O . ASN B 1 99 ? -11.172 -21.25 -13.336 1 86.88 99 ASN B O 1
ATOM 3138 N N . ASP B 1 100 ? -11.625 -19.891 -14.992 1 86.25 100 ASP B N 1
ATOM 3139 C CA . ASP B 1 100 ? -11.484 -20.984 -15.953 1 86.25 100 ASP B CA 1
ATOM 3140 C C . ASP B 1 100 ? -10.016 -21.281 -16.25 1 86.25 100 ASP B C 1
ATOM 3142 O O . ASP B 1 100 ? -9.695 -22.234 -16.953 1 86.25 100 ASP B O 1
ATOM 3146 N N . ASN B 1 101 ? -9.203 -20.578 -15.641 1 92.94 101 ASN B N 1
ATOM 3147 C CA . ASN B 1 101 ? -7.777 -20.812 -15.836 1 92.94 101 ASN B CA 1
ATOM 3148 C C . ASN B 1 101 ? -7.152 -21.516 -14.641 1 92.94 101 ASN B C 1
ATOM 3150 O O . ASN B 1 101 ? -6.293 -20.953 -13.961 1 92.94 101 ASN B O 1
ATOM 3154 N N . VAL B 1 102 ? -7.457 -22.734 -14.508 1 95.38 102 VAL B N 1
ATOM 3155 C CA . VAL B 1 102 ? -7.07 -23.531 -13.344 1 95.38 102 VAL B CA 1
ATOM 3156 C C . VAL B 1 102 ? -5.551 -23.672 -13.297 1 95.38 102 VAL B C 1
ATOM 3158 O O . VAL B 1 102 ? -4.938 -23.562 -12.234 1 95.38 102 VAL B O 1
ATOM 3161 N N . LYS B 1 103 ? -4.961 -23.891 -14.43 1 95.06 103 LYS B N 1
ATOM 3162 C CA . LYS B 1 103 ? -3.516 -24.078 -14.5 1 95.06 103 LYS B CA 1
ATOM 3163 C C . LYS B 1 103 ? -2.773 -22.875 -13.938 1 95.06 103 LYS B C 1
ATOM 3165 O O . LYS B 1 103 ? -1.91 -23.016 -13.07 1 95.06 103 LYS B O 1
ATOM 3170 N N . THR B 1 104 ? -3.156 -21.719 -14.375 1 96.75 104 THR B N 1
ATOM 3171 C CA . THR B 1 104 ? -2.516 -20.484 -13.922 1 96.75 104 THR B CA 1
ATOM 3172 C C . THR B 1 104 ? -2.742 -20.281 -12.43 1 96.75 104 THR B C 1
ATOM 3174 O O . THR B 1 104 ? -1.831 -19.859 -11.711 1 96.75 104 THR B O 1
ATOM 3177 N N . ASN B 1 105 ? -3.975 -20.562 -11.992 1 97.5 105 ASN B N 1
ATOM 3178 C CA . ASN B 1 105 ? -4.297 -20.375 -10.578 1 97.5 105 ASN B CA 1
ATOM 3179 C C . ASN B 1 105 ? -3.496 -21.328 -9.695 1 97.5 105 ASN B C 1
ATOM 3181 O O . ASN B 1 105 ? -3.064 -20.953 -8.602 1 97.5 105 ASN B O 1
ATOM 3185 N N . VAL B 1 106 ? -3.266 -22.516 -10.195 1 97.5 106 VAL B N 1
ATOM 3186 C CA . VAL B 1 106 ? -2.469 -23.484 -9.453 1 97.5 106 VAL B CA 1
ATOM 3187 C C . VAL B 1 106 ? -1.006 -23.047 -9.43 1 97.5 106 VAL B C 1
ATOM 3189 O O . VAL B 1 106 ? -0.354 -23.094 -8.383 1 97.5 106 VAL B O 1
ATOM 3192 N N . GLU B 1 107 ? -0.552 -22.609 -10.562 1 97.69 107 GLU B N 1
ATOM 3193 C CA . GLU B 1 107 ? 0.82 -22.125 -10.641 1 97.69 107 GLU B CA 1
ATOM 3194 C C . GLU B 1 107 ? 1.032 -20.938 -9.703 1 97.69 107 GLU B C 1
ATOM 3196 O O . GLU B 1 107 ? 2.1 -20.797 -9.102 1 97.69 107 GLU B O 1
ATOM 3201 N N . LEU B 1 108 ? 0.058 -20.094 -9.617 1 98.25 108 LEU B N 1
ATOM 3202 C CA . LEU B 1 108 ? 0.12 -18.953 -8.719 1 98.25 108 LEU B CA 1
ATOM 3203 C C . LEU B 1 108 ? 0.238 -19.406 -7.266 1 98.25 108 LEU B C 1
ATOM 3205 O O . LEU B 1 108 ? 1.045 -18.859 -6.504 1 98.25 108 LEU B O 1
ATOM 3209 N N . MET B 1 109 ? -0.6 -20.391 -6.934 1 98.12 109 MET B N 1
ATOM 3210 C CA . MET B 1 109 ? -0.561 -20.938 -5.578 1 98.12 109 MET B CA 1
ATOM 3211 C C . MET B 1 109 ? 0.829 -21.469 -5.246 1 98.12 109 MET B C 1
ATOM 3213 O O . MET B 1 109 ? 1.386 -21.141 -4.195 1 98.12 109 MET B O 1
ATOM 3217 N N . ILE B 1 110 ? 1.42 -22.156 -6.148 1 98.44 110 ILE B N 1
ATOM 3218 C CA . ILE B 1 110 ? 2.729 -22.766 -5.953 1 98.44 110 ILE B CA 1
ATOM 3219 C C . ILE B 1 110 ? 3.797 -21.688 -5.84 1 98.44 110 ILE B C 1
ATOM 3221 O O . ILE B 1 110 ? 4.637 -21.719 -4.938 1 98.44 110 ILE B O 1
ATOM 3225 N N . ALA B 1 111 ? 3.742 -20.781 -6.707 1 98.56 111 ALA B N 1
ATOM 3226 C CA . ALA B 1 111 ? 4.719 -19.688 -6.711 1 98.56 111 ALA B CA 1
ATOM 3227 C C . ALA B 1 111 ? 4.613 -18.859 -5.438 1 98.56 111 ALA B C 1
ATOM 3229 O O . ALA B 1 111 ? 5.629 -18.453 -4.867 1 98.56 111 ALA B O 1
ATOM 3230 N N . ALA B 1 112 ? 3.387 -18.547 -5.043 1 98.31 112 ALA B N 1
ATOM 3231 C CA . ALA B 1 112 ? 3.17 -17.797 -3.811 1 98.31 112 ALA B CA 1
ATOM 3232 C C . ALA B 1 112 ? 3.785 -18.516 -2.611 1 98.31 112 ALA B C 1
ATOM 3234 O O . ALA B 1 112 ? 4.406 -17.875 -1.753 1 98.31 112 ALA B O 1
ATOM 3235 N N . ASP B 1 113 ? 3.58 -19.812 -2.604 1 98.31 113 ASP B N 1
ATOM 3236 C CA . ASP B 1 113 ? 4.172 -20.609 -1.536 1 98.31 113 ASP B CA 1
ATOM 3237 C C . ASP B 1 113 ? 5.699 -20.547 -1.576 1 98.31 113 ASP B C 1
ATOM 3239 O O . ASP B 1 113 ? 6.344 -20.359 -0.541 1 98.31 113 ASP B O 1
ATOM 3243 N N . GLU B 1 114 ? 6.254 -20.688 -2.719 1 97.62 114 GLU B N 1
ATOM 3244 C CA . GLU B 1 114 ? 7.703 -20.625 -2.893 1 97.62 114 GLU B CA 1
ATOM 3245 C C . GLU B 1 114 ? 8.266 -19.297 -2.418 1 97.62 114 GLU B C 1
ATOM 3247 O O . GLU B 1 114 ? 9.312 -19.25 -1.768 1 97.62 114 GLU B O 1
ATOM 3252 N N . LEU B 1 115 ? 7.613 -18.219 -2.736 1 98.12 115 LEU B N 1
ATOM 3253 C CA . LEU B 1 115 ? 8.086 -16.875 -2.418 1 98.12 115 LEU B CA 1
ATOM 3254 C C . LEU B 1 115 ? 7.656 -16.469 -1.016 1 98.12 115 LEU B C 1
ATOM 3256 O O . LEU B 1 115 ? 7.844 -15.312 -0.614 1 98.12 115 LEU B O 1
ATOM 3260 N N . CYS B 1 116 ? 6.996 -17.375 -0.332 1 97.81 116 CYS B N 1
ATOM 3261 C CA . CYS B 1 116 ? 6.566 -17.203 1.052 1 97.81 116 CYS B CA 1
ATOM 3262 C C . CYS B 1 116 ? 5.543 -16.078 1.171 1 97.81 116 CYS B C 1
ATOM 3264 O O . CYS B 1 116 ? 5.613 -15.273 2.096 1 97.81 116 CYS B O 1
ATOM 3266 N N . LEU B 1 117 ? 4.715 -15.922 0.158 1 97.44 117 LEU B N 1
ATOM 3267 C CA . LEU B 1 117 ? 3.557 -15.039 0.21 1 97.44 117 LEU B CA 1
ATOM 3268 C C . LEU B 1 117 ? 2.336 -15.773 0.746 1 97.44 117 LEU B C 1
ATOM 3270 O O . LEU B 1 117 ? 1.432 -16.125 -0.017 1 97.44 117 LEU B O 1
ATOM 3274 N N . ASP B 1 118 ? 2.207 -15.891 2.002 1 96.12 118 ASP B N 1
ATOM 3275 C CA . ASP B 1 118 ? 1.275 -16.797 2.658 1 96.12 118 ASP B CA 1
ATOM 3276 C C . ASP B 1 118 ? -0.172 -16.406 2.371 1 96.12 118 ASP B C 1
ATOM 3278 O O . ASP B 1 118 ? -1.007 -17.266 2.076 1 96.12 118 ASP B O 1
ATOM 3282 N N . GLU B 1 119 ? -0.424 -15.18 2.512 1 94.75 119 GLU B N 1
ATOM 3283 C CA . GLU B 1 119 ? -1.803 -14.742 2.311 1 94.75 119 GLU B CA 1
ATOM 3284 C C . GLU B 1 119 ? -2.232 -14.922 0.857 1 94.75 119 GLU B C 1
ATOM 3286 O O . GLU B 1 119 ? -3.373 -15.297 0.584 1 94.75 119 GLU B O 1
ATOM 3291 N N . LEU B 1 120 ? -1.35 -14.609 -0.046 1 96.38 120 LEU B N 1
ATOM 3292 C CA . LEU B 1 120 ? -1.65 -14.812 -1.459 1 96.38 120 LEU B CA 1
ATOM 3293 C C . LEU B 1 120 ? -1.852 -16.297 -1.764 1 96.38 120 LEU B C 1
ATOM 3295 O O . LEU B 1 120 ? -2.752 -16.656 -2.525 1 96.38 120 LEU B O 1
ATOM 3299 N N . CYS B 1 121 ? -1.008 -17.125 -1.197 1 97.38 121 CYS B N 1
ATOM 3300 C CA . CYS B 1 121 ? -1.124 -18.562 -1.372 1 97.38 121 CYS B CA 1
ATOM 3301 C C . CYS B 1 121 ? -2.48 -19.062 -0.89 1 97.38 121 CYS B C 1
ATOM 3303 O O . CYS B 1 121 ? -3.178 -19.781 -1.615 1 97.38 121 CYS B O 1
ATOM 3305 N N . THR B 1 122 ? -2.848 -18.672 0.272 1 96.25 122 THR B N 1
ATOM 3306 C CA . THR B 1 122 ? -4.129 -19.062 0.846 1 96.25 122 THR B CA 1
ATOM 3307 C C . THR B 1 122 ? -5.285 -18.578 -0.022 1 96.25 122 THR B C 1
ATOM 3309 O O . THR B 1 122 ? -6.25 -19.312 -0.247 1 96.25 122 THR B O 1
ATOM 3312 N N . TYR B 1 123 ? -5.141 -17.359 -0.467 1 95.56 123 TYR B N 1
ATOM 3313 C CA . TYR B 1 123 ? -6.18 -16.812 -1.326 1 95.56 123 TYR B CA 1
ATOM 3314 C C . TYR B 1 123 ? -6.32 -17.625 -2.607 1 95.56 123 TYR B C 1
ATOM 3316 O O . TYR B 1 123 ? -7.434 -17.922 -3.045 1 95.56 123 TYR B O 1
ATOM 3324 N N . ALA B 1 124 ? -5.207 -17.906 -3.242 1 96.56 124 ALA B N 1
ATOM 3325 C CA . ALA B 1 124 ? -5.23 -18.688 -4.477 1 96.56 124 ALA B CA 1
ATOM 3326 C C . ALA B 1 124 ? -5.844 -20.062 -4.242 1 96.56 124 ALA B C 1
ATOM 3328 O O . ALA B 1 124 ? -6.645 -20.531 -5.055 1 96.56 124 ALA B O 1
ATOM 3329 N N . GLU B 1 125 ? -5.5 -20.656 -3.145 1 96.75 125 GLU B N 1
ATOM 3330 C CA . GLU B 1 125 ? -6.055 -21.953 -2.801 1 96.75 125 GLU B CA 1
ATOM 3331 C C . GLU B 1 125 ? -7.566 -21.875 -2.592 1 96.75 125 GLU B C 1
ATOM 3333 O O . GLU B 1 125 ? -8.312 -22.719 -3.096 1 96.75 125 GLU B O 1
ATOM 3338 N N . ASP B 1 126 ? -7.965 -20.875 -1.828 1 96.12 126 ASP B N 1
ATOM 3339 C CA . ASP B 1 126 ? -9.391 -20.672 -1.613 1 96.12 126 ASP B CA 1
ATOM 3340 C C . ASP B 1 126 ? -10.125 -20.453 -2.938 1 96.12 126 ASP B C 1
ATOM 3342 O O . ASP B 1 126 ? -11.227 -20.969 -3.133 1 96.12 126 ASP B O 1
ATOM 3346 N N . PHE B 1 127 ? -9.5 -19.703 -3.756 1 95.88 127 PHE B N 1
ATOM 3347 C CA . PHE B 1 127 ? -10.078 -19.406 -5.059 1 95.88 127 PHE B CA 1
ATOM 3348 C C . PHE B 1 127 ? -10.289 -20.688 -5.863 1 95.88 127 PHE B C 1
ATOM 3350 O O . PHE B 1 127 ? -11.344 -20.875 -6.473 1 95.88 127 PHE B O 1
ATOM 3357 N N . LEU B 1 128 ? -9.375 -21.547 -5.855 1 96.62 128 LEU B N 1
ATOM 3358 C CA . LEU B 1 128 ? -9.445 -22.828 -6.551 1 96.62 128 LEU B CA 1
ATOM 3359 C C . LEU B 1 128 ? -10.547 -23.703 -5.965 1 96.62 128 LEU B C 1
ATOM 3361 O O . LEU B 1 128 ? -11.367 -24.25 -6.707 1 96.62 128 LEU B O 1
ATOM 3365 N N . LEU B 1 129 ? -10.648 -23.766 -4.664 1 96.81 129 LEU B N 1
ATOM 3366 C CA . LEU B 1 129 ? -11.57 -24.672 -3.979 1 96.81 129 LEU B CA 1
ATOM 3367 C C . LEU B 1 129 ? -13 -24.156 -4.059 1 96.81 129 LEU B C 1
ATOM 3369 O O . LEU B 1 129 ? -13.953 -24.922 -3.873 1 96.81 129 LEU B O 1
ATOM 3373 N N . ASN B 1 130 ? -13.055 -22.875 -4.34 1 95.44 130 ASN B N 1
ATOM 3374 C CA . ASN B 1 130 ? -14.391 -22.312 -4.523 1 95.44 130 ASN B CA 1
ATOM 3375 C C . ASN B 1 130 ? -14.93 -22.609 -5.918 1 95.44 130 ASN B C 1
ATOM 3377 O O . ASN B 1 130 ? -16.125 -22.422 -6.176 1 95.44 130 ASN B O 1
ATOM 3381 N N . ASN B 1 131 ? -14.109 -23.078 -6.781 1 92.5 131 ASN B N 1
ATOM 3382 C CA . ASN B 1 131 ? -14.5 -23.484 -8.125 1 92.5 131 ASN B CA 1
ATOM 3383 C C . ASN B 1 131 ? -14.258 -24.969 -8.352 1 92.5 131 ASN B C 1
ATOM 3385 O O . ASN B 1 131 ? -13.477 -25.359 -9.219 1 92.5 131 ASN B O 1
ATOM 3389 N N . ARG B 1 132 ? -15.062 -25.797 -7.773 1 92.31 132 ARG B N 1
ATOM 3390 C CA . ARG B 1 132 ? -14.836 -27.234 -7.695 1 92.31 132 ARG B CA 1
ATOM 3391 C C . ARG B 1 132 ? -15 -27.891 -9.062 1 92.31 132 ARG B C 1
ATOM 3393 O O . ARG B 1 132 ? -14.281 -28.844 -9.391 1 92.31 132 ARG B O 1
ATOM 3400 N N . GLU B 1 133 ? -15.961 -27.375 -9.805 1 92 133 GLU B N 1
ATOM 3401 C CA . GLU B 1 133 ? -16.219 -27.984 -11.109 1 92 133 GLU B CA 1
ATOM 3402 C C . GLU B 1 133 ? -15.016 -27.844 -12.031 1 92 133 GLU B C 1
ATOM 3404 O O . GLU B 1 133 ? -14.648 -28.812 -12.719 1 92 133 GLU B O 1
ATOM 3409 N N . SER B 1 134 ? -14.438 -26.688 -12.008 1 92.62 134 SER B N 1
ATOM 3410 C CA . SER B 1 134 ? -13.242 -26.484 -12.82 1 92.62 134 SER B CA 1
ATOM 3411 C C . SER B 1 134 ? -12.086 -27.359 -12.344 1 92.62 134 SER B C 1
ATOM 3413 O O . SER B 1 134 ? -11.297 -27.844 -13.156 1 92.62 134 SER B O 1
ATOM 3415 N N . LEU B 1 135 ? -12.016 -27.625 -11.078 1 94.19 135 LEU B N 1
ATOM 3416 C CA . LEU B 1 135 ? -10.969 -28.469 -10.523 1 94.19 135 LEU B CA 1
ATOM 3417 C C . LEU B 1 135 ? -11.164 -29.922 -10.93 1 94.19 135 LEU B C 1
ATOM 3419 O O . LEU B 1 135 ? -10.203 -30.625 -11.258 1 94.19 135 LEU B O 1
ATOM 3423 N N . LYS B 1 136 ? -12.383 -30.297 -10.93 1 93.5 136 LYS B N 1
ATOM 3424 C CA . LYS B 1 136 ? -12.703 -31.672 -11.297 1 93.5 136 LYS B CA 1
ATOM 3425 C C . LYS B 1 136 ? -12.312 -31.953 -12.742 1 93.5 136 LYS B C 1
ATOM 3427 O O . LYS B 1 136 ? -11.961 -33.094 -13.086 1 93.5 136 LYS B O 1
ATOM 3432 N N . SER B 1 137 ? -12.359 -30.938 -13.516 1 92.81 137 SER B N 1
ATOM 3433 C CA . SER B 1 137 ? -12.023 -31.109 -14.922 1 92.81 137 SER B CA 1
ATOM 3434 C C . SER B 1 137 ? -10.508 -31.109 -15.141 1 92.81 137 SER B C 1
ATOM 3436 O O . SER B 1 137 ? -10.039 -31.328 -16.25 1 92.81 137 SER B O 1
ATOM 3438 N N . ASN B 1 138 ? -9.719 -30.859 -14.078 1 94.75 138 ASN B N 1
ATOM 3439 C CA . ASN B 1 138 ? -8.266 -30.812 -14.148 1 94.75 138 ASN B CA 1
ATOM 3440 C C . ASN B 1 138 ? -7.621 -31.688 -13.086 1 94.75 138 ASN B C 1
ATOM 3442 O O . ASN B 1 138 ? -6.695 -31.266 -12.391 1 94.75 138 ASN B O 1
ATOM 3446 N N . LEU B 1 139 ? -8.086 -32.875 -12.992 1 94.38 139 LEU B N 1
ATOM 3447 C CA . LEU B 1 139 ? -7.707 -33.75 -11.898 1 94.38 139 LEU B CA 1
ATOM 3448 C C . LEU B 1 139 ? -6.266 -34.219 -12.062 1 94.38 139 LEU B C 1
ATOM 3450 O O . LEU B 1 139 ? -5.578 -34.5 -11.07 1 94.38 139 LEU B O 1
ATOM 3454 N N . VAL B 1 140 ? -5.805 -34.312 -13.336 1 94.81 140 VAL B N 1
ATOM 3455 C CA . VAL B 1 140 ? -4.434 -34.781 -13.555 1 94.81 140 VAL B CA 1
ATOM 3456 C C . VAL B 1 140 ? -3.457 -33.719 -13.016 1 94.81 140 VAL B C 1
ATOM 3458 O O . VAL B 1 140 ? -2.461 -34.094 -12.375 1 94.81 140 VAL B O 1
ATOM 3461 N N . LEU B 1 141 ? -3.793 -32.5 -13.258 1 96.06 141 LEU B N 1
ATOM 3462 C CA . LEU B 1 141 ? -2.988 -31.422 -12.703 1 96.06 141 LEU B CA 1
ATOM 3463 C C . LEU B 1 141 ? -2.934 -31.516 -11.18 1 96.06 141 LEU B C 1
ATOM 3465 O O . LEU B 1 141 ? -1.861 -31.391 -10.586 1 96.06 141 LEU B O 1
ATOM 3469 N N . LEU B 1 142 ? -4.043 -31.75 -10.578 1 96.12 142 LEU B N 1
ATOM 3470 C CA . LEU B 1 142 ? -4.113 -31.859 -9.125 1 96.12 142 LEU B CA 1
ATOM 3471 C C . LEU B 1 142 ? -3.305 -33.062 -8.625 1 96.12 142 LEU B C 1
ATOM 3473 O O . LEU B 1 142 ? -2.631 -32.969 -7.602 1 96.12 142 LEU B O 1
ATOM 3477 N N . LEU B 1 143 ? -3.418 -34.125 -9.398 1 95 143 LEU B N 1
ATOM 3478 C CA . LEU B 1 143 ? -2.633 -35.312 -9.07 1 95 143 LEU B CA 1
ATOM 3479 C C . LEU B 1 143 ? -1.144 -34.969 -9.047 1 95 143 LEU B C 1
ATOM 3481 O O . LEU B 1 143 ? -0.449 -35.312 -8.078 1 95 143 LEU B O 1
ATOM 3485 N N . HIS B 1 144 ? -0.702 -34.281 -10.031 1 95.75 144 HIS B N 1
ATOM 3486 C CA . HIS B 1 144 ? 0.707 -33.906 -10.109 1 95.75 144 HIS B CA 1
ATOM 3487 C C . HIS B 1 144 ? 1.103 -32.969 -8.953 1 95.75 144 HIS B C 1
ATOM 3489 O O . HIS B 1 144 ? 2.137 -33.188 -8.32 1 95.75 144 HIS B O 1
ATOM 3495 N N . VAL B 1 145 ? 0.312 -32.031 -8.664 1 96 145 VAL B N 1
ATOM 3496 C CA . VAL B 1 145 ? 0.595 -31.016 -7.652 1 96 145 VAL B CA 1
ATOM 3497 C C . VAL B 1 145 ? 0.634 -31.672 -6.27 1 96 145 VAL B C 1
ATOM 3499 O O . VAL B 1 145 ? 1.548 -31.406 -5.484 1 96 145 VAL B O 1
ATOM 3502 N N . THR B 1 146 ? -0.323 -32.531 -5.961 1 94.75 146 THR B N 1
ATOM 3503 C CA . THR B 1 146 ? -0.438 -33.094 -4.625 1 94.75 146 THR B CA 1
ATOM 3504 C C . THR B 1 146 ? 0.651 -34.156 -4.391 1 94.75 146 THR B C 1
ATOM 3506 O O . THR B 1 146 ? 1.005 -34.438 -3.244 1 94.75 146 THR B O 1
ATOM 3509 N N . THR B 1 147 ? 1.199 -34.719 -5.438 1 94.25 147 THR B N 1
ATOM 3510 C CA . THR B 1 147 ? 2.297 -35.656 -5.312 1 94.25 147 THR B CA 1
ATOM 3511 C C . THR B 1 147 ? 3.625 -34.938 -5.117 1 94.25 147 THR B C 1
ATOM 3513 O O . THR B 1 147 ? 4.496 -35.406 -4.391 1 94.25 147 THR B O 1
ATOM 3516 N N . GLU B 1 148 ? 3.719 -33.812 -5.758 1 94.88 148 GLU B N 1
ATOM 3517 C CA . GLU B 1 148 ? 4.98 -33.094 -5.727 1 94.88 148 GLU B CA 1
ATOM 3518 C C . GLU B 1 148 ? 5.066 -32.188 -4.492 1 94.88 148 GLU B C 1
ATOM 3520 O O . GLU B 1 148 ? 6.152 -31.969 -3.955 1 94.88 148 GLU B O 1
ATOM 3525 N N . PHE B 1 149 ? 3.914 -31.688 -4.082 1 95.75 149 PHE B N 1
ATOM 3526 C CA . PHE B 1 149 ? 3.881 -30.719 -2.988 1 95.75 149 PHE B CA 1
ATOM 3527 C C . PHE B 1 149 ? 2.994 -31.219 -1.855 1 95.75 149 PHE B C 1
ATOM 3529 O O . PHE B 1 149 ? 1.766 -31.156 -1.945 1 95.75 149 PHE B O 1
ATOM 3536 N N . ASP B 1 150 ? 3.551 -31.547 -0.774 1 94.12 150 ASP B N 1
ATOM 3537 C CA . ASP B 1 150 ? 2.818 -32.125 0.349 1 94.12 150 ASP B CA 1
ATOM 3538 C C . ASP B 1 150 ? 2.135 -31.031 1.175 1 94.12 150 ASP B C 1
ATOM 3540 O O . ASP B 1 150 ? 1.209 -31.312 1.938 1 94.12 150 ASP B O 1
ATOM 3544 N N . GLN B 1 151 ? 2.564 -29.797 0.981 1 94.19 151 GLN B N 1
ATOM 3545 C CA . GLN B 1 151 ? 2.09 -28.719 1.844 1 94.19 151 GLN B CA 1
ATOM 3546 C C . GLN B 1 151 ? 0.666 -28.312 1.481 1 94.19 151 GLN B C 1
ATOM 3548 O O . GLN B 1 151 ? -0.029 -27.688 2.285 1 94.19 151 GLN B O 1
ATOM 3553 N N . PHE B 1 152 ? 0.219 -28.609 0.278 1 97.19 152 PHE B N 1
ATOM 3554 C CA . PHE B 1 152 ? -1.126 -28.219 -0.135 1 97.19 152 PHE B CA 1
ATOM 3555 C C . PHE B 1 152 ? -2.141 -29.281 0.277 1 97.19 152 PHE B C 1
ATOM 3557 O O . PHE B 1 152 ? -2.758 -29.922 -0.576 1 97.19 152 PHE B O 1
ATOM 3564 N N . THR B 1 153 ? -2.441 -29.375 1.523 1 96.94 153 THR B N 1
ATOM 3565 C CA . THR B 1 153 ? -3.244 -30.438 2.125 1 96.94 153 THR B CA 1
ATOM 3566 C C . THR B 1 153 ? -4.707 -30.312 1.712 1 96.94 153 THR B C 1
ATOM 3568 O O . THR B 1 153 ? -5.391 -31.312 1.507 1 96.94 153 THR B O 1
ATOM 3571 N N . ARG B 1 154 ? -5.156 -29.156 1.608 1 97.25 154 ARG B N 1
ATOM 3572 C CA . ARG B 1 154 ? -6.562 -28.953 1.265 1 97.25 154 ARG B CA 1
ATOM 3573 C C . ARG B 1 154 ? -6.844 -29.391 -0.169 1 97.25 154 ARG B C 1
ATOM 3575 O O . ARG B 1 154 ? -7.875 -30 -0.445 1 97.25 154 ARG B O 1
ATOM 3582 N N . ILE B 1 155 ? -5.926 -29.047 -1.041 1 97.5 155 ILE B N 1
ATOM 3583 C CA . ILE B 1 155 ? -6.055 -29.469 -2.43 1 97.5 155 ILE B CA 1
ATOM 3584 C C . ILE B 1 155 ? -5.961 -31 -2.506 1 97.5 155 ILE B C 1
ATOM 3586 O O . ILE B 1 155 ? -6.715 -31.625 -3.248 1 97.5 155 ILE B O 1
ATOM 3590 N N . SER B 1 156 ? -5.059 -31.531 -1.73 1 97.12 156 SER B N 1
ATOM 3591 C CA . SER B 1 156 ? -4.887 -32.969 -1.673 1 97.12 156 SER B CA 1
ATOM 3592 C C . SER B 1 156 ? -6.156 -33.656 -1.187 1 97.12 156 SER B C 1
ATOM 3594 O O . SER B 1 156 ? -6.57 -34.688 -1.744 1 97.12 156 SER B O 1
ATOM 3596 N N . GLN B 1 157 ? -6.695 -33.188 -0.183 1 97.12 157 GLN B N 1
ATOM 3597 C CA . GLN B 1 157 ? -7.938 -33.719 0.338 1 97.12 157 GLN B CA 1
ATOM 3598 C C . GLN B 1 157 ? -9.047 -33.688 -0.711 1 97.12 157 GLN B C 1
ATOM 3600 O O . GLN B 1 157 ? -9.797 -34.625 -0.875 1 97.12 157 GLN B O 1
ATOM 3605 N N . PHE B 1 158 ? -9.156 -32.594 -1.355 1 97.31 158 PHE B N 1
ATOM 3606 C CA . PHE B 1 158 ? -10.148 -32.438 -2.414 1 97.31 158 PHE B CA 1
ATOM 3607 C C . PHE B 1 158 ? -9.945 -33.5 -3.494 1 97.31 158 PHE B C 1
ATOM 3609 O O . PHE B 1 158 ? -10.898 -34.156 -3.928 1 97.31 158 PHE B O 1
ATOM 3616 N N . TYR B 1 159 ? -8.742 -33.594 -3.951 1 95.75 159 TYR B N 1
ATOM 3617 C CA . TYR B 1 159 ? -8.422 -34.594 -4.98 1 95.75 159 TYR B CA 1
ATOM 3618 C C . TYR B 1 159 ? -8.805 -36 -4.535 1 95.75 159 TYR B C 1
ATOM 3620 O O . TYR B 1 159 ? -9.477 -36.719 -5.27 1 95.75 159 TYR B O 1
ATOM 3628 N N . LYS B 1 160 ? -8.406 -36.375 -3.324 1 94.06 160 LYS B N 1
ATOM 3629 C CA . LYS B 1 160 ? -8.648 -37.688 -2.803 1 94.06 160 LYS B CA 1
ATOM 3630 C C . LYS B 1 160 ? -10.141 -37.969 -2.676 1 94.06 160 LYS B C 1
ATOM 3632 O O . LYS B 1 160 ? -10.609 -39.062 -3.021 1 94.06 160 LYS B O 1
ATOM 3637 N N . GLU B 1 161 ? -10.766 -37.062 -2.207 1 95.19 161 GLU B N 1
ATOM 3638 C CA . GLU B 1 161 ? -12.211 -37.188 -2.059 1 95.19 161 GLU B CA 1
ATOM 3639 C C . GLU B 1 161 ? -12.898 -37.344 -3.416 1 95.19 161 GLU B C 1
ATOM 3641 O O . GLU B 1 161 ? -13.773 -38.188 -3.592 1 95.19 161 GLU B O 1
ATOM 3646 N N . THR B 1 162 ? -12.547 -36.5 -4.312 1 94.25 162 THR B N 1
ATOM 3647 C CA . THR B 1 162 ? -13.133 -36.531 -5.648 1 94.25 162 THR B CA 1
ATOM 3648 C C . THR B 1 162 ? -12.828 -37.875 -6.34 1 94.25 162 THR B C 1
ATOM 3650 O O . THR B 1 162 ? -13.711 -38.469 -6.961 1 94.25 162 THR B O 1
ATOM 3653 N N . TYR B 1 163 ? -11.633 -38.25 -6.195 1 89.38 163 TYR B N 1
ATOM 3654 C CA . TYR B 1 163 ? -11.211 -39.5 -6.816 1 89.38 163 TYR B CA 1
ATOM 3655 C C . TYR B 1 163 ? -11.922 -40.719 -6.188 1 89.38 163 TYR B C 1
ATOM 3657 O O . TYR B 1 163 ? -12.281 -41.656 -6.879 1 89.38 163 TYR B O 1
ATOM 3665 N N . ARG B 1 164 ? -12.086 -40.719 -4.891 1 88.62 164 ARG B N 1
ATOM 3666 C CA . ARG B 1 164 ? -12.781 -41.781 -4.184 1 88.62 164 ARG B CA 1
ATOM 3667 C C . ARG B 1 164 ? -14.242 -41.875 -4.613 1 88.62 164 ARG B C 1
ATOM 3669 O O . ARG B 1 164 ? -14.789 -42.969 -4.777 1 88.62 164 ARG B O 1
ATOM 3676 N N . GLN B 1 165 ? -14.836 -40.812 -4.785 1 90 165 GLN B N 1
ATOM 3677 C CA . GLN B 1 165 ? -16.25 -40.75 -5.145 1 90 165 GLN B CA 1
ATOM 3678 C C . GLN B 1 165 ? -16.469 -41.188 -6.59 1 90 165 GLN B C 1
ATOM 3680 O O . GLN B 1 165 ? -17.438 -41.875 -6.895 1 90 165 GLN B O 1
ATOM 3685 N N . ASN B 1 166 ? -15.602 -40.75 -7.457 1 88.38 166 ASN B N 1
ATOM 3686 C CA . ASN B 1 166 ? -15.734 -41.094 -8.875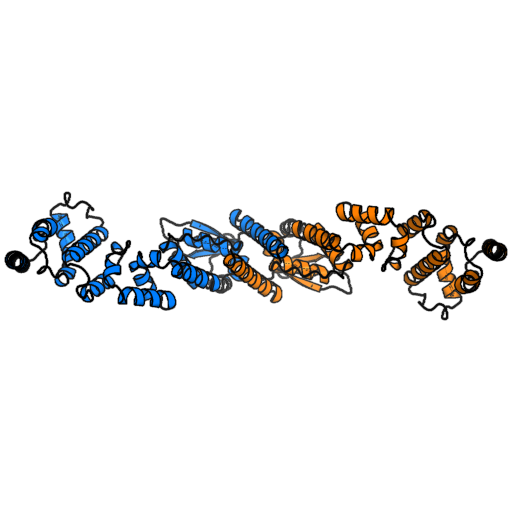 1 88.38 166 ASN B CA 1
ATOM 3687 C C . ASN B 1 166 ? -14.367 -41.25 -9.531 1 88.38 166 ASN B C 1
ATOM 3689 O O . ASN B 1 166 ? -13.914 -40.375 -10.273 1 88.38 166 ASN B O 1
ATOM 3693 N N . PRO B 1 167 ? -13.867 -42.438 -9.445 1 84.88 167 PRO B N 1
ATOM 3694 C CA . PRO B 1 167 ? -12.523 -42.688 -9.969 1 84.88 167 PRO B CA 1
ATOM 3695 C C . PRO B 1 167 ? -12.438 -42.5 -11.484 1 84.88 167 PRO B C 1
ATOM 3697 O O . PRO B 1 167 ? -11.359 -42.219 -12.008 1 84.88 167 PRO B O 1
ATOM 3700 N N . SER B 1 168 ? -13.555 -42.625 -12.211 1 86.88 168 SER B N 1
ATOM 3701 C CA . SER B 1 168 ? -13.547 -42.5 -13.664 1 86.88 168 SER B CA 1
ATOM 3702 C C . SER B 1 168 ? -13.32 -41.062 -14.102 1 86.88 168 SER B C 1
ATOM 3704 O O . SER B 1 168 ? -12.969 -40.812 -15.258 1 86.88 168 SER B O 1
ATOM 3706 N N . LEU B 1 169 ? -13.438 -40.188 -13.18 1 90.06 169 LEU B N 1
ATOM 3707 C CA . LEU B 1 169 ? -13.352 -38.75 -13.5 1 90.06 169 LEU B CA 1
ATOM 3708 C C . LEU B 1 169 ? -11.938 -38.406 -13.961 1 90.06 169 LEU B C 1
ATOM 3710 O O . LEU B 1 169 ? -11.766 -37.5 -14.797 1 90.06 169 LEU B O 1
ATOM 3714 N N . ILE B 1 170 ? -10.977 -39.062 -13.414 1 91.62 170 ILE B N 1
ATOM 3715 C CA . ILE B 1 170 ? -9.594 -38.75 -13.766 1 91.62 170 ILE B CA 1
ATOM 3716 C C . ILE B 1 170 ? -9.352 -39.062 -15.234 1 91.62 170 ILE B C 1
ATOM 3718 O O . ILE B 1 170 ? -8.609 -38.375 -15.922 1 91.62 170 ILE B O 1
ATOM 3722 N N . PHE B 1 171 ? -10.062 -40.062 -15.797 1 90.06 171 PHE B N 1
ATOM 3723 C CA . PHE B 1 171 ? -9.93 -40.438 -17.188 1 90.06 171 PHE B CA 1
ATOM 3724 C C . PHE B 1 171 ? -10.695 -39.469 -18.094 1 90.06 171 PHE B C 1
ATOM 3726 O O . PHE B 1 171 ? -10.352 -39.312 -19.266 1 90.06 171 PHE B O 1
ATOM 3733 N N . LYS B 1 172 ? -11.664 -38.844 -17.516 1 89.19 172 LYS B N 1
ATOM 3734 C CA . LYS B 1 172 ? -12.508 -37.938 -18.281 1 89.19 172 LYS B CA 1
ATOM 3735 C C . LYS B 1 172 ? -11.992 -36.5 -18.188 1 89.19 172 LYS B C 1
ATOM 3737 O O . LYS B 1 172 ? -12.555 -35.594 -18.812 1 89.19 172 LYS B O 1
ATOM 3742 N N . ALA B 1 173 ? -10.969 -36.344 -17.422 1 91.5 173 ALA B N 1
ATOM 3743 C CA . ALA B 1 173 ? -10.398 -35 -17.234 1 91.5 173 ALA B CA 1
ATOM 3744 C C . ALA B 1 173 ? -9.883 -34.438 -18.547 1 91.5 173 ALA B C 1
ATOM 3746 O O . ALA B 1 173 ? -9.398 -35.188 -19.406 1 91.5 173 ALA B O 1
ATOM 3747 N N . LYS B 1 174 ? -9.953 -33.125 -18.672 1 90.56 174 LYS B N 1
ATOM 3748 C CA . LYS B 1 174 ? -9.516 -32.438 -19.875 1 90.56 174 LYS B CA 1
ATOM 3749 C C . LYS B 1 174 ? -8.008 -32.594 -20.078 1 90.56 174 LYS B C 1
ATOM 3751 O O . LYS B 1 174 ? -7.531 -32.594 -21.219 1 90.56 174 LYS B O 1
ATOM 3756 N N . ASP B 1 175 ? -7.34 -32.75 -19 1 91.81 175 ASP B N 1
ATOM 3757 C CA . ASP B 1 175 ? -5.883 -32.75 -19.062 1 91.81 175 ASP B CA 1
ATOM 3758 C C . ASP B 1 175 ? -5.34 -34.188 -18.922 1 91.81 175 ASP B C 1
ATOM 3760 O O . ASP B 1 175 ? -4.195 -34.375 -18.484 1 91.81 175 ASP B O 1
ATOM 3764 N N . PHE B 1 176 ? -6.082 -35.219 -19.281 1 94.06 176 PHE B N 1
ATOM 3765 C CA . PHE B 1 176 ? -5.691 -36.594 -19.062 1 94.06 176 PHE B CA 1
ATOM 3766 C C . PHE B 1 176 ? -4.391 -36.906 -19.797 1 94.06 176 PHE B C 1
ATOM 3768 O O . PHE B 1 176 ? -3.533 -37.625 -19.266 1 94.06 176 PHE B O 1
ATOM 3775 N N . THR B 1 177 ? -4.262 -36.344 -20.953 1 93.31 177 THR B N 1
ATOM 3776 C CA . THR B 1 177 ? -3.127 -36.719 -21.797 1 93.31 177 THR B CA 1
ATOM 3777 C C . THR B 1 177 ? -1.825 -36.156 -21.219 1 93.31 177 THR B C 1
ATOM 3779 O O . THR B 1 177 ? -0.737 -36.562 -21.641 1 93.31 177 THR B O 1
ATOM 3782 N N . ASP B 1 178 ? -1.972 -35.375 -20.188 1 93.44 178 ASP B N 1
ATOM 3783 C CA . ASP B 1 178 ? -0.784 -34.781 -19.578 1 93.44 178 ASP B CA 1
ATOM 3784 C C . ASP B 1 178 ? -0.268 -35.656 -18.438 1 93.44 178 ASP B C 1
ATOM 3786 O O . ASP B 1 178 ? 0.759 -35.344 -17.828 1 93.44 178 ASP B O 1
ATOM 3790 N N . ILE B 1 179 ? -0.902 -36.719 -18.203 1 94.56 179 ILE B N 1
ATOM 3791 C CA . ILE B 1 179 ? -0.559 -37.562 -17.047 1 94.56 179 ILE B CA 1
ATOM 3792 C C . ILE B 1 179 ? 0.827 -38.156 -17.25 1 94.56 179 ILE B C 1
ATOM 3794 O O . ILE B 1 179 ? 1.174 -38.594 -18.344 1 94.56 179 ILE B O 1
ATOM 3798 N N . LYS B 1 180 ? 1.575 -38.125 -16.188 1 93.75 180 LYS B N 1
ATOM 3799 C CA . LYS B 1 180 ? 2.893 -38.75 -16.234 1 93.75 180 LYS B CA 1
ATOM 3800 C C . LYS B 1 180 ? 2.779 -40.281 -16.281 1 93.75 180 LYS B C 1
ATOM 3802 O O . LYS B 1 180 ? 1.842 -40.844 -15.719 1 93.75 180 LYS B O 1
ATOM 3807 N N . ARG B 1 181 ? 3.73 -40.875 -16.875 1 90.94 181 ARG B N 1
ATOM 3808 C CA . ARG B 1 181 ? 3.74 -42.312 -17.125 1 90.94 181 ARG B CA 1
ATOM 3809 C C . ARG B 1 181 ? 3.584 -43.094 -15.828 1 90.94 181 ARG B C 1
ATOM 3811 O O . ARG B 1 181 ? 2.826 -44.062 -15.781 1 90.94 181 ARG B O 1
ATOM 3818 N N . GLU B 1 182 ? 4.223 -42.656 -14.789 1 89.81 182 GLU B N 1
ATOM 3819 C CA . GLU B 1 182 ? 4.203 -43.375 -13.516 1 89.81 182 GLU B CA 1
ATOM 3820 C C . GLU B 1 182 ? 2.801 -43.375 -12.914 1 89.81 182 GLU B C 1
ATOM 3822 O O . GLU B 1 182 ? 2.381 -44.375 -12.344 1 89.81 182 GLU B O 1
ATOM 3827 N N . PHE B 1 183 ? 2.121 -42.375 -13.172 1 91.75 183 PHE B N 1
ATOM 3828 C CA . PHE B 1 183 ? 0.785 -42.281 -12.594 1 91.75 183 PHE B CA 1
ATOM 3829 C C . PHE B 1 183 ? -0.23 -43 -13.461 1 91.75 183 PHE B C 1
ATOM 3831 O O . PHE B 1 183 ? -1.211 -43.562 -12.945 1 91.75 183 PHE B O 1
ATOM 3838 N N . LEU B 1 184 ? 0.05 -43 -14.742 1 91.44 184 LEU B N 1
ATOM 3839 C CA . LEU B 1 184 ? -0.856 -43.688 -15.656 1 91.44 184 LEU B CA 1
ATOM 3840 C C . LEU B 1 184 ? -0.943 -45.156 -15.32 1 91.44 184 LEU B C 1
ATOM 3842 O O . LEU B 1 184 ? -2.037 -45.719 -15.273 1 91.44 184 LEU B O 1
ATOM 3846 N N . LEU B 1 185 ? 0.171 -45.75 -15.102 1 88.5 185 LEU B N 1
ATOM 3847 C CA . LEU B 1 185 ? 0.205 -47.188 -14.758 1 88.5 185 LEU B CA 1
ATOM 3848 C C . LEU B 1 185 ? -0.578 -47.469 -13.477 1 88.5 185 LEU B C 1
ATOM 3850 O O . LEU B 1 185 ? -1.38 -48.375 -13.422 1 88.5 185 LEU B O 1
ATOM 3854 N N . GLU B 1 186 ? -0.353 -46.656 -12.531 1 87.75 186 GLU B N 1
ATOM 3855 C CA . GLU B 1 186 ? -1.036 -46.812 -11.25 1 87.75 186 GLU B CA 1
ATOM 3856 C C . GLU B 1 186 ? -2.545 -46.656 -11.406 1 87.75 186 GLU B C 1
ATOM 3858 O O . GLU B 1 186 ? -3.316 -47.375 -10.781 1 87.75 186 GLU B O 1
ATOM 3863 N N . LEU B 1 187 ? -2.924 -45.719 -12.203 1 88.94 187 LEU B N 1
ATOM 3864 C CA . LEU B 1 187 ? -4.34 -45.469 -12.438 1 88.94 187 LEU B CA 1
ATOM 3865 C C . LEU B 1 187 ? -5.004 -46.656 -13.133 1 88.94 187 LEU B C 1
ATOM 3867 O O . LEU B 1 187 ? -6.137 -47.031 -12.805 1 88.94 187 LEU B O 1
ATOM 3871 N N . LEU B 1 188 ? -4.348 -47.25 -14.102 1 88 188 LEU B N 1
ATOM 3872 C CA . LEU B 1 188 ? -4.895 -48.375 -14.859 1 88 188 LEU B CA 1
ATOM 3873 C C . LEU B 1 188 ? -5.016 -49.625 -13.977 1 88 188 LEU B C 1
ATOM 3875 O O . LEU B 1 188 ? -5.977 -50.375 -14.094 1 88 188 LEU B O 1
ATOM 3879 N N . ILE B 1 189 ? -4.102 -49.719 -13.094 1 84.12 189 ILE B N 1
ATOM 3880 C CA . ILE B 1 189 ? -4.117 -50.844 -12.172 1 84.12 189 ILE B CA 1
ATOM 3881 C C . ILE B 1 189 ? -5.293 -50.719 -11.211 1 84.12 189 ILE B C 1
ATOM 3883 O O . ILE B 1 189 ? -5.98 -51.688 -10.914 1 84.12 189 ILE B O 1
ATOM 3887 N N . LYS B 1 190 ? -5.477 -49.5 -10.805 1 77.94 190 LYS B N 1
ATOM 3888 C CA . LYS B 1 190 ? -6.5 -49.25 -9.797 1 77.94 190 LYS B CA 1
ATOM 3889 C C . LYS B 1 190 ? -7.887 -49.125 -10.43 1 77.94 190 LYS B C 1
ATOM 3891 O O . LYS B 1 190 ? -8.898 -49.062 -9.727 1 77.94 190 LYS B O 1
ATOM 3896 N N . ASN B 1 191 ? -7.77 -49.125 -11.773 1 71.31 191 ASN B N 1
ATOM 3897 C CA . ASN B 1 191 ? -9.055 -48.938 -12.438 1 71.31 191 ASN B CA 1
ATOM 3898 C C . ASN B 1 191 ? -9.984 -50.125 -12.164 1 71.31 191 ASN B C 1
ATOM 3900 O O . ASN B 1 191 ? -9.797 -51.219 -12.719 1 71.31 191 ASN B O 1
ATOM 3904 N N . ASN B 1 192 ? -10.758 -50.062 -11.203 1 62.31 192 ASN B N 1
ATOM 3905 C CA . ASN B 1 192 ? -11.664 -51.125 -10.758 1 62.31 192 ASN B CA 1
ATOM 3906 C C . ASN B 1 192 ? -12.945 -51.125 -11.586 1 62.31 192 ASN B C 1
ATOM 3908 O O . ASN B 1 192 ? -14.047 -51.125 -11.031 1 62.31 192 ASN B O 1
ATOM 3912 N N . HIS B 1 193 ? -12.844 -51.125 -12.859 1 63.47 193 HIS B N 1
ATOM 3913 C CA . HIS B 1 193 ? -13.961 -51.312 -13.773 1 63.47 193 HIS B CA 1
ATOM 3914 C C . HIS B 1 193 ? -14.852 -50.094 -13.82 1 63.47 193 HIS B C 1
ATOM 3916 O O . HIS B 1 193 ? -16.062 -50.188 -14 1 63.47 193 HIS B O 1
ATOM 3922 N N . SER B 1 194 ? -14.305 -48.969 -13.562 1 74.94 194 SER B N 1
ATOM 3923 C CA . SER B 1 194 ? -15.086 -47.719 -13.609 1 74.94 194 SER B CA 1
ATOM 3924 C C . SER B 1 194 ? -15.336 -47.281 -15.047 1 74.94 194 SER B C 1
ATOM 3926 O O . SER B 1 194 ? -16.359 -46.656 -15.336 1 74.94 194 SER B O 1
ATOM 3928 N N . LEU B 1 195 ? -14.508 -47.656 -15.945 1 84.69 195 LEU B N 1
ATOM 3929 C CA . LEU B 1 195 ? -14.648 -47.312 -17.359 1 84.69 195 LEU B CA 1
ATOM 3930 C C . LEU B 1 195 ? -14.664 -48.594 -18.219 1 84.69 195 LEU B C 1
ATOM 3932 O O . LEU B 1 195 ? -14.039 -49.594 -17.859 1 84.69 195 LEU B O 1
ATOM 3936 N N . LYS B 1 196 ? -15.414 -48.469 -19.328 1 88.44 196 LYS B N 1
ATOM 3937 C CA . LYS B 1 196 ? -15.398 -49.562 -20.297 1 88.44 196 LYS B CA 1
ATOM 3938 C C . LYS B 1 196 ? -14.008 -49.719 -20.922 1 88.44 196 LYS B C 1
ATOM 3940 O O . LYS B 1 196 ? -13.305 -48.719 -21.125 1 88.44 196 LYS B O 1
ATOM 3945 N N . PRO B 1 197 ? -13.641 -50.938 -21.094 1 88.69 197 PRO B N 1
ATOM 3946 C CA . PRO B 1 197 ? -12.312 -51.188 -21.641 1 88.69 197 PRO B CA 1
ATOM 3947 C C . PRO B 1 197 ? -12.039 -50.406 -22.922 1 88.69 197 PRO B C 1
ATOM 3949 O O . PRO B 1 197 ? -10.914 -49.969 -23.141 1 88.69 197 PRO B O 1
ATOM 3952 N N . ILE B 1 198 ? -13.078 -50.219 -23.719 1 89.88 198 ILE B N 1
ATOM 3953 C CA . ILE B 1 198 ? -12.883 -49.5 -24.984 1 89.88 198 ILE B CA 1
ATOM 3954 C C . ILE B 1 198 ? -12.586 -48.031 -24.703 1 89.88 198 ILE B C 1
ATOM 3956 O O . ILE B 1 198 ? -11.82 -47.406 -25.438 1 89.88 198 ILE B O 1
ATOM 3960 N N . GLU B 1 199 ? -13.203 -47.5 -23.672 1 91.12 199 GLU B N 1
ATOM 3961 C CA . GLU B 1 199 ? -12.945 -46.125 -23.266 1 91.12 199 GLU B CA 1
ATOM 3962 C C . GLU B 1 199 ? -11.516 -45.938 -22.781 1 91.12 199 GLU B C 1
ATOM 3964 O O . GLU B 1 199 ? -10.867 -44.938 -23.062 1 91.12 199 GLU B O 1
ATOM 3969 N N . ILE B 1 200 ? -11.102 -46.938 -22.062 1 91.31 200 ILE B N 1
ATOM 3970 C CA . ILE B 1 200 ? -9.727 -46.938 -21.562 1 91.31 200 ILE B CA 1
ATOM 3971 C C . ILE B 1 200 ? -8.75 -46.969 -22.734 1 91.31 200 ILE B C 1
ATOM 3973 O O . ILE B 1 200 ? -7.773 -46.219 -22.766 1 91.31 200 ILE B O 1
ATOM 3977 N N . TRP B 1 201 ? -9.062 -47.812 -23.719 1 91.44 201 TRP B N 1
ATOM 3978 C CA . TRP B 1 201 ? -8.219 -47.906 -24.906 1 91.44 201 TRP B CA 1
ATOM 3979 C C . TRP B 1 201 ? -8.148 -46.562 -25.641 1 91.44 201 TRP B C 1
ATOM 3981 O O . TRP B 1 201 ? -7.074 -46.125 -26.047 1 91.44 201 TRP B O 1
ATOM 3991 N N . ASP B 1 202 ? -9.266 -45.938 -25.719 1 92.38 202 ASP B N 1
ATOM 3992 C CA . ASP B 1 202 ? -9.32 -44.625 -26.391 1 92.38 202 ASP B CA 1
ATOM 3993 C C . ASP B 1 202 ? -8.438 -43.594 -25.688 1 92.38 202 ASP B C 1
ATOM 3995 O O . ASP B 1 202 ? -7.695 -42.875 -26.328 1 92.38 202 ASP B O 1
ATOM 3999 N N . LYS B 1 203 ? -8.547 -43.594 -24.359 1 92.5 203 LYS B N 1
ATOM 4000 C CA . LYS B 1 203 ? -7.773 -42.656 -23.562 1 92.5 203 LYS B CA 1
ATOM 4001 C C . LYS B 1 203 ? -6.281 -42.969 -23.641 1 92.5 203 LYS B C 1
ATOM 4003 O O . LYS B 1 203 ? -5.457 -42.062 -23.766 1 92.5 203 LYS B O 1
ATOM 4008 N N . LEU B 1 204 ? -6.004 -44.219 -23.578 1 92.38 204 LEU B N 1
ATOM 4009 C CA . LEU B 1 204 ? -4.617 -44.656 -23.656 1 92.38 204 LEU B CA 1
ATOM 4010 C C . LEU B 1 204 ? -4.016 -44.312 -25.016 1 92.38 204 LEU B C 1
ATOM 4012 O O . LEU B 1 204 ? -2.877 -43.844 -25.109 1 92.38 204 LEU B O 1
ATOM 4016 N N . SER B 1 205 ? -4.742 -44.562 -26.031 1 91.94 205 SER B N 1
ATOM 4017 C CA . SER B 1 205 ? -4.277 -44.281 -27.375 1 91.94 205 SER B CA 1
ATOM 4018 C C . SER B 1 205 ? -4.016 -42.781 -27.547 1 91.94 205 SER B C 1
ATOM 4020 O O . SER B 1 205 ? -2.996 -42.375 -28.109 1 91.94 205 SER B O 1
ATOM 4022 N N . ALA B 1 206 ? -4.961 -42.031 -27.047 1 92.81 206 ALA B N 1
ATOM 4023 C CA . ALA B 1 206 ? -4.797 -40.562 -27.094 1 92.81 206 ALA B CA 1
ATOM 4024 C C . ALA B 1 206 ? -3.553 -40.125 -26.328 1 92.81 206 ALA B C 1
ATOM 4026 O O . ALA B 1 206 ? -2.826 -39.25 -26.781 1 92.81 206 ALA B O 1
ATOM 4027 N N . TRP B 1 207 ? -3.334 -40.688 -25.203 1 94.38 207 TRP B N 1
ATOM 4028 C CA . TRP B 1 207 ? -2.17 -40.375 -24.375 1 94.38 207 TRP B CA 1
ATOM 4029 C C . TRP B 1 207 ? -0.877 -40.688 -25.109 1 94.38 207 TRP B C 1
ATOM 4031 O O . TRP B 1 207 ? 0.066 -39.906 -25.109 1 94.38 207 TRP B O 1
ATOM 4041 N N . VAL B 1 208 ? -0.795 -41.812 -25.828 1 93.56 208 VAL B N 1
ATOM 4042 C CA . VAL B 1 208 ? 0.396 -42.25 -26.547 1 93.56 208 VAL B CA 1
ATOM 4043 C C . VAL B 1 208 ? 0.695 -41.312 -27.688 1 93.56 208 VAL B C 1
ATOM 4045 O O . VAL B 1 208 ? 1.855 -40.969 -27.953 1 93.56 208 VAL B O 1
ATOM 4048 N N . ILE B 1 209 ? -0.327 -40.844 -28.312 1 92.38 209 ILE B N 1
ATOM 4049 C CA . ILE B 1 209 ? -0.181 -39.969 -29.469 1 92.38 209 ILE B CA 1
ATOM 4050 C C . ILE B 1 209 ? 0.477 -38.656 -29.047 1 92.38 209 ILE B C 1
ATOM 4052 O O . ILE B 1 209 ? 1.337 -38.125 -29.75 1 92.38 209 ILE B O 1
ATOM 4056 N N . VAL B 1 210 ? 0.073 -38.188 -27.844 1 91.81 210 VAL B N 1
ATOM 4057 C CA . VAL B 1 210 ? 0.579 -36.938 -27.344 1 91.81 210 VAL B CA 1
ATOM 4058 C C . VAL B 1 210 ? 2.016 -37.094 -26.859 1 91.81 210 VAL B C 1
ATOM 4060 O O . VAL B 1 210 ? 2.818 -36.156 -26.938 1 91.81 210 VAL B O 1
ATOM 4063 N N . GLN B 1 211 ? 2.389 -38.281 -26.422 1 89.12 211 GLN B N 1
ATOM 4064 C CA . GLN B 1 211 ? 3.723 -38.531 -25.891 1 89.12 211 GLN B CA 1
ATOM 4065 C C . GLN B 1 211 ? 4.766 -38.531 -27 1 89.12 211 GLN B C 1
ATOM 4067 O O . GLN B 1 211 ? 5.961 -38.375 -26.75 1 89.12 211 GLN B O 1
ATOM 4072 N N . SER B 1 212 ? 4.297 -38.781 -28.219 1 87.94 212 SER B N 1
ATOM 4073 C CA . SER B 1 212 ? 5.238 -38.906 -29.328 1 87.94 212 SER B CA 1
ATOM 4074 C C . SER B 1 212 ? 5.031 -37.75 -30.344 1 87.94 212 SER B C 1
ATOM 4076 O O . SER B 1 212 ? 3.895 -37.438 -30.703 1 87.94 212 SER B O 1
ATOM 4078 N N . ASP B 1 213 ? 6.102 -37.125 -30.719 1 86.25 213 ASP B N 1
ATOM 4079 C CA . ASP B 1 213 ? 6.047 -36.062 -31.734 1 86.25 213 ASP B CA 1
ATOM 4080 C C . ASP B 1 213 ? 5.871 -36.656 -33.125 1 86.25 213 ASP B C 1
ATOM 4082 O O . ASP B 1 213 ? 5.5 -35.938 -34.062 1 86.25 213 ASP B O 1
ATOM 4086 N N . GLU B 1 214 ? 6.004 -37.969 -33.281 1 86.81 214 GLU B N 1
ATOM 4087 C CA . GLU B 1 214 ? 5.996 -38.625 -34.562 1 86.81 214 GLU B CA 1
ATOM 4088 C C . GLU B 1 214 ? 4.59 -39.062 -34.969 1 86.81 214 GLU B C 1
ATOM 4090 O O . GLU B 1 214 ? 4.312 -39.312 -36.156 1 86.81 214 GLU B O 1
ATOM 4095 N N . LEU B 1 215 ? 3.783 -39.094 -34 1 88.31 215 LEU B N 1
ATOM 4096 C CA . LEU B 1 215 ? 2.455 -39.625 -34.25 1 88.31 215 LEU B CA 1
ATOM 4097 C C . LEU B 1 215 ? 1.448 -38.5 -34.5 1 88.31 215 LEU B C 1
ATOM 4099 O O . LEU B 1 215 ? 1.371 -37.562 -33.719 1 88.31 215 LEU B O 1
ATOM 4103 N N . SER B 1 216 ? 0.843 -38.656 -35.656 1 86.81 216 SER B N 1
ATOM 4104 C CA . SER B 1 216 ? -0.217 -37.719 -35.969 1 86.81 216 SER B CA 1
ATOM 4105 C C . SER B 1 216 ? -1.501 -38.031 -35.219 1 86.81 216 SER B C 1
ATOM 4107 O O . SER B 1 216 ? -1.718 -39.188 -34.812 1 86.81 216 SER B O 1
ATOM 4109 N N . SER B 1 217 ? -2.357 -37.031 -35.031 1 84.12 217 SER B N 1
ATOM 4110 C CA . SER B 1 217 ? -3.641 -37.281 -34.375 1 84.12 217 SER B CA 1
ATOM 4111 C C . SER B 1 217 ? -4.582 -38.062 -35.25 1 84.12 217 SER B C 1
ATOM 411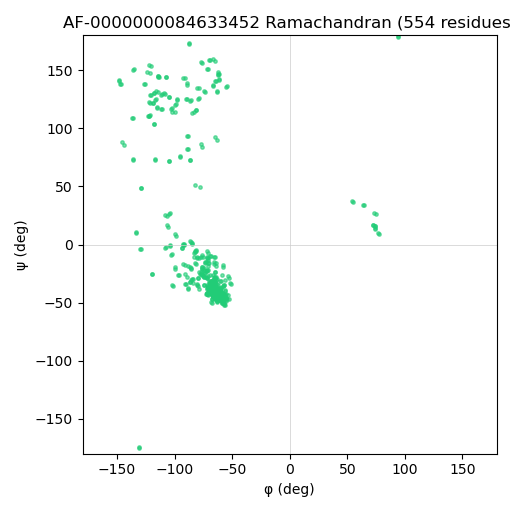3 O O . SER B 1 217 ? -5.504 -38.719 -34.75 1 84.12 217 SER B O 1
ATOM 4115 N N . ASN B 1 218 ? -4.188 -38.062 -36.5 1 83.88 218 ASN B N 1
ATOM 4116 C CA . ASN B 1 218 ? -4.988 -38.812 -37.438 1 83.88 218 ASN B CA 1
ATOM 4117 C C . ASN B 1 218 ? -4.344 -40.156 -37.781 1 83.88 218 ASN B C 1
ATOM 4119 O O . ASN B 1 218 ? -3.387 -40.219 -38.531 1 83.88 218 ASN B O 1
ATOM 4123 N N . ILE B 1 219 ? -5.004 -41.188 -37.375 1 81.75 219 ILE B N 1
ATOM 4124 C CA . ILE B 1 219 ? -4.473 -42.531 -37.469 1 81.75 219 ILE B CA 1
ATOM 4125 C C . ILE B 1 219 ? -4.398 -42.969 -38.938 1 81.75 219 ILE B C 1
ATOM 4127 O O . ILE B 1 219 ? -3.531 -43.75 -39.312 1 81.75 219 ILE B O 1
ATOM 4131 N N . THR B 1 220 ? -5.273 -42.375 -39.75 1 82.81 220 THR B N 1
ATOM 4132 C CA . THR B 1 220 ? -5.332 -42.781 -41.156 1 82.81 220 THR B CA 1
ATOM 4133 C C . THR B 1 220 ? -4.035 -42.406 -41.875 1 82.81 220 THR B C 1
ATOM 4135 O O . THR B 1 220 ? -3.711 -42.969 -42.906 1 82.81 220 THR B O 1
ATOM 4138 N N . ASN B 1 221 ? -3.24 -41.562 -41.281 1 86.5 221 ASN B N 1
ATOM 4139 C CA . ASN B 1 221 ? -2 -41.125 -41.906 1 86.5 221 ASN B CA 1
ATOM 4140 C C . ASN B 1 221 ? -0.792 -41.875 -41.375 1 86.5 221 ASN B C 1
ATOM 4142 O O . ASN B 1 221 ? 0.35 -41.531 -41.688 1 86.5 221 ASN B O 1
ATOM 4146 N N . TRP B 1 222 ? -1.072 -42.875 -40.625 1 89.12 222 TRP B N 1
ATOM 4147 C CA . TRP B 1 222 ? 0.03 -43.562 -39.969 1 89.12 222 TRP B CA 1
ATOM 4148 C C . TRP B 1 222 ? 0.735 -44.5 -40.938 1 89.12 222 TRP B C 1
ATOM 4150 O O . TRP B 1 222 ? 0.085 -45.219 -41.719 1 89.12 222 TRP B O 1
ATOM 4160 N N . THR B 1 223 ? 2.01 -44.469 -40.938 1 87.81 223 THR B N 1
ATOM 4161 C CA . THR B 1 223 ? 2.838 -45.469 -41.625 1 87.81 223 THR B CA 1
ATOM 4162 C C . THR B 1 223 ? 3.119 -46.656 -40.719 1 87.81 223 THR B C 1
ATOM 4164 O O . THR B 1 223 ? 2.734 -46.656 -39.531 1 87.81 223 THR B O 1
ATOM 4167 N N . ASP B 1 224 ? 3.721 -47.656 -41.25 1 86.75 224 ASP B N 1
ATOM 4168 C CA . ASP B 1 224 ? 4.086 -48.844 -40.469 1 86.75 224 ASP B CA 1
ATOM 4169 C C . ASP B 1 224 ? 5.039 -48.469 -39.344 1 86.75 224 ASP B C 1
ATOM 4171 O O . ASP B 1 224 ? 4.992 -49.062 -38.25 1 86.75 224 ASP B O 1
ATOM 4175 N N . ASP B 1 225 ? 5.773 -47.531 -39.594 1 90 225 ASP B N 1
ATOM 4176 C CA . ASP B 1 225 ? 6.715 -47.062 -38.562 1 90 225 ASP B CA 1
ATOM 4177 C C . ASP B 1 225 ? 5.992 -46.375 -37.406 1 90 225 ASP B C 1
ATOM 4179 O O . ASP B 1 225 ? 6.391 -46.531 -36.25 1 90 225 ASP B O 1
ATOM 4183 N N . ASN B 1 226 ? 4.969 -45.656 -37.75 1 91.31 226 ASN B N 1
ATOM 4184 C CA . ASN B 1 226 ? 4.168 -45 -36.719 1 91.31 226 ASN B CA 1
ATOM 4185 C C . ASN B 1 226 ? 3.484 -46.031 -35.812 1 91.31 226 ASN B C 1
ATOM 4187 O O . ASN B 1 226 ? 3.428 -45.844 -34.594 1 91.31 226 ASN B O 1
ATOM 4191 N N . VAL B 1 227 ? 3.055 -47.062 -36.469 1 89 227 VAL B N 1
ATOM 4192 C CA . VAL B 1 227 ? 2.367 -48.125 -35.719 1 89 227 VAL B CA 1
ATOM 4193 C C . VAL B 1 227 ? 3.354 -48.812 -34.781 1 89 227 VAL B C 1
ATOM 4195 O O . VAL B 1 227 ? 3.02 -49.156 -33.625 1 89 227 VAL B O 1
ATOM 4198 N N . LYS B 1 228 ? 4.539 -49 -35.25 1 89.31 228 LYS B N 1
ATOM 4199 C CA . LYS B 1 228 ? 5.574 -49.625 -34.438 1 89.31 228 LYS B CA 1
ATOM 4200 C C . LYS B 1 228 ? 5.934 -48.75 -33.219 1 89.31 228 LYS B C 1
ATOM 4202 O O . LYS B 1 228 ? 6.109 -49.25 -32.125 1 89.31 228 LYS B O 1
ATOM 4207 N N . THR B 1 229 ? 6.008 -47.5 -33.531 1 92 229 THR B N 1
ATOM 4208 C CA . THR B 1 229 ? 6.309 -46.562 -32.469 1 92 229 THR B CA 1
ATOM 4209 C C . THR B 1 229 ? 5.199 -46.562 -31.422 1 92 229 THR B C 1
ATOM 4211 O O . THR B 1 229 ? 5.477 -46.594 -30.219 1 92 229 THR B O 1
ATOM 4214 N N . PHE B 1 230 ? 4.016 -46.469 -31.906 1 93.25 230 PHE B N 1
ATOM 4215 C CA . PHE B 1 230 ? 2.854 -46.531 -31.031 1 93.25 230 PHE B CA 1
ATOM 4216 C C . PHE B 1 230 ? 2.891 -47.812 -30.172 1 93.25 230 PHE B C 1
ATOM 4218 O O . PHE B 1 230 ? 2.674 -47.75 -28.953 1 93.25 230 PHE B O 1
ATOM 4225 N N . GLY B 1 231 ? 3.164 -48.938 -30.781 1 91.5 231 GLY B N 1
ATOM 4226 C CA . GLY B 1 231 ? 3.219 -50.188 -30.094 1 91.5 231 GLY B CA 1
ATOM 4227 C C . GLY B 1 231 ? 4.273 -50.25 -29 1 91.5 231 GLY B C 1
ATOM 4228 O O . GLY B 1 231 ? 4.031 -50.781 -27.922 1 91.5 231 GLY B O 1
ATOM 4229 N N . LYS B 1 232 ? 5.375 -49.656 -29.25 1 92.31 232 LYS B N 1
ATOM 4230 C CA . LYS B 1 232 ? 6.469 -49.656 -28.281 1 92.31 232 LYS B CA 1
ATOM 4231 C C . LYS B 1 232 ? 6.074 -48.875 -27.016 1 92.31 232 LYS B C 1
ATOM 4233 O O . LYS B 1 232 ? 6.426 -49.281 -25.906 1 92.31 232 LYS B O 1
ATOM 4238 N N . ILE B 1 233 ? 5.312 -47.781 -27.203 1 92.5 233 ILE B N 1
ATOM 4239 C CA . ILE B 1 233 ? 4.945 -46.938 -26.094 1 92.5 233 ILE B CA 1
ATOM 4240 C C . ILE B 1 233 ? 3.787 -47.531 -25.312 1 92.5 233 ILE B C 1
ATOM 4242 O O . ILE B 1 233 ? 3.766 -47.5 -24.078 1 92.5 233 ILE B O 1
ATOM 4246 N N . VAL B 1 234 ? 2.854 -48.188 -26.047 1 92.94 234 VAL B N 1
ATOM 4247 C CA . VAL B 1 234 ? 1.611 -48.625 -25.406 1 92.94 234 VAL B CA 1
ATOM 4248 C C . VAL B 1 234 ? 1.793 -50 -24.812 1 92.94 234 VAL B C 1
ATOM 4250 O O . VAL B 1 234 ? 1.052 -50.406 -23.906 1 92.94 234 VAL B O 1
ATOM 4253 N N . ASN B 1 235 ? 2.766 -50.75 -25.203 1 91.94 235 ASN B N 1
ATOM 4254 C CA . ASN B 1 235 ? 2.941 -52.188 -24.891 1 91.94 235 ASN B CA 1
ATOM 4255 C C . ASN B 1 235 ? 2.928 -52.438 -23.375 1 91.94 235 ASN B C 1
ATOM 4257 O O . ASN B 1 235 ? 2.26 -53.344 -22.906 1 91.94 235 ASN B O 1
ATOM 4261 N N . PRO B 1 236 ? 3.594 -51.594 -22.656 1 90.88 236 PRO B N 1
ATOM 4262 C CA . PRO B 1 236 ? 3.637 -51.812 -21.203 1 90.88 236 PRO B CA 1
ATOM 4263 C C . PRO B 1 236 ? 2.268 -51.688 -20.547 1 90.88 236 PRO B C 1
ATOM 4265 O O . PRO B 1 236 ? 2.072 -52.156 -19.422 1 90.88 236 PRO B O 1
ATOM 4268 N N . PHE B 1 237 ? 1.352 -51.094 -21.188 1 91.62 237 PHE B N 1
ATOM 4269 C CA . PHE B 1 237 ? 0.068 -50.781 -20.562 1 91.62 237 PHE B CA 1
ATOM 4270 C C . PHE B 1 237 ? -1.004 -51.75 -21.031 1 91.62 237 PHE B C 1
ATOM 4272 O O . PHE B 1 237 ? -2.1 -51.812 -20.484 1 91.62 237 PHE B O 1
ATOM 4279 N N . LEU B 1 238 ? -0.772 -52.594 -22 1 88.81 238 LEU B N 1
ATOM 4280 C CA . LEU B 1 238 ? -1.771 -53.406 -22.656 1 88.81 238 LEU B CA 1
ATOM 4281 C C . LEU B 1 238 ? -2.352 -54.438 -21.703 1 88.81 238 LEU B C 1
ATOM 4283 O O . LEU B 1 238 ? -3.537 -54.781 -21.766 1 88.81 238 LEU B O 1
ATOM 4287 N N . SER B 1 239 ? -1.557 -54.844 -20.797 1 85.94 239 SER B N 1
ATOM 4288 C CA . SER B 1 239 ? -1.982 -55.906 -19.875 1 85.94 239 SER B CA 1
ATOM 4289 C C . SER B 1 239 ? -3.029 -55.375 -18.891 1 85.94 239 SER B C 1
ATOM 4291 O O . SER B 1 239 ? -3.732 -56.188 -18.25 1 85.94 239 SER B O 1
ATOM 4293 N N . TYR B 1 240 ? -3.162 -54.094 -18.906 1 87.62 240 TYR B N 1
ATOM 4294 C CA . TYR B 1 240 ? -4.059 -53.531 -17.906 1 87.62 240 TYR B CA 1
ATOM 4295 C C . TYR B 1 240 ? -5.383 -53.125 -18.547 1 87.62 240 TYR B C 1
ATOM 4297 O O . TYR B 1 240 ? -6.277 -52.625 -17.859 1 87.62 240 TYR B O 1
ATOM 4305 N N . VAL B 1 241 ? -5.453 -53.344 -19.781 1 88.44 241 VAL B N 1
ATOM 4306 C CA . VAL B 1 241 ? -6.715 -53.094 -20.484 1 88.44 241 VAL B CA 1
ATOM 4307 C C . VAL B 1 241 ? -7.445 -54.438 -20.672 1 88.44 241 VAL B C 1
ATOM 4309 O O . VAL B 1 241 ? -6.875 -55.406 -21.203 1 88.44 241 VAL B O 1
ATOM 4312 N N . ASN B 1 242 ? -8.602 -54.562 -20.156 1 86.5 242 ASN B N 1
ATOM 4313 C CA . ASN B 1 242 ? -9.383 -55.781 -20.312 1 86.5 242 ASN B CA 1
ATOM 4314 C C . ASN B 1 242 ? -10 -55.875 -21.703 1 86.5 242 ASN B C 1
ATOM 4316 O O . ASN B 1 242 ? -11.203 -55.656 -21.875 1 86.5 242 ASN B O 1
ATOM 4320 N N . PHE B 1 243 ? -9.266 -56.344 -22.609 1 86.62 243 PHE B N 1
ATOM 4321 C CA . PHE B 1 243 ? -9.68 -56.406 -24 1 86.62 243 PHE B CA 1
ATOM 4322 C C . PHE B 1 243 ? -10.766 -57.438 -24.219 1 86.62 243 PHE B C 1
ATOM 4324 O O . PHE B 1 243 ? -11.484 -57.406 -25.219 1 86.62 243 PHE B O 1
ATOM 4331 N N . ASP B 1 244 ? -10.945 -58.312 -23.266 1 82.12 244 ASP B N 1
ATOM 4332 C CA . ASP B 1 244 ? -11.891 -59.438 -23.391 1 82.12 244 ASP B CA 1
ATOM 4333 C C . ASP B 1 244 ? -13.328 -58.938 -23.281 1 82.12 244 ASP B C 1
ATOM 4335 O O . ASP B 1 244 ? -14.266 -59.594 -23.719 1 82.12 244 ASP B O 1
ATOM 4339 N N . LYS B 1 245 ? -13.469 -57.781 -22.812 1 83.94 245 LYS B N 1
ATOM 4340 C CA . LYS B 1 245 ? -14.812 -57.281 -22.562 1 83.94 245 LYS B CA 1
ATOM 4341 C C . LYS B 1 245 ? -15.203 -56.219 -23.609 1 83.94 245 LYS B C 1
ATOM 4343 O O . LYS B 1 245 ? -16.203 -55.531 -23.438 1 83.94 245 LYS B O 1
ATOM 4348 N N . ILE B 1 246 ? -14.461 -56.219 -24.656 1 87.69 246 ILE B N 1
ATOM 4349 C CA . ILE B 1 246 ? -14.742 -55.25 -25.719 1 87.69 246 ILE B CA 1
ATOM 4350 C C . ILE B 1 246 ? -15.742 -55.844 -26.703 1 87.69 246 ILE B C 1
ATOM 4352 O O . ILE B 1 246 ? -15.672 -57.031 -27.031 1 87.69 246 ILE B O 1
ATOM 4356 N N . SER B 1 247 ? -16.672 -55.062 -27.109 1 86 247 SER B N 1
ATOM 4357 C CA . SER B 1 247 ? -17.672 -55.5 -28.078 1 86 247 SER B CA 1
ATOM 4358 C C . SER B 1 247 ? -17.047 -55.812 -29.438 1 86 247 SER B C 1
ATOM 4360 O O . SER B 1 247 ? -15.977 -55.281 -29.75 1 86 247 SER B O 1
ATOM 4362 N N . ARG B 1 248 ? -17.766 -56.625 -30.219 1 87.06 248 ARG B N 1
ATOM 4363 C CA . ARG B 1 248 ? -17.297 -57 -31.562 1 87.06 248 ARG B CA 1
ATOM 4364 C C . ARG B 1 248 ? -17.172 -55.75 -32.438 1 87.06 248 ARG B C 1
ATOM 4366 O O . ARG B 1 248 ? -16.188 -55.625 -33.188 1 87.06 248 ARG B O 1
ATOM 4373 N N . GLU B 1 249 ? -18.125 -54.938 -32.344 1 87.81 249 GLU B N 1
ATOM 4374 C CA . GLU B 1 249 ? -18.109 -53.719 -33.156 1 87.81 249 GLU B CA 1
ATOM 4375 C C . GLU B 1 249 ? -16.906 -52.844 -32.844 1 87.81 249 GLU B C 1
ATOM 4377 O O . GLU B 1 249 ? -16.203 -52.375 -33.75 1 87.81 249 GLU B O 1
ATOM 4382 N N . ASP B 1 250 ? -16.656 -52.688 -31.578 1 89.81 250 ASP B N 1
ATOM 4383 C CA . ASP B 1 250 ? -15.539 -51.844 -31.141 1 89.81 250 ASP B CA 1
ATOM 4384 C C . ASP B 1 250 ? -14.203 -52.469 -31.5 1 89.81 250 ASP B C 1
ATOM 4386 O O . ASP B 1 250 ? -13.242 -51.781 -31.844 1 89.81 250 ASP B O 1
ATOM 4390 N N . PHE B 1 251 ? -14.156 -53.75 -31.406 1 88 251 PHE B N 1
ATOM 4391 C CA . PHE B 1 251 ? -12.93 -54.469 -31.734 1 88 251 PHE B CA 1
ATOM 4392 C C . PHE B 1 251 ? -12.539 -54.25 -33.188 1 88 251 PHE B C 1
ATOM 4394 O O . PHE B 1 251 ? -11.398 -53.906 -33.469 1 88 251 PHE B O 1
ATOM 4401 N N . PHE B 1 252 ? -13.469 -54.375 -34.062 1 86.88 252 PHE B N 1
ATOM 4402 C CA . PHE B 1 252 ? -13.188 -54.281 -35.5 1 86.88 252 PHE B CA 1
ATOM 4403 C C . PHE B 1 252 ? -12.891 -52.844 -35.906 1 86.88 252 PHE B C 1
ATOM 4405 O O . PHE B 1 252 ? -12.062 -52.625 -36.781 1 86.88 252 PHE B O 1
ATOM 4412 N N . GLN B 1 253 ? -13.422 -51.938 -35.219 1 87.5 253 GLN B N 1
ATOM 4413 C CA . GLN B 1 253 ? -13.281 -50.562 -35.625 1 87.5 253 GLN B CA 1
ATOM 4414 C C . GLN B 1 253 ? -12.039 -49.938 -35 1 87.5 253 GLN B C 1
ATOM 4416 O O . GLN B 1 253 ? -11.352 -49.125 -35.656 1 87.5 253 GLN B O 1
ATOM 4421 N N . LYS B 1 254 ? -11.75 -50.375 -33.781 1 88.44 254 LYS B N 1
ATOM 4422 C CA . LYS B 1 254 ? -10.773 -49.562 -33.031 1 88.44 254 LYS B CA 1
ATOM 4423 C C . LYS B 1 254 ? -9.539 -50.406 -32.688 1 88.44 254 LYS B C 1
ATOM 4425 O O . LYS B 1 254 ? -8.469 -49.844 -32.438 1 88.44 254 LYS B O 1
ATOM 4430 N N . ILE B 1 255 ? -9.656 -51.688 -32.594 1 87.5 255 ILE B N 1
ATOM 4431 C CA . ILE B 1 255 ? -8.539 -52.5 -32.125 1 87.5 255 ILE B CA 1
ATOM 4432 C C . ILE B 1 255 ? -7.855 -53.188 -33.312 1 87.5 255 ILE B C 1
ATOM 4434 O O . ILE B 1 255 ? -6.625 -53.219 -33.406 1 87.5 255 ILE B O 1
ATOM 4438 N N . LYS B 1 256 ? -8.672 -53.531 -34.25 1 86.69 256 LYS B N 1
ATOM 4439 C CA . LYS B 1 256 ? -8.18 -54.281 -35.375 1 86.69 256 LYS B CA 1
ATOM 4440 C C . LYS B 1 256 ? -7.125 -53.5 -36.156 1 86.69 256 LYS B C 1
ATOM 4442 O O . LYS B 1 256 ? -6.121 -54.062 -36.594 1 86.69 256 LYS B O 1
ATOM 4447 N N . PRO B 1 257 ? -7.297 -52.281 -36.344 1 84.56 257 PRO B N 1
ATOM 4448 C CA . PRO B 1 257 ? -6.285 -51.5 -37.062 1 84.56 257 PRO B CA 1
ATOM 4449 C C . PRO B 1 257 ? -4.906 -51.562 -36.406 1 84.56 257 PRO B C 1
ATOM 4451 O O . PRO B 1 257 ? -3.895 -51.312 -37.062 1 84.56 257 PRO B O 1
ATOM 4454 N N . PHE B 1 258 ? -4.922 -51.969 -35.156 1 87 258 PHE B N 1
ATOM 4455 C CA . PHE B 1 258 ? -3.66 -52.031 -34.438 1 87 258 PHE B CA 1
ATOM 4456 C C . PHE B 1 258 ? -3.232 -53.469 -34.219 1 87 258 PHE B C 1
ATOM 4458 O O . PHE B 1 258 ? -2.52 -53.781 -33.25 1 87 258 PHE B O 1
ATOM 4465 N N . LYS B 1 259 ? -3.643 -54.281 -35 1 86.19 259 LYS B N 1
ATOM 4466 C CA . LYS B 1 259 ? -3.402 -55.719 -34.812 1 86.19 259 LYS B CA 1
ATOM 4467 C C . LYS B 1 259 ? -1.91 -56.031 -34.75 1 86.19 259 LYS B C 1
ATOM 4469 O O . LYS B 1 259 ? -1.494 -56.938 -34.031 1 86.19 259 LYS B O 1
ATOM 4474 N N . ASN B 1 260 ? -1.092 -55.25 -35.344 1 85.19 260 ASN B N 1
ATOM 4475 C CA . ASN B 1 260 ? 0.334 -55.531 -35.469 1 85.19 260 ASN B CA 1
ATOM 4476 C C . ASN B 1 260 ? 1.076 -55.219 -34.188 1 85.19 260 ASN B C 1
ATOM 4478 O O . ASN B 1 260 ? 2.24 -55.562 -34 1 85.19 260 ASN B O 1
ATOM 4482 N N . ILE B 1 261 ? 0.372 -54.531 -33.281 1 87.62 261 ILE B N 1
ATOM 4483 C CA . ILE B 1 261 ? 1.029 -54.156 -32.031 1 87.62 261 ILE B CA 1
ATOM 4484 C C . ILE B 1 261 ? 0.917 -55.312 -31.016 1 87.62 261 ILE B C 1
ATOM 4486 O O . ILE B 1 261 ? 1.698 -55.375 -30.062 1 87.62 261 ILE B O 1
ATOM 4490 N N . PHE B 1 262 ? -0.029 -56.156 -31.234 1 87.25 262 PHE B N 1
ATOM 4491 C CA . PHE B 1 262 ? -0.298 -57.25 -30.312 1 87.25 262 PHE B CA 1
ATOM 4492 C C . PHE B 1 262 ? 0.481 -58.5 -30.703 1 87.25 262 PHE B C 1
ATOM 4494 O O . PHE B 1 262 ? 0.729 -58.75 -31.891 1 87.25 262 PHE B O 1
ATOM 4501 N N . ASP B 1 263 ? 0.91 -59.188 -29.688 1 86.81 263 ASP B N 1
ATOM 4502 C CA . ASP B 1 263 ? 1.402 -60.531 -29.969 1 86.81 263 ASP B CA 1
ATOM 4503 C C . ASP B 1 263 ? 0.293 -61.406 -30.531 1 86.81 263 ASP B C 1
ATOM 4505 O O . ASP B 1 263 ? -0.865 -61.312 -30.125 1 86.81 263 ASP B O 1
ATOM 4509 N N . ASP B 1 264 ? 0.685 -62.312 -31.438 1 86 264 ASP B N 1
ATOM 4510 C CA . ASP B 1 264 ? -0.284 -63.156 -32.156 1 86 264 ASP B CA 1
ATOM 4511 C C . ASP B 1 264 ? -1.156 -63.938 -31.172 1 86 264 ASP B C 1
ATOM 4513 O O . ASP B 1 264 ? -2.375 -64 -31.344 1 86 264 ASP B O 1
ATOM 4517 N N . LYS B 1 265 ? -0.492 -64.438 -30.219 1 89.38 265 LYS B N 1
ATOM 4518 C CA . LYS B 1 265 ? -1.241 -65.25 -29.25 1 89.38 265 LYS B CA 1
ATOM 4519 C C . LYS B 1 265 ? -2.256 -64.375 -28.5 1 89.38 265 LYS B C 1
ATOM 4521 O O . LYS B 1 265 ? -3.404 -64.812 -28.312 1 89.38 265 LYS B O 1
ATOM 4526 N N . PHE B 1 266 ? -1.803 -63.25 -28.188 1 86.25 266 PHE B N 1
ATOM 4527 C CA . PHE B 1 266 ? -2.65 -62.312 -27.422 1 86.25 266 PHE B CA 1
ATOM 4528 C C . PHE B 1 266 ? -3.783 -61.781 -28.281 1 86.25 266 PHE B C 1
ATOM 4530 O O . PHE B 1 266 ? -4.93 -61.719 -27.844 1 86.25 266 PHE B O 1
ATOM 4537 N N . TYR B 1 267 ? -3.496 -61.531 -29.453 1 86.25 267 TYR B N 1
ATOM 4538 C CA . TYR B 1 267 ? -4.492 -61.031 -30.391 1 86.25 267 TYR B CA 1
ATOM 4539 C C . TYR B 1 267 ? -5.586 -62.031 -30.656 1 86.25 267 TYR B C 1
ATOM 4541 O O . TYR B 1 267 ? -6.77 -61.688 -30.688 1 86.25 267 TYR B O 1
ATOM 4549 N N . ILE B 1 268 ? -5.129 -63.219 -30.812 1 85.06 268 ILE B N 1
ATOM 4550 C CA . ILE B 1 268 ? -6.078 -64.312 -31.062 1 85.06 268 ILE B CA 1
ATOM 4551 C C . ILE B 1 268 ? -6.996 -64.438 -29.859 1 85.06 268 ILE B C 1
ATOM 4553 O O . ILE B 1 268 ? -8.203 -64.688 -30 1 85.06 268 ILE B O 1
ATOM 4557 N N . LYS B 1 269 ? -6.422 -64.375 -28.766 1 85.25 269 LYS B N 1
ATOM 4558 C CA . LYS B 1 269 ? -7.215 -64.5 -27.547 1 85.25 269 LYS B CA 1
ATOM 4559 C C . LYS B 1 269 ? -8.289 -63.406 -27.484 1 85.25 269 LYS B C 1
ATOM 4561 O O . LYS B 1 269 ? -9.422 -63.656 -27.094 1 85.25 269 LYS B O 1
ATOM 4566 N N . ILE B 1 270 ? -7.926 -62.219 -27.844 1 84.5 270 ILE B N 1
ATOM 4567 C CA . ILE B 1 270 ? -8.867 -61.125 -27.844 1 84.5 270 ILE B CA 1
ATOM 4568 C C . ILE B 1 270 ? -9.977 -61.375 -28.859 1 84.5 270 ILE B C 1
ATOM 4570 O O . ILE B 1 270 ? -11.156 -61.188 -28.562 1 84.5 270 ILE B O 1
ATOM 4574 N N . LEU B 1 271 ? -9.547 -61.844 -29.969 1 84.19 271 LEU B N 1
ATOM 4575 C CA . LEU B 1 271 ? -10.484 -62.125 -31.047 1 84.19 271 LEU B CA 1
ATOM 4576 C C . LEU B 1 271 ? -11.469 -63.219 -30.641 1 84.19 271 LEU B C 1
ATOM 4578 O O . LEU B 1 271 ? -12.664 -63.125 -30.906 1 84.19 271 LEU B O 1
ATOM 4582 N N . GLU B 1 272 ? -10.898 -64.188 -30.031 1 84.62 272 GLU B N 1
ATOM 4583 C CA . GLU B 1 272 ? -11.734 -65.25 -29.578 1 84.62 272 GLU B CA 1
ATOM 4584 C C . GLU B 1 272 ? -12.75 -64.812 -28.547 1 84.62 272 GLU B C 1
ATOM 4586 O O . GLU B 1 272 ? -13.914 -65.188 -28.578 1 84.62 272 GLU B O 1
ATOM 4591 N N . SER B 1 273 ? -12.32 -64.062 -27.703 1 83.19 273 SER B N 1
ATOM 4592 C CA . SER B 1 273 ? -13.195 -63.594 -26.641 1 83.19 273 SER B CA 1
ATOM 4593 C C . SER B 1 273 ? -14.312 -62.719 -27.203 1 83.19 273 SER B C 1
ATOM 4595 O O . SER B 1 273 ? -15.445 -62.75 -26.734 1 83.19 273 SER B O 1
ATOM 4597 N N . CYS B 1 274 ? -14.047 -61.875 -28.109 1 78.25 274 CYS B N 1
ATOM 4598 C CA . CYS B 1 274 ? -15.008 -60.969 -28.703 1 78.25 274 CYS B CA 1
ATOM 4599 C C . CYS B 1 274 ? -16.047 -61.75 -29.516 1 78.25 274 CYS B C 1
ATOM 4601 O O . CYS B 1 274 ? -17.219 -61.344 -29.578 1 78.25 274 CYS B O 1
ATOM 4603 N N . CYS B 1 275 ? -15.602 -62.75 -30.219 1 72.44 275 CYS B N 1
ATOM 4604 C CA . CYS B 1 275 ? -16.5 -63.531 -31.031 1 72.44 275 CYS B CA 1
ATOM 4605 C C . CYS B 1 275 ? -17.438 -64.375 -30.156 1 72.44 275 CYS B C 1
ATOM 4607 O O . CYS B 1 275 ? -18.609 -64.562 -30.5 1 72.44 275 CYS B O 1
ATOM 4609 N N . PHE B 1 276 ? -16.953 -64.75 -29.062 1 66.69 276 PHE B N 1
ATOM 4610 C CA . PHE B 1 276 ? -17.797 -65.625 -28.25 1 66.69 276 PHE B CA 1
ATOM 4611 C C . PHE B 1 276 ? -18.656 -64.812 -27.297 1 66.69 276 PHE B C 1
ATOM 4613 O O . PHE B 1 276 ? -19.688 -65.312 -26.812 1 66.69 276 PHE B O 1
ATOM 4620 N N . ASN B 1 277 ? -18.344 -63.656 -26.891 1 61.5 277 ASN B N 1
ATOM 4621 C CA . ASN B 1 277 ? -19.172 -62.875 -26 1 61.5 277 ASN B CA 1
ATOM 4622 C C . ASN B 1 277 ? -20.469 -62.438 -26.672 1 61.5 277 ASN B C 1
ATOM 4624 O O . ASN B 1 277 ? -21.453 -62.125 -25.984 1 61.5 277 ASN B O 1
ATOM 4628 N N . ASP B 1 278 ? -20.609 -62.188 -27.891 1 51.44 278 ASP B N 1
ATOM 4629 C CA . ASP B 1 278 ? -21.906 -61.938 -28.516 1 51.44 278 ASP B CA 1
ATOM 4630 C C . ASP B 1 278 ? -22.797 -63.188 -28.453 1 51.44 278 ASP B C 1
ATOM 4632 O O . ASP B 1 278 ? -23.984 -63.125 -28.797 1 51.44 278 ASP B O 1
ATOM 4636 N N . PHE B 1 279 ? -22.344 -64.375 -28.094 1 40.78 279 PHE B N 1
ATOM 4637 C CA . PHE B 1 279 ? -23.359 -65.375 -27.844 1 40.78 279 PHE B CA 1
ATOM 4638 C C . PHE B 1 279 ? -23.797 -65.375 -26.375 1 40.78 279 PHE B C 1
ATOM 4640 O O . PHE B 1 279 ? -23.016 -65.062 -25.5 1 40.78 279 PHE B O 1
#

Secondary structure (DSSP, 8-state):
-HHHHHHHHHHHHHHHHHHHH-TT--EEEEEEETTEEEEEEE-HHHHHHH-HHHHHHHHSGGG-EEETTEEEEEETTS-HHHHHHHHHHHHH------TT-HHHHHHHHHHHHHTT-HHHHHHHHHHHHT-HHHHHTTHHHHHHHHHH-TT-HHHHHHHHHHHHH-TTHHHH-TTGGG--HHHHHHHHHH--S-S-HHHHHHHHHHHHHHH-SS--S-GGG--HHHHHHHHHHHHHHHTTS-GGG--HHHIIIIIGGGGGGS-HHHHHHHHHHHHHHT-/-HHHHHHHHHHHHHHHHHHHH-TT--EEEEEEETTEEEEEEE-HHHHHHH-HHHHHHHHSGGG-EEETTEEEEEETTS-HHHHHHHHHHHHH------TT-HHHHHHHHHHHHHTT-HHHHHHHHHHHHT-HHHHHTTHHHHHHHHHH-TT-HHHHHHHHHHHHH-TTHHHH-TTGGG--HHHHHHHHHH--S-S-HHHHHHHHHHHHHHH-SS--S-GGG--HHHHHHHHHHHHHHHTTS-GGG--HHHIIIIIGGGGGGS-HHHHHHHHHHHHHHT-

pLDDT: mean 90.37, std 8.74, range [40.12, 98.62]

Foldseek 3Di:
DVVVVVVLQVQLVVLVVCQVVLPPFAEWEWEEDPPQIDIGRHHLVLLLVQFVQSVVQVVPVVNWDADPRHTYHYHHLAGPVLVVQVSSCSRRVDHDDDLLCLVSLLSNLVVCVNRVVVVSNVVSLVSNVVNLVSCLLVLLVLVVCVVVDVVSVVSVVSSVVSCVVQVCSCLNHPCNLVHDPVVLLVSLQPVPVNDALLSVVVSLLSSLQVVDPPHDPDPVPDDPVNLQSSLVSCVVVVVSRPLLRDEPVSCVPPVVVSLVSDDPVVSVVSVVSNVPVVD/DVVVVVVLQVQLVVLVVCQVVLPPFAEWEWEEDPPQIDIGRHHLVLLLVQFVQSVVQVVPVVNWDADPRHTYHYHHLAGPVLVVQVSSCSRRVDHDDDLLCLVSLVSNLVVCVVRVVVVSNVVSLVSNVVNLVSCLLVLLVLVVCVVVDVVSVVSVVSSVVSCVVQVCSCLNHPCNLVHDPVVLLVSLQPVPVSDALLSVVVSLLSSLQVVDPPHDPDPVPDDPVNLQSSLVVCVVVVVSRPLLRDEPVSCVPPVVVSLVSDDPVRSVVSVVSNVPVVD

Solvent-accessible surface area (backbone atoms only — not comparable to full-atom values): 30387 Å² total; per-residue (Å²): 115,71,60,49,52,52,53,35,51,52,55,20,50,39,37,40,51,37,54,74,67,37,64,84,43,42,27,38,35,39,22,16,46,88,90,58,58,46,76,43,54,38,43,60,67,61,41,37,58,66,17,59,43,44,30,56,52,67,68,41,61,88,70,50,49,69,58,94,84,24,35,48,45,78,39,51,91,40,48,49,70,46,48,50,48,50,53,39,27,76,44,38,40,43,81,88,81,58,80,87,42,53,68,58,45,50,50,36,24,52,48,23,52,69,37,48,28,60,69,61,19,51,48,35,48,50,55,50,65,72,37,52,70,61,46,53,40,33,35,38,58,50,51,53,48,41,71,73,36,74,83,48,52,67,62,36,49,50,49,51,51,50,42,70,75,40,61,48,43,50,73,67,14,77,41,38,62,70,51,51,70,76,54,48,55,53,48,42,68,62,50,78,70,68,58,56,42,60,57,50,50,52,50,50,52,52,28,52,35,69,76,33,93,81,43,61,96,50,67,90,72,56,49,75,66,43,49,50,52,51,29,65,69,47,53,85,54,52,85,58,46,53,59,57,74,31,51,56,68,54,38,63,70,66,44,49,84,49,50,85,59,46,53,69,70,57,45,49,52,35,51,51,34,23,64,53,61,80,102,114,70,61,48,51,53,53,35,51,52,55,20,50,38,37,40,51,37,54,74,67,36,65,85,43,41,27,38,35,39,22,17,46,88,89,57,56,46,76,44,54,38,43,60,68,61,41,36,59,66,18,59,42,44,30,56,51,67,66,42,62,90,70,50,49,70,57,95,83,23,34,48,46,78,39,52,91,39,48,50,70,46,49,50,50,49,51,40,26,76,44,40,40,43,81,88,82,58,80,88,40,54,68,57,46,49,50,36,24,53,48,23,52,69,36,50,28,59,69,60,17,52,46,35,48,51,57,49,66,73,38,52,70,61,45,54,40,34,35,39,57,50,52,54,47,42,73,74,37,75,83,47,51,68,62,35,49,50,51,52,50,50,40,70,74,39,61,46,42,48,73,68,14,78,41,38,60,70,50,52,69,75,55,49,55,54,50,43,68,63,51,79,70,67,59,57,41,61,55,51,49,52,52,50,51,54,27,53,35,69,73,34,92,80,43,60,95,50,67,89,73,54,49,75,64,42,49,51,52,50,28,66,70,46,53,84,54,51,85,58,47,56,58,58,73,32,50,56,69,53,37,62,70,67,44,49,84,48,52,85,56,45,53,69,70,58,44,49,51,35,51,51,35,23,64,52,62,81,102

InterPro domains:
  IPR000210 BTB/POZ domain [PF00651] (18-131)
  IPR000210 BTB/POZ domain [PS50097] (25-99)
  IPR000210 BTB/POZ domain [SM00225] (25-132)
  IPR011333 SKP1/BTB/POZ domain superfamily [G3DSA:3.30.710.10] (8-153)
  IPR011333 SKP1/BTB/POZ domain superfamily [SSF54695] (11-130)
  IPR051481 BTB/POZ domain-containing protein and Galectin-3-binding [PTHR24410] (15-267)

Nearest PDB structures (foldseek):
  1cs3-assembly1_A  TM=8.818E-01  e=4.779E-05  Homo sapiens
  8rc6-assembly1_C  TM=7.272E-01  e=2.894E-04  Drosophila melanogaster
  5yqg-assembly1_A  TM=1.995E-01  e=1.746E+00  Mus musculus
  9ety-assembly1_A  TM=8.078E-01  e=1.012E-06  Homo sapiens
  8rc6-assembly1_C  TM=7.273E-01  e=2.273E-04  Drosophila melanogaster

Organism: Rhizophagus irregularis (strain DAOM 197198w) (NCBI:txid1432141)